Protein AF-A0A8B8F4I5-F1 (afdb_monomer)

Secondary structure (DSSP, 8-state):
--------HHHHHHHHHHHHHHTTTTTS----S---S---S-----------HHHHHHHHHHHHHHTT--GGG--EEEE-S-HHHH-TTT-HHHHHHHH-TTPEEEE-HHHHHHHHHHGGGGSHHHHHHHHHHHHHHHHHHT-HHHHHHHHHHHSSPPPP--SS-HHHHHHHHHHHHHHHHHHHHHHHHHHTSS-HHHHHHHHHHHHHHT-HHHHHHHHHHHHHHHHHHHHHHHHT-SS--HHHHHHHHHHHHHHHHHHHHTHHHHHHHHHHHHHHHHHHTT----PPP--TT--SS-----SSHHHHHIIIIIHHHHHHHHHHHHHHT-HHHHHGGGGGGGSHHHHTTS---HHHHHHHHHHHHHHTHHHHTSTTHHHHHHHHHHHHHHHHHHHHHH-GGG--S-HHHHHHT--TTT-HHHHHHHHHHHHS-----S---S--HHHHHS-TT-TT--HHHHHHHHHHHH-TTS---HHHHHHHHHTS--------

Mean predicted aligned error: 12.66 Å

Radius of gyration: 29.24 Å; Cα contacts (8 Å, |Δi|>4): 471; chains: 1; bounding box: 82×56×79 Å

Nearest PDB structures (foldseek):
  9cpc-assembly1_3T  TM=1.359E-01  e=4.116E+00  Sus scrofa
  4oaa-assembly1_B  TM=1.467E-01  e=8.397E+00  Escherichia coli str. K-12 substr. DH10B
  7ung-assembly1_D7  TM=1.357E-01  e=8.737E+00  Homo sapiens

Organism: NCBI:txid143950

Sequence (496 aa):
EDFVAFIDAFDEAQLIQLRSSNNKLSDDEEVNIDSSFENYESCKNVEEISITGKMLGQIVLNQLRKMGLNLNKCVGIGTDGCSVMTSEICGAVAEIIKSSPNARRCPCYNHSLNISISKSSKVQSIRNLVGIIKEVVRFFSMSAKRTVILKKYVGHQLTGLCETRWVERHDGVTRFLQDMPKIINTLTEITTWKDSQTSGKAKILVTTLCDSEFIIAIFSFAHLLNFIYCLSKIFQKKNLDLNTAANTIKDTLKVLSKCRENVDTEFSNIFKSSEDLANIIDVELRMPRSCKQQKNRSNYFTNNVEDYYRISIFIPLLDNVIDDLKTRFSQNTLELFQLSFFLPSNFLKLPNGQKEETDKIKSVAKDFQKLLNKNELSSRLVGEYYIWKEKWIREFQNDSSVISNHAIEVLQNCDEDVFPLINKILKLLITLPISNSSSERSFSSLRRLKTWLRSTMCETRLTGLALLNIHRDIAIDIEKLIQRFSKSKRKIPFAI

Structure (mmCIF, N/CA/C/O backbone):
data_AF-A0A8B8F4I5-F1
#
_entry.id   AF-A0A8B8F4I5-F1
#
loop_
_atom_site.group_PDB
_atom_site.id
_atom_site.type_symbol
_atom_site.label_atom_id
_atom_site.label_alt_id
_atom_site.label_comp_id
_atom_site.label_asym_id
_atom_site.label_entity_id
_atom_site.label_seq_id
_atom_site.pdbx_PDB_ins_code
_atom_site.Cartn_x
_atom_site.Cartn_y
_atom_site.Cartn_z
_atom_site.occupancy
_atom_site.B_iso_or_equiv
_atom_site.auth_seq_id
_atom_site.auth_comp_id
_atom_site.auth_asym_id
_atom_site.auth_atom_id
_atom_site.pdbx_PDB_model_num
ATOM 1 N N . GLU A 1 1 ? -23.947 -14.459 12.430 1.00 36.56 1 GLU A N 1
ATOM 2 C CA . GLU A 1 1 ? -23.964 -14.924 11.032 1.00 36.56 1 GLU A CA 1
ATOM 3 C C . GLU A 1 1 ? -23.359 -13.833 10.175 1.00 36.56 1 GLU A C 1
ATOM 5 O O . GLU A 1 1 ? -23.792 -12.689 10.283 1.00 36.56 1 GLU A O 1
ATOM 10 N N . ASP A 1 2 ? -22.334 -14.166 9.399 1.00 45.59 2 ASP A N 1
ATOM 11 C CA . ASP A 1 2 ? -21.768 -13.242 8.420 1.00 45.59 2 ASP A CA 1
ATOM 12 C C . ASP A 1 2 ? -22.693 -13.233 7.201 1.00 45.59 2 ASP A C 1
ATOM 14 O O . ASP A 1 2 ? -22.830 -14.234 6.496 1.00 45.59 2 ASP A O 1
ATOM 18 N N . PHE A 1 3 ? -23.381 -12.116 6.982 1.00 54.59 3 PHE A N 1
ATOM 19 C CA . PHE A 1 3 ? -24.318 -11.951 5.877 1.00 54.59 3 PHE A CA 1
ATOM 20 C C . PHE A 1 3 ? -23.686 -11.114 4.762 1.00 54.59 3 PHE A C 1
ATOM 22 O O . PHE A 1 3 ? -23.089 -10.067 5.017 1.00 54.59 3 PHE A O 1
ATOM 29 N N . VAL A 1 4 ? -23.846 -11.559 3.513 1.00 56.25 4 VAL A N 1
ATOM 30 C CA . VAL A 1 4 ? -23.393 -10.837 2.319 1.00 56.25 4 VAL A CA 1
ATOM 31 C C . VAL A 1 4 ? -24.609 -10.476 1.468 1.00 56.25 4 VAL A C 1
ATOM 33 O O . VAL A 1 4 ? -25.296 -11.358 0.957 1.00 56.25 4 VAL A O 1
ATOM 36 N N . ALA A 1 5 ? -24.850 -9.177 1.275 1.00 60.53 5 ALA A N 1
ATOM 37 C CA . ALA A 1 5 ? -25.830 -8.672 0.316 1.00 60.53 5 ALA A CA 1
ATOM 38 C C . ALA A 1 5 ? -25.146 -8.104 -0.927 1.00 60.53 5 ALA A C 1
ATOM 40 O O . ALA A 1 5 ? -24.155 -7.380 -0.836 1.00 60.53 5 ALA A O 1
ATOM 41 N N . PHE A 1 6 ? -25.739 -8.383 -2.085 1.00 65.25 6 PHE A N 1
ATOM 42 C CA . PHE A 1 6 ? -25.475 -7.663 -3.324 1.00 65.25 6 PHE A CA 1
ATOM 43 C C . PHE A 1 6 ? -26.633 -6.701 -3.556 1.00 65.25 6 PHE A C 1
ATOM 45 O O . PHE A 1 6 ? -27.793 -7.110 -3.513 1.00 65.25 6 PHE A O 1
ATOM 52 N N . ILE A 1 7 ? -26.309 -5.430 -3.757 1.00 67.12 7 ILE A N 1
ATOM 53 C CA . ILE A 1 7 ? -27.282 -4.358 -3.942 1.00 67.12 7 ILE A CA 1
ATOM 54 C C . ILE A 1 7 ? -26.982 -3.718 -5.288 1.00 67.12 7 ILE A C 1
ATOM 56 O O . ILE A 1 7 ? -25.836 -3.335 -5.534 1.00 67.12 7 ILE A O 1
ATOM 60 N N . ASP A 1 8 ? -28.007 -3.591 -6.126 1.00 73.56 8 ASP A N 1
ATOM 61 C CA . ASP A 1 8 ? -27.926 -2.736 -7.301 1.00 73.56 8 ASP A CA 1
ATOM 62 C C . ASP A 1 8 ? -27.977 -1.277 -6.833 1.00 73.56 8 ASP A C 1
ATOM 64 O O . ASP A 1 8 ? -28.995 -0.774 -6.349 1.00 73.56 8 ASP A O 1
ATOM 68 N N . ALA A 1 9 ? -26.821 -0.620 -6.891 1.00 73.50 9 ALA A N 1
ATOM 69 C CA . ALA A 1 9 ? -26.679 0.743 -6.409 1.00 73.50 9 ALA A CA 1
ATOM 70 C C . ALA A 1 9 ? -27.391 1.763 -7.310 1.00 73.50 9 ALA A C 1
ATOM 72 O O . ALA A 1 9 ? -27.739 2.835 -6.820 1.00 73.50 9 ALA A O 1
ATOM 73 N N . PHE A 1 10 ? -27.612 1.457 -8.593 1.00 75.12 10 PHE A N 1
ATOM 74 C CA . PHE A 1 10 ? -28.286 2.368 -9.516 1.00 75.12 10 PHE A CA 1
ATOM 75 C C . PHE A 1 10 ? -29.798 2.332 -9.319 1.00 75.12 10 PHE A C 1
ATOM 77 O O . PHE A 1 10 ? -30.408 3.395 -9.219 1.00 75.12 10 PHE A O 1
ATOM 84 N N . ASP A 1 11 ? -30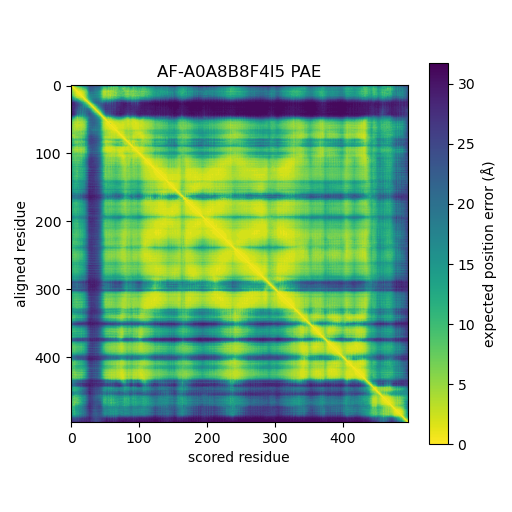.381 1.144 -9.160 1.00 76.75 11 ASP A N 1
ATOM 85 C CA . ASP A 1 11 ? -31.813 0.998 -8.873 1.00 76.75 11 ASP A CA 1
ATOM 86 C C . ASP A 1 11 ? -32.190 1.663 -7.539 1.00 76.75 11 ASP A C 1
ATOM 88 O O . ASP A 1 11 ? -33.156 2.424 -7.449 1.00 76.75 11 ASP A O 1
ATOM 92 N N . GLU A 1 12 ? -31.397 1.445 -6.484 1.00 77.81 12 GLU A N 1
ATOM 93 C CA . GLU A 1 12 ? -31.635 2.111 -5.197 1.00 77.81 12 GLU A CA 1
ATOM 94 C C . GLU A 1 12 ? -31.408 3.628 -5.284 1.00 77.81 12 GLU A C 1
ATOM 96 O O . GLU A 1 12 ? -32.157 4.392 -4.673 1.00 77.81 12 GLU A O 1
ATOM 101 N N . ALA A 1 13 ? -30.427 4.092 -6.067 1.00 78.00 13 ALA A N 1
ATOM 102 C CA . ALA A 1 13 ? -30.231 5.522 -6.300 1.00 78.00 13 ALA A CA 1
ATOM 103 C C . ALA A 1 13 ? -31.432 6.155 -7.021 1.00 78.00 13 ALA A C 1
ATOM 105 O O . ALA A 1 13 ? -31.871 7.233 -6.617 1.00 78.00 13 ALA A O 1
ATOM 106 N N . GLN A 1 14 ? -32.011 5.475 -8.018 1.00 78.25 14 GLN A N 1
ATOM 107 C CA . GLN A 1 14 ? -33.235 5.921 -8.693 1.00 78.25 14 GLN A CA 1
ATOM 108 C C . GLN A 1 14 ? -34.401 6.043 -7.714 1.00 78.25 14 GLN A C 1
ATOM 110 O O . GLN A 1 14 ? -35.079 7.069 -7.685 1.00 78.25 14 GLN A O 1
ATOM 115 N N . LEU A 1 15 ? -34.610 5.034 -6.864 1.00 78.00 15 LEU A N 1
ATOM 116 C CA . LEU A 1 15 ? -35.666 5.059 -5.849 1.00 78.00 15 LEU A CA 1
ATOM 117 C C . LEU A 1 15 ? -35.479 6.203 -4.845 1.00 78.00 15 LEU A C 1
ATOM 119 O O . LEU A 1 15 ? -36.455 6.844 -4.448 1.00 78.00 15 LEU A O 1
ATOM 123 N N . ILE A 1 16 ? -34.240 6.479 -4.430 1.00 77.69 16 ILE A N 1
ATOM 124 C CA . ILE A 1 16 ? -33.927 7.600 -3.535 1.00 77.69 16 ILE A CA 1
ATOM 125 C C . ILE A 1 16 ? -34.196 8.937 -4.235 1.00 77.69 16 ILE A C 1
ATOM 127 O O . ILE A 1 16 ? -34.812 9.819 -3.634 1.00 77.69 16 ILE A O 1
ATOM 131 N N . GLN A 1 17 ? -33.790 9.080 -5.499 1.00 75.50 17 GLN A N 1
ATOM 132 C CA . GLN A 1 17 ? -33.994 10.301 -6.275 1.00 75.50 17 GLN A CA 1
ATOM 133 C C . GLN A 1 17 ? -35.491 10.568 -6.497 1.00 75.50 17 GLN A C 1
ATOM 135 O O . GLN A 1 17 ? -35.955 11.663 -6.188 1.00 75.50 17 GLN A O 1
ATOM 140 N N . LEU A 1 18 ? -36.273 9.549 -6.874 1.00 71.81 18 LEU A N 1
ATOM 141 C CA . LEU A 1 18 ? -37.735 9.625 -7.007 1.00 71.81 18 LEU A CA 1
ATOM 142 C C . LEU A 1 18 ? -38.422 10.039 -5.695 1.00 71.81 18 LEU A C 1
ATOM 144 O O . LEU A 1 18 ? -39.268 10.929 -5.694 1.00 71.81 18 LEU A O 1
ATOM 148 N N . ARG A 1 19 ? -38.016 9.466 -4.554 1.00 70.44 19 ARG A N 1
ATOM 149 C CA . ARG A 1 19 ? -38.542 9.861 -3.232 1.00 70.44 19 ARG A CA 1
ATOM 150 C C . ARG A 1 19 ? -38.182 11.299 -2.864 1.00 70.44 19 ARG A C 1
ATOM 152 O O . ARG A 1 19 ? -39.000 12.003 -2.283 1.00 70.44 19 ARG A O 1
ATOM 159 N N . SER A 1 20 ? -36.973 11.747 -3.199 1.00 65.44 20 SER A N 1
ATOM 160 C CA . SER A 1 20 ? -36.542 13.124 -2.937 1.00 65.44 20 SER A CA 1
ATOM 161 C C . SER A 1 20 ? -37.237 14.157 -3.831 1.00 65.44 20 SER A C 1
ATOM 163 O O . SER A 1 20 ? -37.469 15.279 -3.384 1.00 65.44 20 SER A O 1
ATOM 165 N N . SER A 1 21 ? -37.609 13.770 -5.055 1.00 57.94 21 SER A N 1
ATOM 166 C CA . SER A 1 21 ? -38.414 14.582 -5.971 1.00 57.94 21 SER A CA 1
ATOM 167 C C . SER A 1 21 ? -39.870 14.671 -5.510 1.00 57.94 21 SER A C 1
ATOM 169 O O . SER A 1 21 ? -40.434 15.760 -5.510 1.00 57.94 21 SER A O 1
ATOM 171 N N . ASN A 1 22 ? -40.448 13.568 -5.023 1.00 49.34 22 ASN A N 1
ATOM 172 C CA . ASN A 1 22 ? -41.817 13.552 -4.497 1.00 49.34 22 ASN A CA 1
ATOM 173 C C . ASN A 1 22 ? -41.950 14.319 -3.169 1.00 49.34 22 ASN A C 1
ATOM 175 O O . ASN A 1 22 ? -42.926 15.035 -2.985 1.00 49.34 22 ASN A O 1
ATOM 179 N N . ASN A 1 23 ? -40.941 14.286 -2.289 1.00 46.19 23 ASN A N 1
ATOM 180 C CA . ASN A 1 23 ? -40.929 15.091 -1.055 1.00 46.19 23 ASN A CA 1
ATOM 181 C C . ASN A 1 23 ? -40.780 16.608 -1.291 1.00 46.19 23 ASN A C 1
ATOM 183 O O . ASN A 1 23 ? -40.914 17.381 -0.347 1.00 46.19 23 ASN A O 1
ATOM 187 N N . LYS A 1 24 ? -40.468 17.055 -2.515 1.00 39.00 24 LYS A N 1
ATOM 188 C CA . LYS A 1 24 ? -40.551 18.477 -2.899 1.00 39.00 24 LYS A CA 1
ATOM 189 C C . LYS A 1 24 ? -41.935 18.870 -3.430 1.00 39.00 24 LYS A C 1
ATOM 191 O O . LYS A 1 24 ? -42.168 20.055 -3.632 1.00 39.00 24 LYS A O 1
ATOM 196 N N . LEU A 1 25 ? -42.807 17.894 -3.685 1.00 37.25 25 LEU A N 1
ATOM 197 C CA . LEU A 1 25 ? -44.148 18.077 -4.247 1.00 37.25 25 LEU A CA 1
ATOM 198 C C . LEU A 1 25 ? -45.268 17.829 -3.224 1.00 37.25 25 LEU A C 1
ATOM 200 O O . LEU A 1 25 ? -46.419 18.110 -3.525 1.00 37.25 25 LEU A O 1
ATOM 204 N N . SER A 1 26 ? -44.955 17.348 -2.019 1.00 34.66 26 SER A N 1
ATOM 205 C CA . SER A 1 26 ? -45.939 17.081 -0.968 1.00 34.66 26 SER A CA 1
ATOM 206 C C . SER A 1 26 ? -46.028 18.237 0.036 1.00 34.66 26 SER A C 1
ATOM 208 O O . SER A 1 26 ? -45.535 18.112 1.157 1.00 34.66 26 SER A O 1
ATOM 210 N N . ASP A 1 27 ? -46.640 19.343 -0.383 1.00 32.81 27 ASP A N 1
ATOM 211 C CA . ASP A 1 27 ? -47.406 20.205 0.533 1.00 32.81 27 ASP A CA 1
ATOM 212 C C . ASP A 1 27 ? -48.922 20.066 0.315 1.00 32.81 27 ASP A C 1
ATOM 214 O O . ASP A 1 27 ? -49.674 20.608 1.108 1.00 32.81 27 ASP A O 1
ATOM 218 N N . ASP A 1 28 ? -49.395 19.272 -0.655 1.00 34.31 28 ASP A N 1
ATOM 219 C CA . ASP A 1 28 ? -50.820 18.961 -0.788 1.00 34.31 28 ASP A CA 1
ATOM 220 C C . ASP A 1 28 ? -51.047 17.526 -1.306 1.00 34.31 28 ASP A C 1
ATOM 222 O O . ASP A 1 28 ? -50.408 17.076 -2.255 1.00 34.31 28 ASP A O 1
ATOM 226 N N . GLU A 1 29 ? -52.002 16.855 -0.655 1.00 30.86 29 GLU A N 1
ATOM 227 C CA . GLU A 1 29 ? -52.676 15.586 -0.988 1.00 30.86 29 GLU A CA 1
ATOM 228 C C . GLU A 1 29 ? -52.030 14.247 -0.554 1.00 30.86 29 GLU A C 1
ATOM 230 O O . GLU A 1 29 ? -51.053 13.735 -1.103 1.00 30.86 29 GLU A O 1
ATOM 235 N N . GLU A 1 30 ? -52.685 13.624 0.438 1.00 35.66 30 GLU A N 1
ATOM 236 C CA . GLU A 1 30 ? -52.585 12.203 0.777 1.00 35.66 30 GLU A CA 1
ATOM 237 C C . GLU A 1 30 ? -52.997 11.335 -0.420 1.00 35.66 30 GLU A C 1
ATOM 239 O O . GLU A 1 30 ? -54.136 11.412 -0.880 1.00 35.66 30 GLU A O 1
ATOM 244 N N . VAL A 1 31 ? -52.123 10.428 -0.873 1.00 28.89 31 VAL A N 1
ATOM 245 C CA . VAL A 1 31 ? -52.536 9.341 -1.774 1.00 28.89 31 VAL A CA 1
ATOM 246 C C . VAL A 1 31 ? -51.994 7.993 -1.301 1.00 28.89 31 VAL A C 1
ATOM 248 O O . VAL A 1 31 ? -50.806 7.808 -1.036 1.00 28.89 31 VAL A O 1
ATOM 251 N N . ASN A 1 32 ? -52.941 7.062 -1.197 1.00 25.28 32 ASN A N 1
ATOM 252 C CA . ASN A 1 32 ? -52.840 5.683 -0.740 1.00 25.28 32 ASN A CA 1
ATOM 253 C C . ASN A 1 32 ? -51.764 4.852 -1.459 1.00 25.28 32 ASN A C 1
ATOM 255 O O . ASN A 1 32 ? -51.663 4.836 -2.685 1.00 25.28 32 ASN A O 1
ATOM 259 N N . ILE A 1 33 ? -51.033 4.072 -0.662 1.00 36.25 33 ILE A N 1
ATOM 260 C CA . ILE A 1 33 ? -50.070 3.058 -1.096 1.00 36.25 33 ILE A CA 1
ATOM 261 C C . ILE A 1 33 ? -50.842 1.761 -1.362 1.00 36.25 33 ILE A C 1
ATOM 263 O O . ILE A 1 33 ? -51.000 0.961 -0.450 1.00 36.25 33 ILE A O 1
ATOM 267 N N . ASP A 1 34 ? -51.351 1.569 -2.579 1.00 32.16 34 ASP A N 1
ATOM 268 C CA . ASP A 1 34 ? -51.580 0.235 -3.163 1.00 32.16 34 ASP A CA 1
ATOM 269 C C . ASP A 1 34 ? -52.131 0.360 -4.591 1.00 32.16 34 ASP A C 1
ATOM 271 O O . ASP A 1 34 ? -53.312 0.640 -4.782 1.00 32.16 34 ASP A O 1
ATOM 275 N N . SER A 1 35 ? -51.274 0.180 -5.603 1.00 26.38 35 SER A N 1
ATOM 276 C CA . SER A 1 35 ? -51.578 -0.436 -6.915 1.00 26.38 35 SER A CA 1
ATOM 277 C C . SER A 1 35 ? -50.517 -0.099 -7.976 1.00 26.38 35 SER A C 1
ATOM 279 O O . SER A 1 35 ? -50.082 1.040 -8.104 1.00 26.38 35 SER A O 1
ATOM 281 N N . SER A 1 36 ? -50.145 -1.123 -8.763 1.00 29.53 36 SER A N 1
ATOM 282 C CA . SER A 1 36 ? -49.556 -1.069 -10.123 1.00 29.53 36 SER A CA 1
ATOM 283 C C . SER A 1 36 ? -48.266 -0.243 -10.297 1.00 29.53 36 SER A C 1
ATOM 285 O O . SER A 1 36 ? -48.296 0.971 -10.401 1.00 29.53 36 SER A O 1
ATOM 287 N N . PHE A 1 37 ? -47.056 -0.800 -10.414 1.00 35.78 37 PHE A N 1
ATOM 288 C CA . PHE A 1 37 ? -46.616 -1.841 -11.361 1.00 35.78 37 PHE A CA 1
ATOM 289 C C . PHE A 1 37 ? -47.106 -1.677 -12.811 1.00 35.78 37 PHE A C 1
ATOM 291 O O . PHE A 1 37 ? -47.142 -2.655 -13.534 1.00 35.78 37 PHE A O 1
ATOM 298 N N . GLU A 1 38 ? -47.445 -0.467 -13.258 1.00 30.17 38 GLU A N 1
ATOM 299 C CA . GLU A 1 38 ? -47.698 -0.165 -14.676 1.00 30.17 38 GLU A CA 1
ATOM 300 C C . GLU A 1 38 ? -47.652 1.357 -14.869 1.00 30.17 38 GLU A C 1
ATOM 302 O O . GLU A 1 38 ? -48.645 2.033 -14.656 1.00 30.17 38 GLU A O 1
ATOM 307 N N . ASN A 1 39 ? -46.469 1.910 -15.160 1.00 26.72 39 ASN A N 1
ATOM 308 C CA . ASN A 1 39 ? -46.281 3.204 -15.837 1.00 26.72 39 ASN A CA 1
ATOM 309 C C . ASN A 1 39 ? -44.778 3.439 -16.042 1.00 26.72 39 ASN A C 1
ATOM 311 O O . ASN A 1 39 ? -44.127 4.166 -15.296 1.00 26.72 39 ASN A O 1
ATOM 315 N N . TYR A 1 40 ? -44.208 2.766 -17.045 1.00 36.00 40 TYR A N 1
ATOM 316 C CA . TYR A 1 40 ? -42.804 2.935 -17.447 1.00 36.00 40 TYR A CA 1
ATOM 317 C C . TYR A 1 40 ? -42.626 3.907 -18.630 1.00 36.00 40 TYR A C 1
ATOM 319 O O . TYR A 1 40 ? -41.540 4.004 -19.191 1.00 36.00 40 TYR A O 1
ATOM 327 N N . GLU A 1 41 ? -43.662 4.659 -19.015 1.00 32.94 41 GLU A N 1
ATOM 328 C CA . GLU A 1 41 ? -43.632 5.512 -20.212 1.00 32.94 41 GLU A CA 1
ATOM 329 C C . GLU A 1 41 ? -44.184 6.926 -19.977 1.00 32.94 41 GLU A C 1
ATOM 331 O O . GLU A 1 41 ? -45.020 7.402 -20.731 1.00 32.94 41 GLU A O 1
ATOM 336 N N . SER A 1 42 ? -43.684 7.664 -18.980 1.00 36.91 42 SER A N 1
ATOM 337 C CA . SER A 1 42 ? -43.661 9.138 -19.080 1.00 36.91 42 SER A CA 1
ATOM 338 C C . SER A 1 42 ? -42.749 9.796 -18.040 1.00 36.91 42 SER A C 1
ATOM 340 O O . SER A 1 42 ? -43.219 10.389 -17.078 1.00 36.91 42 SER A O 1
ATOM 342 N N . CYS A 1 43 ? -41.433 9.766 -18.249 1.00 33.97 43 CYS A N 1
ATOM 343 C CA . CYS A 1 43 ? -40.541 10.772 -17.660 1.00 33.97 43 CYS A CA 1
ATOM 344 C C . CYS A 1 43 ? -39.344 11.016 -18.587 1.00 33.97 43 CYS A C 1
ATOM 346 O O . CYS A 1 43 ? -38.247 10.492 -18.406 1.00 33.97 43 CYS A O 1
ATOM 348 N N . LYS A 1 44 ? -39.568 11.841 -19.616 1.00 38.66 44 LYS A N 1
ATOM 349 C CA . LYS A 1 44 ? -38.498 12.503 -20.372 1.00 38.66 44 LYS A CA 1
ATOM 350 C C . LYS A 1 44 ? -37.872 13.577 -19.478 1.00 38.66 44 LYS A C 1
ATOM 352 O O . LYS A 1 44 ? -38.318 14.714 -19.495 1.00 38.66 44 LYS A O 1
ATOM 357 N N . ASN A 1 45 ? -36.919 13.154 -18.653 1.00 39.31 45 ASN A N 1
ATOM 358 C CA . ASN A 1 45 ? -35.775 13.909 -18.126 1.00 39.31 45 ASN A CA 1
ATOM 359 C C . ASN A 1 45 ? -34.980 12.939 -17.243 1.00 39.31 45 ASN A C 1
ATOM 361 O O . ASN A 1 45 ? -35.014 13.011 -16.018 1.00 39.31 45 ASN A O 1
ATOM 365 N N . VAL A 1 46 ? -34.323 11.961 -17.871 1.00 47.62 46 VAL A N 1
ATOM 366 C CA . VAL A 1 46 ? -33.407 11.071 -17.153 1.00 47.62 46 VAL A CA 1
ATOM 367 C C . VAL A 1 46 ? -32.105 11.846 -16.974 1.00 47.62 46 VAL A C 1
ATOM 369 O O . VAL A 1 46 ? -31.243 11.831 -17.850 1.00 47.62 46 VAL A O 1
ATOM 372 N N . GLU A 1 47 ? -31.995 12.599 -15.879 1.00 58.53 47 GLU A N 1
ATOM 373 C CA . GLU A 1 47 ? -30.686 13.053 -15.409 1.00 58.53 47 GLU A CA 1
ATOM 374 C C . GLU A 1 47 ? -29.787 11.821 -15.241 1.00 58.53 47 GLU A C 1
ATOM 376 O O . GLU A 1 47 ? -30.213 10.797 -14.703 1.00 58.53 47 GLU A O 1
ATOM 381 N N . GLU A 1 48 ? -28.551 11.898 -15.730 1.00 59.91 48 GLU A N 1
ATOM 382 C CA . GLU A 1 48 ? -27.581 10.820 -15.562 1.00 59.91 48 GLU A CA 1
ATOM 383 C C . GLU A 1 48 ? -27.368 10.554 -14.061 1.00 59.91 48 GLU A C 1
ATOM 385 O O . GLU A 1 48 ? -26.939 11.431 -13.305 1.00 59.91 48 GLU A O 1
ATOM 390 N N . ILE A 1 49 ? -27.695 9.340 -13.612 1.00 68.12 49 ILE A N 1
ATOM 391 C CA . ILE A 1 49 ? -27.623 8.967 -12.196 1.00 68.12 49 ILE A CA 1
ATOM 392 C C . ILE A 1 49 ? -26.154 8.830 -11.804 1.00 68.12 49 ILE A C 1
ATOM 394 O O . ILE A 1 49 ? -25.492 7.839 -12.116 1.00 68.12 49 ILE A O 1
ATOM 398 N N . SER A 1 50 ? -25.638 9.825 -11.087 1.00 72.12 50 SER A N 1
ATOM 399 C CA . SER A 1 50 ? -24.288 9.763 -10.529 1.00 72.12 50 SER A CA 1
ATOM 400 C C . SER A 1 50 ? -24.296 9.125 -9.135 1.00 72.12 50 SER A C 1
ATOM 402 O O . SER A 1 50 ? -24.968 9.586 -8.206 1.00 72.12 50 SER A O 1
ATOM 404 N N . ILE A 1 51 ? -23.504 8.063 -8.952 1.00 79.75 51 ILE A N 1
ATOM 405 C CA . ILE A 1 51 ? -23.290 7.449 -7.634 1.00 79.75 51 ILE A CA 1
ATOM 406 C C . ILE A 1 51 ? -22.299 8.314 -6.851 1.00 79.75 51 ILE A C 1
ATOM 408 O O . ILE A 1 51 ? -21.086 8.101 -6.857 1.00 79.75 51 ILE A O 1
ATOM 412 N N . THR A 1 52 ? -22.827 9.332 -6.179 1.00 84.81 52 THR A N 1
ATOM 413 C CA . THR A 1 52 ? -22.048 10.162 -5.255 1.00 84.81 52 THR A CA 1
ATOM 414 C C . THR A 1 52 ? -21.828 9.447 -3.922 1.00 84.81 52 THR A C 1
ATOM 416 O O . THR A 1 52 ? -22.578 8.543 -3.549 1.00 84.81 52 THR A O 1
ATOM 419 N N . GLY A 1 53 ? -20.821 9.876 -3.153 1.00 82.81 53 GLY A N 1
ATOM 420 C CA . GLY A 1 53 ? -20.554 9.308 -1.827 1.00 82.81 53 GLY A CA 1
ATOM 421 C C . GLY A 1 53 ? -21.764 9.422 -0.898 1.00 82.81 53 GLY A C 1
ATOM 422 O O . GLY A 1 53 ? -22.138 8.448 -0.253 1.00 82.81 53 GLY A O 1
ATOM 423 N N . LYS A 1 54 ? -22.451 10.570 -0.912 1.00 85.38 54 LYS A N 1
ATOM 424 C CA . LYS A 1 54 ? -23.695 10.777 -0.160 1.00 85.38 54 LYS A CA 1
ATOM 425 C C . LYS A 1 54 ? -24.786 9.774 -0.551 1.00 85.38 54 LYS A C 1
ATOM 427 O O . LYS A 1 54 ? -25.371 9.158 0.336 1.00 85.38 54 LYS A O 1
ATOM 432 N N . MET A 1 55 ? -25.019 9.580 -1.853 1.00 86.00 55 MET A N 1
ATOM 433 C CA . MET A 1 55 ? -25.999 8.607 -2.350 1.00 86.00 55 MET A CA 1
ATOM 434 C C . MET A 1 55 ? -25.658 7.197 -1.860 1.00 86.00 55 MET A C 1
ATOM 436 O O . MET A 1 55 ? -26.495 6.518 -1.272 1.00 86.00 55 MET A O 1
ATOM 440 N N . LEU A 1 56 ? -24.397 6.786 -2.003 1.00 87.12 56 LEU A N 1
ATOM 441 C CA . LEU A 1 56 ? -23.939 5.473 -1.558 1.00 87.12 56 LEU A CA 1
ATOM 442 C C . LEU A 1 56 ? -24.115 5.279 -0.041 1.00 87.12 56 LEU A C 1
ATOM 444 O O . LEU A 1 56 ? -24.579 4.229 0.401 1.00 87.12 56 LEU A O 1
ATOM 448 N N . GLY A 1 57 ? -23.798 6.299 0.762 1.00 87.62 57 GLY A N 1
ATOM 449 C CA . GLY A 1 57 ? -24.024 6.275 2.208 1.00 87.62 57 GLY A CA 1
ATOM 450 C C . GLY A 1 57 ? -25.502 6.096 2.571 1.00 87.62 57 GLY A C 1
ATOM 451 O O . GLY A 1 57 ? -25.827 5.305 3.455 1.00 87.62 57 GLY A O 1
ATOM 452 N N . GLN A 1 58 ? -26.408 6.761 1.851 1.00 88.69 58 GLN A N 1
ATOM 453 C CA . GLN A 1 58 ? -27.856 6.621 2.047 1.00 88.69 58 GLN A CA 1
ATOM 454 C C . GLN A 1 58 ? -28.373 5.234 1.661 1.00 88.69 58 GLN A C 1
ATOM 456 O O . GLN A 1 58 ? -29.184 4.668 2.396 1.00 88.69 58 GLN A O 1
ATOM 461 N N . ILE A 1 59 ? -27.870 4.656 0.567 1.00 88.00 59 ILE A N 1
ATOM 462 C CA . ILE A 1 59 ? -28.189 3.279 0.163 1.00 88.00 59 ILE A CA 1
ATOM 463 C C . ILE A 1 59 ? -27.810 2.307 1.287 1.00 88.00 59 ILE A C 1
ATOM 465 O O . ILE A 1 59 ? -28.641 1.502 1.713 1.00 88.00 59 ILE A O 1
ATOM 469 N N . VAL A 1 60 ? -26.592 2.426 1.830 1.00 88.25 60 VAL A N 1
ATOM 470 C CA . VAL A 1 60 ? -26.132 1.586 2.948 1.00 88.25 60 VAL A CA 1
ATOM 471 C C . VAL A 1 60 ? -27.035 1.759 4.172 1.00 88.25 60 VAL A C 1
ATOM 473 O O . VAL A 1 60 ? -27.489 0.768 4.740 1.00 88.25 60 VAL A O 1
ATOM 476 N N . LEU A 1 61 ? -27.357 2.995 4.562 1.00 89.69 61 LEU A N 1
ATOM 477 C CA . LEU A 1 61 ? -28.233 3.262 5.708 1.00 89.69 61 LEU A CA 1
ATOM 478 C C . LEU A 1 61 ? -29.639 2.677 5.527 1.00 89.69 61 LEU A C 1
ATOM 480 O O . LEU A 1 61 ? -30.180 2.091 6.465 1.00 89.69 61 LEU A O 1
ATOM 484 N N . ASN A 1 62 ? -30.225 2.800 4.335 1.00 88.50 62 ASN A N 1
ATOM 485 C CA . ASN A 1 62 ? -31.535 2.226 4.033 1.00 88.50 62 ASN A CA 1
ATOM 486 C C . ASN A 1 62 ? -31.516 0.702 4.160 1.00 88.50 62 ASN A C 1
ATOM 488 O O . ASN A 1 62 ? -32.447 0.125 4.715 1.00 88.50 62 ASN A O 1
ATOM 492 N N . GLN A 1 63 ? -30.447 0.053 3.705 1.00 86.38 63 GLN A N 1
ATOM 493 C CA . GLN A 1 63 ? -30.298 -1.397 3.801 1.00 86.38 63 GLN A CA 1
ATOM 494 C C . GLN A 1 63 ? -30.105 -1.863 5.246 1.00 86.38 63 GLN A C 1
ATOM 496 O O . GLN A 1 63 ? -30.790 -2.783 5.686 1.00 86.38 63 GLN A O 1
ATOM 501 N N . LEU A 1 64 ? -29.277 -1.167 6.031 1.00 87.69 64 LEU A N 1
ATOM 502 C CA . LEU A 1 64 ? -29.127 -1.448 7.464 1.00 87.69 64 LEU A CA 1
ATOM 503 C C . LEU A 1 64 ? -30.464 -1.315 8.214 1.00 87.69 64 LEU A C 1
ATOM 505 O O . LEU A 1 64 ? -30.777 -2.146 9.067 1.00 87.69 64 LEU A O 1
ATOM 509 N N . ARG A 1 65 ? -31.286 -0.316 7.859 1.00 88.62 65 ARG A N 1
ATOM 510 C CA . ARG A 1 65 ? -32.638 -0.137 8.418 1.00 88.62 65 ARG A CA 1
ATOM 511 C C . ARG A 1 65 ? -33.603 -1.239 7.981 1.00 88.62 65 ARG A C 1
ATOM 513 O O . ARG A 1 65 ? -34.321 -1.755 8.829 1.00 88.62 65 ARG A O 1
ATOM 520 N N . LYS A 1 66 ? -33.595 -1.637 6.700 1.00 86.75 66 LYS A N 1
ATOM 521 C CA . LYS A 1 66 ? -34.394 -2.772 6.186 1.00 86.75 66 LYS A CA 1
ATOM 522 C C . LYS A 1 66 ? -34.072 -4.074 6.933 1.00 86.75 66 LYS A C 1
ATOM 524 O O . LYS A 1 66 ? -34.964 -4.881 7.154 1.00 86.75 66 LYS A O 1
ATOM 529 N N . MET A 1 67 ? -32.821 -4.251 7.359 1.00 84.25 67 MET A N 1
ATOM 530 C CA . MET A 1 67 ? -32.370 -5.402 8.153 1.00 84.25 67 MET A CA 1
ATOM 531 C C . MET A 1 67 ? -32.674 -5.282 9.658 1.00 84.25 67 MET A C 1
ATOM 533 O O . MET A 1 67 ? -32.348 -6.193 10.414 1.00 84.25 67 MET A O 1
ATOM 537 N N . GLY A 1 68 ? -33.258 -4.171 10.124 1.00 87.38 68 GLY A N 1
ATOM 538 C CA . GLY A 1 68 ? -33.548 -3.946 11.545 1.00 87.38 68 GLY A CA 1
ATOM 539 C C . GLY A 1 68 ? -32.303 -3.732 12.417 1.00 87.38 68 GLY A C 1
ATOM 540 O O . GLY A 1 68 ? -32.365 -3.894 13.636 1.00 87.38 68 GLY A O 1
ATOM 541 N N . LEU A 1 69 ? -31.157 -3.381 11.820 1.00 87.12 69 LEU A N 1
ATOM 542 C CA . LEU A 1 69 ? -29.904 -3.202 12.551 1.00 87.12 69 LEU A CA 1
ATOM 543 C C . LEU A 1 69 ? -29.862 -1.845 13.261 1.00 87.12 69 LEU A C 1
ATOM 545 O O . LEU A 1 69 ? -30.129 -0.792 12.680 1.00 87.12 69 LEU A O 1
ATOM 549 N N . ASN A 1 70 ? -29.467 -1.861 14.535 1.00 87.00 70 ASN A N 1
ATOM 550 C CA . ASN A 1 70 ? -29.357 -0.647 15.335 1.00 87.00 70 ASN A CA 1
ATOM 551 C C . ASN A 1 70 ? -28.049 0.104 15.031 1.00 87.00 70 ASN A C 1
ATOM 553 O O . ASN A 1 70 ? -26.970 -0.299 15.470 1.00 87.00 70 ASN A O 1
ATOM 557 N N . LEU A 1 71 ? -28.167 1.240 14.342 1.00 86.88 71 LEU A N 1
ATOM 558 C CA . LEU A 1 71 ? -27.048 2.104 13.947 1.00 86.88 71 LEU A CA 1
ATOM 559 C C . LEU A 1 71 ? -26.249 2.667 15.136 1.00 86.88 71 LEU A C 1
ATOM 561 O O . LEU A 1 71 ? -25.044 2.877 15.020 1.00 86.88 71 LEU A O 1
ATOM 565 N N . ASN A 1 72 ? -26.861 2.811 16.318 1.00 85.25 72 ASN A N 1
ATOM 566 C CA . ASN A 1 72 ? -26.154 3.265 17.524 1.00 85.25 72 ASN A CA 1
ATOM 567 C C . ASN A 1 72 ? -25.137 2.238 18.043 1.00 85.25 72 ASN A C 1
ATOM 569 O O . ASN A 1 72 ? -24.218 2.604 18.777 1.00 85.25 72 ASN A O 1
ATOM 573 N N . LYS A 1 73 ? -25.291 0.961 17.663 1.00 84.56 73 LYS A N 1
ATOM 574 C CA . LYS A 1 73 ? -24.342 -0.117 17.972 1.00 84.56 73 LYS A CA 1
ATOM 575 C C . LYS A 1 73 ? -23.241 -0.258 16.914 1.00 84.56 73 LYS A C 1
ATOM 577 O O . LYS A 1 73 ? -22.395 -1.134 17.047 1.00 84.56 73 LYS A O 1
ATOM 582 N N . CYS A 1 74 ? -23.239 0.567 15.866 1.00 86.94 74 CYS A N 1
ATOM 583 C CA . CYS A 1 74 ? -22.166 0.573 14.879 1.00 86.94 74 CYS A CA 1
ATOM 584 C C . CYS A 1 74 ? -20.903 1.190 15.497 1.00 86.94 74 CYS A C 1
ATOM 586 O O . CYS A 1 74 ? -20.921 2.332 15.953 1.00 86.94 74 CYS A O 1
ATOM 588 N N . VAL A 1 75 ? -19.816 0.417 15.517 1.00 83.75 75 VAL A N 1
ATOM 589 C CA . VAL A 1 75 ? -18.551 0.786 16.181 1.00 83.75 75 VAL A CA 1
ATOM 590 C C . VAL A 1 75 ? -17.442 1.132 15.193 1.00 83.75 75 VAL A C 1
ATOM 592 O O . VAL A 1 75 ? -16.519 1.872 15.529 1.00 83.75 75 VAL A O 1
ATOM 595 N N . GLY A 1 76 ? -17.550 0.677 13.943 1.00 86.19 76 GLY A N 1
ATOM 596 C CA . GLY A 1 76 ? -16.584 1.006 12.909 1.00 86.19 76 GLY A CA 1
ATOM 597 C C . GLY A 1 76 ? -17.098 0.774 11.494 1.00 86.19 76 GLY A C 1
ATOM 598 O O . GLY A 1 76 ? -17.985 -0.046 11.265 1.00 86.19 76 GLY A O 1
ATOM 599 N N . ILE A 1 77 ? -16.533 1.520 10.548 1.00 86.31 77 ILE A N 1
ATOM 600 C CA . ILE A 1 77 ? -16.870 1.479 9.123 1.00 86.31 77 ILE A CA 1
ATOM 601 C C . ILE A 1 77 ? -15.575 1.249 8.346 1.00 86.31 77 ILE A C 1
ATOM 603 O O . ILE A 1 77 ? -14.715 2.131 8.285 1.00 86.31 77 ILE A O 1
ATOM 607 N N . GLY A 1 78 ? -15.440 0.056 7.768 1.00 83.25 78 GLY A N 1
ATOM 608 C CA . GLY A 1 78 ? -14.298 -0.335 6.946 1.00 83.25 78 GLY A CA 1
ATOM 609 C C . GLY A 1 78 ? -14.527 0.004 5.477 1.00 83.25 78 GLY A C 1
ATOM 610 O O . GLY A 1 78 ? -15.483 -0.494 4.888 1.00 83.25 78 GLY A O 1
ATOM 611 N N . THR A 1 79 ? -13.659 0.813 4.862 1.00 77.88 79 THR A N 1
ATOM 612 C CA . THR A 1 79 ? -13.753 1.127 3.421 1.00 77.88 79 THR A CA 1
ATOM 613 C C . THR A 1 79 ? -12.397 1.113 2.731 1.00 77.88 79 THR A C 1
ATOM 615 O O . THR A 1 79 ? -11.343 1.209 3.368 1.00 77.88 79 THR A O 1
ATOM 618 N N . ASP A 1 80 ? -12.414 1.041 1.399 1.00 71.62 80 ASP A N 1
ATOM 619 C CA . ASP A 1 80 ? -11.244 1.423 0.616 1.00 71.62 80 ASP A CA 1
ATOM 620 C C . ASP A 1 80 ? -10.963 2.936 0.744 1.00 71.62 80 ASP A C 1
ATOM 622 O O . ASP A 1 80 ? -11.726 3.696 1.354 1.00 71.62 80 ASP A O 1
ATOM 626 N N . GLY A 1 81 ? -9.814 3.369 0.224 1.00 68.06 81 GLY A N 1
ATOM 627 C CA . GLY A 1 81 ? -9.410 4.773 0.253 1.00 68.06 81 GLY A CA 1
ATOM 628 C C . GLY A 1 81 ? -9.925 5.601 -0.923 1.00 68.06 81 GLY A C 1
ATOM 629 O O . GLY A 1 81 ? -9.373 6.672 -1.169 1.00 68.06 81 GLY A O 1
ATOM 630 N N . CYS A 1 82 ? -10.933 5.129 -1.668 1.00 71.62 82 CYS A N 1
ATOM 631 C CA . CYS A 1 82 ? -11.478 5.869 -2.802 1.00 71.62 82 CYS A CA 1
ATOM 632 C C . CYS A 1 82 ? -12.117 7.184 -2.328 1.00 71.62 82 CYS A C 1
ATOM 634 O O . CYS A 1 82 ? -12.747 7.233 -1.268 1.00 71.62 82 CYS A O 1
ATOM 636 N N . SER A 1 83 ? -11.976 8.266 -3.100 1.00 73.38 83 SER A N 1
ATOM 637 C CA . SER A 1 83 ? -12.476 9.602 -2.731 1.00 73.38 83 SER A CA 1
ATOM 638 C C . SER A 1 83 ? -13.990 9.629 -2.483 1.00 73.38 83 SER A C 1
ATOM 640 O O . SER A 1 83 ? -14.446 10.319 -1.572 1.00 73.38 83 SER A O 1
ATOM 642 N N . VAL A 1 84 ? -14.755 8.821 -3.226 1.00 80.44 84 VAL A N 1
ATOM 643 C CA . VAL A 1 84 ? -16.211 8.644 -3.060 1.00 80.44 84 VAL A CA 1
ATOM 644 C C . VAL A 1 84 ? -16.559 8.086 -1.673 1.00 80.44 84 VAL A C 1
ATOM 646 O O . VAL A 1 84 ? -17.555 8.483 -1.071 1.00 80.44 84 VAL A O 1
ATOM 649 N N . MET A 1 85 ? -15.713 7.215 -1.119 1.00 79.62 85 MET A N 1
ATOM 650 C CA . MET A 1 85 ? -15.901 6.654 0.222 1.00 79.62 85 MET A CA 1
ATOM 651 C C . MET A 1 85 ? -15.396 7.606 1.308 1.00 79.62 85 MET A C 1
ATOM 653 O O . MET A 1 85 ? -16.025 7.764 2.353 1.00 79.62 85 MET A O 1
ATOM 657 N N . THR A 1 86 ? -14.248 8.233 1.052 1.00 73.19 86 THR A N 1
ATOM 658 C CA . THR A 1 86 ? -13.380 8.821 2.078 1.00 73.19 86 THR A CA 1
ATOM 659 C C . THR A 1 86 ? -13.449 10.333 2.234 1.00 73.19 86 THR A C 1
ATOM 661 O O . THR A 1 86 ? -12.865 10.851 3.190 1.00 73.19 86 THR A O 1
ATOM 664 N N . SER A 1 87 ? -14.124 11.040 1.327 1.00 77.69 87 SER A N 1
ATOM 665 C CA . SER A 1 87 ? -14.315 12.489 1.435 1.00 77.69 87 SER A CA 1
ATOM 666 C C . SER A 1 87 ? -14.993 12.857 2.760 1.00 77.69 87 SER A C 1
ATOM 668 O O . SER A 1 87 ? -15.999 12.261 3.140 1.00 77.69 87 SER A O 1
ATOM 670 N N . GLU A 1 88 ? -14.443 13.846 3.464 1.00 74.62 88 GLU A N 1
ATOM 671 C CA . GLU A 1 88 ? -14.970 14.301 4.759 1.00 74.62 88 GLU A CA 1
ATOM 672 C C . GLU A 1 88 ? -16.309 15.032 4.620 1.00 74.62 88 GLU A C 1
ATOM 674 O O . GLU A 1 88 ? -17.134 14.992 5.527 1.00 74.62 88 GLU A O 1
ATOM 679 N N . ILE A 1 89 ? -16.540 15.666 3.467 1.00 72.06 89 ILE A N 1
ATOM 680 C CA . ILE A 1 89 ? -17.712 16.515 3.228 1.00 72.06 89 ILE A CA 1
ATOM 681 C C . ILE A 1 89 ? -18.830 15.717 2.545 1.00 72.06 89 ILE A C 1
ATOM 683 O O . ILE A 1 89 ? -19.983 15.761 2.971 1.00 72.06 89 ILE A O 1
ATOM 687 N N . CYS A 1 90 ? -18.487 14.968 1.492 1.00 77.44 90 CYS A N 1
ATOM 688 C CA . CYS A 1 90 ? -19.460 14.305 0.612 1.00 77.44 90 CYS A CA 1
ATOM 689 C C . CYS A 1 90 ? -19.234 12.791 0.479 1.00 77.44 90 CYS A C 1
ATOM 691 O O . CYS A 1 90 ? -19.798 12.168 -0.422 1.00 77.44 90 CYS A O 1
ATOM 693 N N . GLY A 1 91 ? -18.377 12.199 1.315 1.00 83.50 91 GLY A N 1
ATOM 694 C CA . GLY A 1 91 ? -18.062 10.775 1.250 1.00 83.50 91 GLY A CA 1
ATOM 695 C C . GLY A 1 91 ? -19.140 9.898 1.878 1.00 83.50 91 GLY A C 1
ATOM 696 O O . GLY A 1 91 ? -19.853 10.317 2.792 1.00 83.50 91 GLY A O 1
ATOM 697 N N . ALA A 1 92 ? -19.222 8.647 1.424 1.00 86.06 92 ALA A N 1
ATOM 698 C CA . ALA A 1 92 ? -20.172 7.670 1.959 1.00 86.06 92 ALA A CA 1
ATOM 699 C C . ALA A 1 92 ? -20.001 7.440 3.464 1.00 86.06 92 ALA A C 1
ATOM 701 O O . ALA A 1 92 ? -20.985 7.374 4.198 1.00 86.06 92 ALA A O 1
ATOM 702 N N . VAL A 1 93 ? -18.755 7.385 3.946 1.00 86.81 93 VAL A N 1
ATOM 703 C CA . VAL A 1 93 ? -18.477 7.203 5.376 1.00 86.81 93 VAL A CA 1
ATOM 704 C C . VAL A 1 93 ? -18.963 8.399 6.191 1.00 86.81 93 VAL A C 1
ATOM 706 O O . VAL A 1 93 ? -19.557 8.208 7.249 1.00 86.81 93 VAL A O 1
ATOM 709 N N . ALA A 1 94 ? -18.756 9.622 5.694 1.00 86.62 94 ALA A N 1
ATOM 710 C CA . ALA A 1 94 ? -19.207 10.834 6.372 1.00 86.62 94 ALA A CA 1
ATOM 711 C C . ALA A 1 94 ? -20.737 10.867 6.514 1.00 86.62 94 ALA A C 1
ATOM 713 O O . ALA A 1 94 ? -21.249 11.240 7.566 1.00 86.62 94 ALA A O 1
ATOM 714 N N . GLU A 1 95 ? -21.471 10.417 5.493 1.00 89.38 95 GLU A N 1
ATOM 715 C CA . GLU A 1 95 ? -22.933 10.323 5.552 1.00 89.38 95 GLU A CA 1
ATOM 716 C C . GLU A 1 95 ? -23.408 9.254 6.551 1.00 89.38 95 GLU A C 1
ATOM 718 O O . GLU A 1 95 ? -24.320 9.512 7.337 1.00 89.38 95 GLU A O 1
ATOM 723 N N . ILE A 1 96 ? -22.764 8.081 6.587 1.00 88.88 96 ILE A N 1
ATOM 724 C CA . ILE A 1 96 ? -23.112 7.011 7.538 1.00 88.88 96 ILE A CA 1
ATOM 725 C C . ILE A 1 96 ? -22.843 7.456 8.984 1.00 88.88 96 ILE A C 1
ATOM 727 O O . ILE A 1 96 ? -23.682 7.233 9.856 1.00 88.88 96 ILE A O 1
ATOM 731 N N . ILE A 1 97 ? -21.720 8.138 9.245 1.00 88.81 97 ILE A N 1
ATOM 732 C CA . ILE A 1 97 ? -21.352 8.626 10.587 1.00 88.81 97 ILE A CA 1
ATOM 733 C C . ILE A 1 97 ? -22.410 9.579 11.164 1.00 88.81 97 ILE A C 1
ATOM 735 O O . ILE A 1 97 ? -22.638 9.559 12.372 1.00 88.81 97 ILE A O 1
ATOM 739 N N . LYS A 1 98 ? -23.124 10.352 10.331 1.00 89.25 98 LYS A N 1
ATOM 740 C CA . LYS A 1 98 ? -24.231 11.211 10.803 1.00 89.25 98 LYS A CA 1
ATOM 741 C C . LYS A 1 98 ? -25.337 10.414 11.497 1.00 89.25 98 LYS A C 1
ATOM 743 O O . LYS A 1 98 ? -25.920 10.901 12.458 1.00 89.25 98 LYS A O 1
ATOM 748 N N . SER A 1 99 ? -25.620 9.201 11.017 1.00 87.56 99 SER A N 1
ATOM 749 C CA . SER A 1 99 ? -26.623 8.302 11.611 1.00 87.56 99 SER A CA 1
ATOM 750 C C . SER A 1 99 ? -26.028 7.304 12.615 1.00 87.56 99 SER A C 1
ATOM 752 O O . SER A 1 99 ? -26.772 6.700 13.382 1.00 87.56 99 SER A O 1
ATOM 754 N N . SER A 1 100 ? -24.703 7.143 12.621 1.00 87.06 100 SER A N 1
ATOM 755 C CA . SER A 1 100 ? -23.952 6.217 13.474 1.00 87.06 100 SER A CA 1
ATOM 756 C C . SER A 1 100 ? -22.831 6.966 14.214 1.00 87.06 100 SER A C 1
ATOM 758 O O . SER A 1 100 ? -21.655 6.797 13.887 1.00 87.06 100 SER A O 1
ATOM 760 N N . PRO A 1 101 ? -23.151 7.792 15.229 1.00 82.00 101 PRO A N 1
ATOM 761 C CA . PRO A 1 101 ? -22.187 8.703 15.861 1.00 82.00 101 PRO A CA 1
ATOM 762 C C . PRO A 1 101 ? -21.090 7.996 16.673 1.00 82.00 101 PRO A C 1
ATOM 764 O O . PRO A 1 101 ? -20.102 8.623 17.052 1.00 82.00 101 PRO A O 1
ATOM 767 N N . ASN A 1 102 ? -21.277 6.709 16.972 1.00 80.50 102 ASN A N 1
ATOM 768 C CA . ASN A 1 102 ? -20.310 5.873 17.683 1.00 80.50 102 ASN A CA 1
ATOM 769 C C . ASN A 1 102 ? -19.335 5.159 16.734 1.00 80.50 102 ASN A C 1
ATOM 771 O O . ASN A 1 102 ? -18.358 4.568 17.195 1.00 80.50 102 ASN A O 1
ATOM 775 N N . ALA A 1 103 ? -19.587 5.207 15.423 1.00 84.38 103 ALA A N 1
ATOM 776 C CA . ALA A 1 103 ? -18.798 4.486 14.446 1.00 84.38 103 ALA A CA 1
ATOM 777 C C . ALA A 1 103 ? -17.500 5.229 14.127 1.00 84.38 103 ALA A C 1
ATOM 779 O O . ALA A 1 103 ? -17.499 6.410 13.773 1.00 84.38 103 ALA A O 1
ATOM 780 N N . ARG A 1 104 ? -16.374 4.518 14.204 1.00 81.25 104 ARG A N 1
ATOM 781 C CA . ARG A 1 104 ? -15.077 5.034 13.766 1.00 81.25 104 ARG A CA 1
ATOM 782 C C . ARG A 1 104 ? -14.833 4.705 12.300 1.00 81.25 104 ARG A C 1
ATOM 784 O O . ARG A 1 104 ? -15.129 3.616 11.817 1.00 81.25 104 ARG A O 1
ATOM 791 N N . ARG A 1 105 ? -14.252 5.651 11.572 1.00 81.31 105 ARG A N 1
ATOM 792 C CA . ARG A 1 105 ? -13.787 5.399 10.211 1.00 81.31 105 ARG A CA 1
ATOM 793 C C . ARG A 1 105 ? -12.515 4.556 10.260 1.00 81.31 105 ARG A C 1
ATOM 795 O O . ARG A 1 105 ? -11.533 4.970 10.868 1.00 81.31 105 ARG A O 1
ATOM 802 N N . CYS A 1 106 ? -12.518 3.428 9.563 1.00 80.06 106 CYS A N 1
ATOM 803 C CA . CYS A 1 106 ? -11.379 2.527 9.471 1.00 80.06 106 CYS A CA 1
ATOM 804 C C . CYS A 1 106 ? -10.980 2.370 7.995 1.00 80.06 106 CYS A C 1
ATOM 806 O O . CYS A 1 106 ? -11.532 1.531 7.278 1.00 80.06 106 CYS A O 1
ATOM 808 N N . PRO A 1 107 ? -10.067 3.213 7.482 1.00 78.12 107 PRO A N 1
ATOM 809 C CA . PRO A 1 107 ? -9.610 3.071 6.109 1.00 78.12 107 PRO A CA 1
ATOM 810 C C . PRO A 1 107 ? -8.786 1.789 5.957 1.00 78.12 107 PRO A C 1
ATOM 812 O O . PRO A 1 107 ? -8.080 1.364 6.870 1.00 78.12 107 PRO A O 1
ATOM 815 N N . CYS A 1 108 ? -8.810 1.196 4.768 1.00 79.44 108 CYS A N 1
ATOM 816 C CA . CYS A 1 108 ? -7.922 0.088 4.444 1.00 79.44 108 CYS A CA 1
ATOM 817 C C . CYS A 1 108 ? -6.449 0.533 4.517 1.00 79.44 108 CYS A C 1
ATOM 819 O O . CYS A 1 108 ? -5.965 1.230 3.627 1.00 79.44 108 CYS A O 1
ATOM 821 N N . TYR A 1 109 ? -5.714 0.098 5.547 1.00 80.94 109 TYR A N 1
ATOM 822 C CA . TYR A 1 109 ? -4.317 0.503 5.761 1.00 80.94 109 TYR A CA 1
ATOM 823 C C . TYR A 1 109 ? -3.372 0.090 4.628 1.00 80.94 109 TYR A C 1
ATOM 825 O O . TYR A 1 109 ? -2.479 0.857 4.272 1.00 80.94 109 TYR A O 1
ATOM 833 N N . ASN A 1 110 ? -3.599 -1.064 3.993 1.00 79.81 110 ASN A N 1
ATOM 834 C CA . ASN A 1 110 ? -2.842 -1.463 2.803 1.00 79.81 110 ASN A CA 1
ATOM 835 C C . ASN A 1 110 ? -3.085 -0.500 1.629 1.00 79.81 110 ASN A C 1
ATOM 837 O O . ASN A 1 110 ? -2.165 -0.158 0.889 1.00 79.81 110 ASN A O 1
ATOM 841 N N . HIS A 1 111 ? -4.323 -0.028 1.470 1.00 78.25 111 HIS A N 1
ATOM 842 C CA . HIS A 1 111 ? -4.648 0.968 0.458 1.00 78.25 111 HIS A CA 1
ATOM 843 C C . HIS A 1 111 ? -4.091 2.351 0.827 1.00 78.25 111 HIS A C 1
ATOM 845 O O . HIS A 1 111 ? -3.543 3.024 -0.038 1.00 78.25 111 HIS A O 1
ATOM 851 N N . SER A 1 112 ? -4.143 2.759 2.099 1.00 81.81 112 SER A N 1
ATOM 852 C CA . SER A 1 112 ? -3.487 3.984 2.580 1.00 81.81 112 SER A CA 1
ATOM 853 C C . SER A 1 112 ? -1.990 3.970 2.277 1.00 81.81 112 SER A C 1
ATOM 855 O O . SER A 1 112 ? -1.483 4.930 1.702 1.00 81.81 112 SER A O 1
ATOM 857 N N . LEU A 1 113 ? -1.308 2.855 2.563 1.00 85.12 113 LEU A N 1
ATOM 858 C CA . LEU A 1 113 ? 0.094 2.665 2.199 1.00 85.12 113 LEU A CA 1
ATOM 859 C C . LEU A 1 113 ? 0.299 2.765 0.681 1.00 85.12 113 LEU A C 1
ATOM 861 O O . LEU A 1 113 ? 1.212 3.447 0.226 1.00 85.12 113 LEU A O 1
ATOM 865 N N . ASN A 1 114 ? -0.566 2.124 -0.112 1.00 81.19 114 ASN A N 1
ATOM 866 C CA . ASN A 1 114 ? -0.517 2.202 -1.572 1.00 81.19 114 ASN A CA 1
ATOM 867 C C . ASN A 1 114 ? -0.615 3.658 -2.061 1.00 81.19 114 ASN A C 1
ATOM 869 O O . ASN A 1 114 ? 0.201 4.082 -2.884 1.00 81.19 114 ASN A O 1
ATOM 873 N N . ILE A 1 115 ? -1.549 4.444 -1.519 1.00 81.06 115 ILE A N 1
ATOM 874 C CA . ILE A 1 115 ? -1.678 5.857 -1.876 1.00 81.06 115 ILE A CA 1
ATOM 875 C C . ILE A 1 115 ? -0.402 6.626 -1.508 1.00 81.06 115 ILE A C 1
ATOM 877 O O . ILE A 1 115 ? 0.064 7.412 -2.335 1.00 81.06 115 ILE A O 1
ATOM 881 N N . SER A 1 116 ? 0.203 6.387 -0.342 1.00 87.50 116 SER A N 1
ATOM 882 C CA . SER A 1 116 ? 1.459 7.055 0.029 1.00 87.50 116 SER A CA 1
ATOM 883 C C . SER A 1 116 ? 2.587 6.751 -0.939 1.00 87.50 116 SER A C 1
ATOM 885 O O . SER A 1 116 ? 3.246 7.667 -1.422 1.00 87.50 116 SER A O 1
ATOM 887 N N . ILE A 1 117 ? 2.754 5.491 -1.337 1.00 84.94 117 ILE A N 1
ATOM 888 C CA . ILE A 1 117 ? 3.778 5.144 -2.325 1.00 84.94 117 ILE A CA 1
ATOM 889 C C . ILE A 1 117 ? 3.424 5.736 -3.697 1.00 84.94 117 ILE A C 1
ATOM 891 O O . ILE A 1 117 ? 4.315 6.169 -4.421 1.00 84.94 117 ILE A O 1
ATOM 895 N N . SER A 1 118 ? 2.142 5.851 -4.064 1.00 85.62 118 SER A N 1
ATOM 896 C CA . SER A 1 118 ? 1.731 6.513 -5.315 1.00 85.62 118 SER A CA 1
ATOM 897 C C . SER A 1 118 ? 2.175 7.981 -5.395 1.00 85.62 118 SER A C 1
ATOM 899 O O . SER A 1 118 ? 2.363 8.498 -6.497 1.00 85.62 118 SER A O 1
ATOM 901 N N . LYS A 1 119 ? 2.441 8.641 -4.255 1.00 87.44 119 LYS A N 1
ATOM 902 C CA . LYS A 1 119 ? 3.009 9.999 -4.231 1.00 87.44 119 LYS A CA 1
ATOM 903 C C . LYS A 1 119 ? 4.414 10.077 -4.814 1.00 87.44 119 LYS A C 1
ATOM 905 O O . LYS A 1 119 ? 4.774 11.143 -5.303 1.00 87.44 119 LYS A O 1
ATOM 910 N N . SER A 1 120 ? 5.143 8.962 -4.901 1.00 87.81 120 SER A N 1
ATOM 911 C CA . SER A 1 120 ? 6.381 8.875 -5.689 1.00 87.81 120 SER A CA 1
ATOM 912 C C . SER A 1 120 ? 6.181 9.315 -7.146 1.00 87.81 120 SER A C 1
ATOM 914 O O . SER A 1 120 ? 7.059 9.937 -7.730 1.00 87.81 120 SER A O 1
ATOM 916 N N . SER A 1 121 ? 4.988 9.098 -7.716 1.00 87.38 121 SER A N 1
ATOM 917 C CA . SER A 1 121 ? 4.643 9.521 -9.079 1.00 87.38 121 SER A CA 1
ATOM 918 C C . SER A 1 121 ? 4.452 11.034 -9.227 1.00 87.38 121 SER A C 1
ATOM 920 O O . SER A 1 121 ? 4.216 11.499 -10.341 1.00 87.38 121 SER A O 1
ATOM 922 N N . LYS A 1 122 ? 4.547 11.831 -8.153 1.00 89.00 122 LYS A N 1
ATOM 923 C CA . LYS A 1 122 ? 4.692 13.291 -8.275 1.00 89.00 122 LYS A CA 1
ATOM 924 C C . LYS A 1 122 ? 6.034 13.647 -8.914 1.00 89.00 122 LYS A C 1
ATOM 926 O O . LYS A 1 122 ? 6.078 14.549 -9.748 1.00 89.00 122 LYS A O 1
ATOM 931 N N . VAL A 1 123 ? 7.085 12.886 -8.601 1.00 91.25 123 VAL A N 1
ATOM 932 C CA . VAL A 1 123 ? 8.387 12.989 -9.266 1.00 91.25 123 VAL A CA 1
ATOM 933 C C . VAL A 1 123 ? 8.243 12.458 -10.689 1.00 91.25 123 VAL A C 1
ATOM 935 O O . VAL A 1 123 ? 7.876 11.301 -10.906 1.00 91.25 123 VAL A O 1
ATOM 938 N N . GLN A 1 124 ? 8.489 13.321 -11.675 1.00 90.81 124 GLN A N 1
ATOM 939 C CA . GLN A 1 124 ? 8.264 12.998 -13.084 1.00 90.81 124 GLN A CA 1
ATOM 940 C C . GLN A 1 124 ? 9.091 11.794 -13.542 1.00 90.81 124 GLN A C 1
ATOM 942 O O . GLN A 1 124 ? 8.536 10.908 -14.188 1.00 90.81 124 GLN A O 1
ATOM 947 N N . SER A 1 125 ? 10.360 11.717 -13.144 1.00 91.88 125 SER A N 1
ATOM 948 C CA . SER A 1 125 ? 11.266 10.612 -13.475 1.00 91.88 125 SER A CA 1
ATOM 949 C C . SER A 1 125 ? 10.724 9.264 -12.995 1.00 91.88 125 SER A C 1
ATOM 951 O O . SER A 1 125 ? 10.689 8.298 -13.751 1.00 91.88 125 SER A O 1
ATOM 953 N N . ILE A 1 126 ? 10.181 9.213 -11.773 1.00 92.94 126 ILE A N 1
ATOM 954 C CA . ILE A 1 126 ? 9.584 7.996 -11.202 1.00 92.94 126 ILE A CA 1
ATOM 955 C C . ILE A 1 126 ? 8.258 7.640 -11.885 1.00 92.94 126 ILE A C 1
ATOM 957 O O . ILE A 1 126 ? 7.975 6.470 -12.154 1.00 92.94 126 ILE A O 1
ATOM 961 N N . ARG A 1 127 ? 7.433 8.641 -12.213 1.00 90.75 127 ARG A N 1
ATOM 962 C CA . ARG A 1 127 ? 6.188 8.427 -12.967 1.00 90.75 127 ARG A CA 1
ATOM 963 C C . ARG A 1 127 ? 6.469 7.840 -14.351 1.00 90.75 127 ARG A C 1
ATOM 965 O O . ARG A 1 127 ? 5.815 6.876 -14.752 1.00 90.75 127 ARG A O 1
ATOM 972 N N . ASN A 1 128 ? 7.451 8.402 -15.052 1.00 91.44 128 ASN A N 1
ATOM 973 C CA . ASN A 1 128 ? 7.885 7.938 -16.364 1.00 91.44 128 ASN A CA 1
ATOM 974 C C . ASN A 1 128 ? 8.478 6.528 -16.274 1.00 91.44 128 ASN A C 1
ATOM 976 O O . ASN A 1 128 ? 8.067 5.665 -17.044 1.00 91.44 128 ASN A O 1
ATOM 980 N N . LEU A 1 129 ? 9.347 6.268 -15.291 1.00 92.56 129 LEU A N 1
ATOM 981 C CA . LEU A 1 129 ? 9.908 4.946 -14.990 1.00 92.56 129 LEU A CA 1
ATOM 982 C C . LEU A 1 129 ? 8.821 3.865 -14.917 1.00 92.56 129 LEU A C 1
ATOM 984 O O . LEU A 1 129 ? 8.896 2.860 -15.624 1.00 92.56 129 LEU A O 1
ATOM 988 N N . VAL A 1 130 ? 7.782 4.071 -14.099 1.00 89.69 130 VAL A N 1
ATOM 989 C CA . VAL A 1 130 ? 6.687 3.095 -13.954 1.00 89.69 130 VAL A CA 1
ATOM 990 C C . VAL A 1 130 ? 5.948 2.886 -15.281 1.00 89.69 130 VAL A C 1
ATOM 992 O O . VAL A 1 130 ? 5.593 1.753 -15.613 1.00 89.69 130 VAL A O 1
ATOM 995 N N . GLY A 1 131 ? 5.728 3.956 -16.052 1.00 90.44 131 GLY A N 1
ATOM 996 C CA . GLY A 1 131 ? 5.128 3.880 -17.386 1.00 90.44 131 GLY A CA 1
ATOM 997 C C . GLY A 1 131 ? 5.979 3.079 -18.376 1.00 90.44 131 GLY A C 1
ATOM 998 O O . GLY A 1 131 ? 5.453 2.220 -19.082 1.00 90.44 131 GLY A O 1
ATOM 999 N N . ILE A 1 132 ? 7.293 3.297 -18.376 1.00 93.62 132 ILE A N 1
ATOM 1000 C CA . ILE A 1 132 ? 8.252 2.612 -19.250 1.00 93.62 132 ILE A CA 1
ATOM 1001 C C . ILE A 1 132 ? 8.345 1.126 -18.897 1.00 93.62 132 ILE A C 1
ATOM 1003 O O . ILE A 1 132 ? 8.258 0.294 -19.797 1.00 93.62 132 ILE A O 1
ATOM 1007 N N . ILE A 1 133 ? 8.429 0.758 -17.611 1.00 92.56 133 ILE A N 1
ATOM 1008 C CA . ILE A 1 133 ? 8.428 -0.659 -17.204 1.00 92.56 133 ILE A CA 1
ATOM 1009 C C . ILE A 1 133 ? 7.148 -1.352 -17.693 1.00 92.56 133 ILE A C 1
ATOM 1011 O O . ILE A 1 133 ? 7.214 -2.429 -18.291 1.00 92.56 133 ILE A O 1
ATOM 1015 N N . LYS A 1 134 ? 5.975 -0.728 -17.497 1.00 90.44 134 LYS A N 1
ATOM 1016 C CA . LYS A 1 134 ? 4.701 -1.256 -18.020 1.00 90.44 134 LYS A CA 1
ATOM 1017 C C . LYS A 1 134 ? 4.741 -1.418 -19.540 1.00 90.44 134 LYS A C 1
ATOM 1019 O O . LYS A 1 134 ? 4.250 -2.423 -20.051 1.00 90.44 134 LYS A O 1
ATOM 1024 N N . GLU A 1 135 ? 5.339 -0.467 -20.252 1.00 93.25 135 GLU A N 1
ATOM 1025 C CA . GLU A 1 135 ? 5.453 -0.514 -21.706 1.00 93.25 135 GLU A CA 1
ATOM 1026 C C . GLU A 1 135 ? 6.373 -1.634 -22.195 1.00 93.25 135 GLU A C 1
ATOM 1028 O O . GLU A 1 135 ? 6.022 -2.321 -23.151 1.00 93.25 135 GLU A O 1
ATOM 1033 N N . VAL A 1 136 ? 7.498 -1.878 -21.520 1.00 93.94 136 VAL A N 1
ATOM 1034 C CA . VAL A 1 136 ? 8.397 -3.002 -21.825 1.00 93.94 136 VAL A CA 1
ATOM 1035 C C . VAL A 1 136 ? 7.677 -4.333 -21.605 1.00 93.94 136 VAL A C 1
ATOM 1037 O O . VAL A 1 136 ? 7.675 -5.193 -22.489 1.00 93.94 136 VAL A O 1
ATOM 1040 N N . VAL A 1 137 ? 6.986 -4.497 -20.472 1.00 91.81 137 VAL A N 1
ATOM 1041 C CA . VAL A 1 137 ? 6.195 -5.710 -20.199 1.00 91.81 137 VAL A CA 1
ATOM 1042 C C . VAL A 1 137 ? 5.106 -5.904 -21.258 1.00 91.81 137 VAL A C 1
ATOM 1044 O O . VAL A 1 137 ? 4.928 -7.013 -21.769 1.00 91.81 137 VAL A O 1
ATOM 1047 N N . ARG A 1 138 ? 4.394 -4.830 -21.625 1.00 90.81 138 ARG A N 1
ATOM 1048 C CA . ARG A 1 138 ? 3.364 -4.840 -22.672 1.00 90.81 138 ARG A CA 1
ATOM 1049 C C . ARG A 1 138 ? 3.945 -5.192 -24.039 1.00 90.81 138 ARG A C 1
ATOM 1051 O O . ARG A 1 138 ? 3.352 -5.979 -24.774 1.00 90.81 138 ARG A O 1
ATOM 1058 N N . PHE A 1 139 ? 5.107 -4.641 -24.377 1.00 93.31 139 PHE A N 1
ATOM 1059 C CA . PHE A 1 139 ? 5.789 -4.914 -25.633 1.00 93.31 139 PHE A CA 1
ATOM 1060 C C . PHE A 1 139 ? 6.037 -6.412 -25.796 1.00 93.31 139 PHE A C 1
ATOM 1062 O O . PHE A 1 139 ? 5.669 -6.977 -26.821 1.00 93.31 139 PHE A O 1
ATOM 1069 N N . PHE A 1 140 ? 6.561 -7.093 -24.778 1.00 92.44 140 PHE A N 1
ATOM 1070 C CA . PHE A 1 140 ? 6.776 -8.536 -24.873 1.00 92.44 140 PHE A CA 1
ATOM 1071 C C . PHE A 1 140 ? 5.471 -9.340 -24.845 1.00 92.44 140 PHE A C 1
ATOM 1073 O O . PHE A 1 140 ? 5.300 -10.228 -25.682 1.00 92.44 140 PHE A O 1
ATOM 1080 N N . SER A 1 141 ? 4.526 -9.009 -23.958 1.00 88.19 141 SER A N 1
ATOM 1081 C CA . SER A 1 141 ? 3.291 -9.790 -23.778 1.00 88.19 141 SER A CA 1
ATOM 1082 C C . SER A 1 141 ? 2.332 -9.734 -24.971 1.00 88.19 141 SER A C 1
ATOM 1084 O O . SER A 1 141 ? 1.611 -10.696 -25.220 1.00 88.19 141 SER A O 1
ATOM 1086 N N . MET A 1 142 ? 2.356 -8.656 -25.760 1.00 88.81 142 MET A N 1
ATOM 1087 C CA . MET A 1 142 ? 1.503 -8.500 -26.944 1.00 88.81 142 MET A CA 1
ATOM 1088 C C . MET A 1 142 ? 1.961 -9.318 -28.166 1.00 88.81 142 MET A C 1
ATOM 1090 O O . MET A 1 142 ? 1.354 -9.212 -29.227 1.00 88.81 142 MET A O 1
ATOM 1094 N N . SER A 1 143 ? 3.067 -10.069 -28.112 1.00 90.00 143 SER A N 1
ATOM 1095 C CA . SER A 1 143 ? 3.454 -10.963 -29.217 1.00 90.00 143 SER A CA 1
ATOM 1096 C C . SER A 1 143 ? 4.109 -12.234 -28.710 1.00 90.00 143 SER A C 1
ATOM 1098 O O . SER A 1 143 ? 5.122 -12.187 -28.009 1.00 90.00 143 SER A O 1
ATOM 1100 N N . ALA A 1 144 ? 3.603 -13.372 -29.185 1.00 88.62 144 ALA A N 1
ATOM 1101 C CA . ALA A 1 144 ? 4.217 -14.671 -28.945 1.00 88.62 144 ALA A CA 1
ATOM 1102 C C . ALA A 1 144 ? 5.673 -14.706 -29.439 1.00 88.62 144 ALA A C 1
ATOM 1104 O O . ALA A 1 144 ? 6.554 -15.149 -28.708 1.00 88.62 144 ALA A O 1
ATOM 1105 N N . LYS A 1 145 ? 5.955 -14.143 -30.624 1.00 91.12 145 LYS A N 1
ATOM 1106 C CA . LYS A 1 145 ? 7.310 -14.092 -31.196 1.00 91.12 145 LYS A CA 1
ATOM 1107 C C . LYS A 1 145 ? 8.287 -13.330 -30.291 1.00 91.12 145 LYS A C 1
ATOM 1109 O O . LYS A 1 145 ? 9.386 -13.809 -30.031 1.00 91.12 145 LYS A O 1
ATOM 1114 N N . ARG A 1 146 ? 7.872 -12.168 -29.768 1.00 91.38 146 ARG A N 1
ATOM 1115 C CA . ARG A 1 146 ? 8.682 -11.367 -28.828 1.00 91.38 146 ARG A CA 1
ATOM 1116 C C . ARG A 1 146 ? 8.870 -12.091 -27.494 1.00 91.38 146 ARG A C 1
ATOM 1118 O O . ARG A 1 146 ? 9.969 -12.098 -26.951 1.00 91.38 146 ARG A O 1
ATOM 1125 N N . THR A 1 147 ? 7.821 -12.744 -26.996 1.00 90.50 147 THR A N 1
ATOM 1126 C CA . THR A 1 147 ? 7.873 -13.528 -25.752 1.00 90.50 147 THR A CA 1
ATOM 1127 C C . THR A 1 147 ? 8.843 -14.709 -25.849 1.00 90.50 147 THR A C 1
ATOM 1129 O O . THR A 1 147 ? 9.551 -14.987 -24.886 1.00 90.50 147 THR A O 1
ATOM 1132 N N . VAL A 1 148 ? 8.912 -15.398 -26.993 1.00 91.62 148 VAL A N 1
ATOM 1133 C CA . VAL A 1 148 ? 9.850 -16.519 -27.199 1.00 91.62 148 VAL A CA 1
ATOM 1134 C C . VAL A 1 148 ? 11.302 -16.056 -27.068 1.00 91.62 148 VAL A C 1
ATOM 1136 O O . VAL A 1 148 ? 12.099 -16.710 -26.402 1.00 91.62 148 VAL A O 1
ATOM 1139 N N . ILE A 1 149 ? 11.641 -14.901 -27.636 1.00 91.56 149 ILE A N 1
ATOM 1140 C CA . ILE A 1 149 ? 13.019 -14.389 -27.608 1.00 91.56 149 ILE A CA 1
ATOM 1141 C C . ILE A 1 149 ? 13.359 -13.813 -26.246 1.00 91.56 149 ILE A C 1
ATOM 1143 O O . ILE A 1 149 ? 14.442 -14.066 -25.736 1.00 91.56 149 ILE A O 1
ATOM 1147 N N . LEU A 1 150 ? 12.412 -13.143 -25.592 1.00 92.19 150 LEU A N 1
ATOM 1148 C CA . LEU A 1 150 ? 12.574 -12.784 -24.189 1.00 92.19 150 LEU A CA 1
ATOM 1149 C C . LEU A 1 150 ? 12.912 -14.019 -23.341 1.00 92.19 150 LEU A C 1
ATOM 1151 O O . LEU A 1 150 ? 13.872 -13.991 -22.579 1.00 92.19 150 LEU A O 1
ATOM 1155 N N . LYS A 1 151 ? 12.181 -15.128 -23.511 1.00 91.69 151 LYS A N 1
ATOM 1156 C CA . LYS A 1 151 ? 12.455 -16.377 -22.783 1.00 91.69 151 LYS A CA 1
ATOM 1157 C C . LYS A 1 151 ? 13.814 -16.990 -23.132 1.00 91.69 151 LYS A C 1
ATOM 1159 O O . LYS A 1 151 ? 14.413 -17.599 -22.257 1.00 91.69 151 LYS A O 1
ATOM 1164 N N . LYS A 1 152 ? 14.326 -16.801 -24.352 1.00 92.75 152 LYS A N 1
ATOM 1165 C CA . LYS A 1 152 ? 15.678 -17.238 -24.749 1.00 92.75 152 LYS A CA 1
ATOM 1166 C C . LYS A 1 152 ? 16.774 -16.556 -23.915 1.00 92.75 152 LYS A C 1
ATOM 1168 O O . LYS A 1 152 ? 17.734 -17.220 -23.549 1.00 92.75 152 LYS A O 1
ATOM 1173 N N . TYR A 1 153 ? 16.629 -15.268 -23.595 1.00 91.44 153 TYR A N 1
ATOM 1174 C CA . TYR A 1 153 ? 17.630 -14.508 -22.827 1.00 91.44 153 TYR A CA 1
ATOM 1175 C C . TYR A 1 153 ? 17.361 -14.488 -21.317 1.00 91.44 153 TYR A C 1
ATOM 1177 O O . TYR A 1 153 ? 18.270 -14.678 -20.512 1.00 91.44 153 TYR A O 1
ATOM 1185 N N . VAL A 1 154 ? 16.113 -14.231 -20.925 1.00 89.81 154 VAL A N 1
ATOM 1186 C CA . V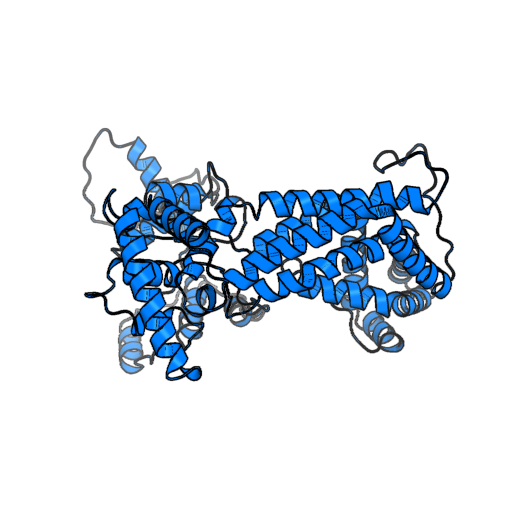AL A 1 154 ? 15.682 -14.021 -19.531 1.00 89.81 154 VAL A CA 1
ATOM 1187 C C . VAL A 1 154 ? 15.233 -15.331 -18.864 1.00 89.81 154 VAL A C 1
ATOM 1189 O O . VAL A 1 154 ? 15.232 -15.447 -17.641 1.00 89.81 154 VAL A O 1
ATOM 1192 N N . GLY A 1 155 ? 14.862 -16.352 -19.642 1.00 87.75 155 GLY A N 1
ATOM 1193 C CA . GLY A 1 155 ? 14.419 -17.662 -19.140 1.00 87.75 155 GLY A CA 1
ATOM 1194 C C . GLY A 1 155 ? 12.962 -17.711 -18.669 1.00 87.75 155 GLY A C 1
ATOM 1195 O O . GLY A 1 155 ? 12.406 -18.788 -18.472 1.00 87.75 155 GLY A O 1
ATOM 1196 N N . HIS A 1 156 ? 12.306 -16.563 -18.514 1.00 87.25 156 HIS A N 1
ATOM 1197 C CA . HIS A 1 156 ? 10.936 -16.474 -18.021 1.00 87.25 156 HIS A CA 1
ATOM 1198 C C . HIS A 1 156 ? 10.208 -15.248 -18.590 1.00 87.25 156 HIS A C 1
ATOM 1200 O O . HIS A 1 156 ? 10.768 -14.466 -19.357 1.00 87.25 156 HIS A O 1
ATOM 1206 N N . GLN A 1 157 ? 8.917 -15.118 -18.281 1.00 85.81 157 GLN A N 1
ATOM 1207 C CA . GLN A 1 157 ? 8.112 -13.972 -18.701 1.00 85.81 157 GLN A CA 1
ATOM 1208 C C . GLN A 1 157 ? 8.216 -12.849 -17.666 1.00 85.81 157 GLN A C 1
ATOM 1210 O O . GLN A 1 157 ? 8.168 -13.118 -16.467 1.00 85.81 157 GLN A O 1
ATOM 1215 N N . LEU A 1 158 ? 8.297 -11.597 -18.128 1.00 84.88 158 LEU A N 1
ATOM 1216 C CA . LEU A 1 158 ? 8.333 -10.444 -17.229 1.00 84.88 158 LEU A CA 1
ATOM 1217 C C . LEU A 1 158 ? 7.042 -10.335 -16.411 1.00 84.88 158 LEU A C 1
ATOM 1219 O O . LEU A 1 158 ? 5.930 -10.463 -16.933 1.00 84.88 158 LEU A O 1
ATOM 1223 N N . THR A 1 159 ? 7.202 -10.039 -15.128 1.00 80.06 159 THR A N 1
ATOM 1224 C CA . THR A 1 159 ? 6.102 -9.743 -14.211 1.00 80.06 159 THR A CA 1
ATOM 1225 C C . THR A 1 159 ? 5.581 -8.326 -14.441 1.00 80.06 159 THR A C 1
ATOM 1227 O O . THR A 1 159 ? 6.344 -7.363 -14.392 1.00 80.06 159 THR A O 1
ATOM 1230 N N . GLY A 1 160 ? 4.275 -8.179 -14.674 1.00 72.50 160 GLY A N 1
ATOM 1231 C CA . GLY A 1 160 ? 3.643 -6.863 -14.765 1.00 72.50 160 GLY A CA 1
ATOM 1232 C C . GLY A 1 160 ? 3.594 -6.147 -13.416 1.00 72.50 160 GLY A C 1
ATOM 1233 O O . GLY A 1 160 ? 3.432 -6.775 -12.372 1.00 72.50 160 GLY A O 1
ATOM 1234 N N . LEU A 1 161 ? 3.690 -4.816 -13.444 1.00 70.62 161 LEU A N 1
ATOM 1235 C CA . LEU A 1 161 ? 3.504 -3.992 -12.253 1.00 70.62 161 LEU A CA 1
ATOM 1236 C C . LEU A 1 161 ? 2.010 -3.894 -11.926 1.00 70.62 161 LEU A C 1
ATOM 1238 O O . LEU A 1 161 ? 1.240 -3.296 -12.681 1.00 70.62 161 LEU A O 1
ATOM 1242 N N . CYS A 1 162 ? 1.602 -4.456 -10.790 1.00 63.16 162 CYS A N 1
ATOM 1243 C CA . CYS A 1 162 ? 0.229 -4.348 -10.311 1.00 63.16 162 CYS A CA 1
ATOM 1244 C C . CYS A 1 162 ? -0.071 -2.916 -9.827 1.00 63.16 162 CYS A C 1
ATOM 1246 O O . CYS A 1 162 ? 0.693 -2.312 -9.062 1.00 63.16 162 CYS A O 1
ATOM 1248 N N . GLU A 1 163 ? -1.192 -2.346 -10.276 1.00 54.06 163 GLU A N 1
ATOM 1249 C CA . GLU A 1 163 ? -1.605 -0.988 -9.892 1.00 54.06 163 GLU A CA 1
ATOM 1250 C C . GLU A 1 163 ? -2.059 -0.922 -8.434 1.00 54.06 163 GLU A C 1
ATOM 1252 O O . GLU A 1 163 ? -1.719 0.017 -7.716 1.00 54.06 163 GLU A O 1
ATOM 1257 N N . THR A 1 164 ? -2.752 -1.962 -7.976 1.00 52.00 164 THR A N 1
ATOM 1258 C CA . THR A 1 164 ? -3.361 -2.015 -6.646 1.00 52.00 164 THR A CA 1
ATOM 1259 C C . THR A 1 164 ? -2.499 -2.723 -5.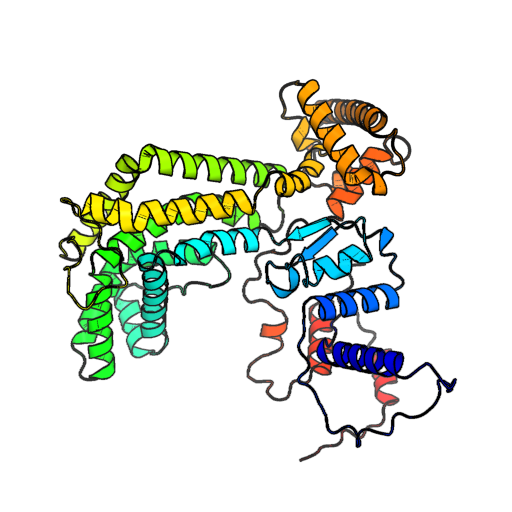597 1.00 52.00 164 THR A C 1
ATOM 1261 O O . THR A 1 164 ? -2.799 -2.603 -4.409 1.00 52.00 164 THR A O 1
ATOM 1264 N N . ARG A 1 165 ? -1.414 -3.419 -5.986 1.00 58.06 165 ARG A N 1
ATOM 1265 C CA . ARG A 1 165 ? -0.559 -4.193 -5.062 1.00 58.06 165 ARG A CA 1
ATOM 1266 C C . ARG A 1 165 ? 0.924 -3.866 -5.195 1.00 58.06 165 ARG A C 1
ATOM 1268 O O . ARG A 1 165 ? 1.567 -4.197 -6.187 1.00 58.06 165 ARG A O 1
ATOM 1275 N N . TRP A 1 166 ? 1.486 -3.274 -4.146 1.00 64.19 166 TRP A N 1
ATOM 1276 C CA . TRP A 1 166 ? 2.877 -2.820 -4.150 1.00 64.19 166 TRP A CA 1
ATOM 1277 C C . TRP A 1 166 ? 3.914 -3.871 -3.780 1.00 64.19 166 TRP A C 1
ATOM 1279 O O . TRP A 1 166 ? 5.034 -3.726 -4.241 1.00 64.19 166 TRP A O 1
ATOM 1289 N N . VAL A 1 167 ? 3.588 -4.943 -3.048 1.00 54.75 167 VAL A N 1
ATOM 1290 C CA . VAL A 1 167 ? 4.543 -6.065 -2.875 1.00 54.75 167 VAL A CA 1
ATOM 1291 C C . VAL A 1 167 ? 4.886 -6.673 -4.235 1.00 54.75 167 VAL A C 1
ATOM 1293 O O . VAL A 1 167 ? 6.053 -6.852 -4.556 1.00 54.75 167 VAL A O 1
ATOM 1296 N N . GLU A 1 168 ? 3.877 -6.871 -5.086 1.00 60.12 168 GLU A N 1
ATOM 1297 C CA . GLU A 1 168 ? 4.079 -7.306 -6.474 1.00 60.12 168 GLU A CA 1
ATOM 1298 C C . GLU A 1 168 ? 4.832 -6.251 -7.301 1.00 60.12 168 GLU A C 1
ATOM 1300 O O . GLU A 1 168 ? 5.573 -6.601 -8.215 1.00 60.12 168 GLU A O 1
ATOM 1305 N N . ARG A 1 169 ? 4.688 -4.958 -6.972 1.00 71.25 169 ARG A N 1
ATOM 1306 C CA . ARG A 1 169 ? 5.456 -3.891 -7.623 1.00 71.25 169 ARG A CA 1
ATOM 1307 C C . ARG A 1 169 ? 6.914 -3.844 -7.163 1.00 71.25 169 ARG A C 1
ATOM 1309 O O . ARG A 1 169 ? 7.771 -3.645 -8.007 1.00 71.25 169 ARG A O 1
ATOM 1316 N N . HIS A 1 170 ? 7.193 -4.060 -5.880 1.00 82.12 170 HIS A N 1
ATOM 1317 C CA . HIS A 1 170 ? 8.543 -4.224 -5.341 1.00 82.12 170 HIS A CA 1
ATOM 1318 C C . HIS A 1 170 ? 9.233 -5.401 -6.027 1.00 82.12 170 HIS A C 1
ATOM 1320 O O . HIS A 1 170 ? 10.248 -5.209 -6.686 1.00 82.12 170 HIS A O 1
ATOM 1326 N N . ASP A 1 171 ? 8.628 -6.590 -5.974 1.00 82.12 171 ASP A N 1
ATOM 1327 C CA . ASP A 1 171 ? 9.202 -7.786 -6.593 1.00 82.12 171 ASP A CA 1
ATOM 1328 C C . ASP A 1 171 ? 9.351 -7.615 -8.113 1.00 82.12 171 ASP A C 1
ATOM 1330 O O . ASP A 1 171 ? 10.318 -8.103 -8.696 1.00 82.12 171 ASP A O 1
ATOM 1334 N N . GLY A 1 172 ? 8.416 -6.900 -8.748 1.00 85.31 172 GLY A N 1
ATOM 1335 C CA . GLY A 1 172 ? 8.463 -6.562 -10.167 1.00 85.31 172 GLY A CA 1
ATOM 1336 C C . GLY A 1 172 ? 9.590 -5.593 -10.529 1.00 85.31 172 GLY A C 1
ATOM 1337 O O . GLY A 1 172 ? 10.288 -5.843 -11.504 1.00 85.31 172 GLY A O 1
ATOM 1338 N N . VAL A 1 173 ? 9.803 -4.523 -9.756 1.00 89.88 173 VAL A N 1
ATOM 1339 C CA . VAL A 1 173 ? 10.905 -3.564 -9.963 1.00 89.88 173 VAL A CA 1
ATOM 1340 C C . VAL A 1 173 ? 12.251 -4.239 -9.711 1.00 89.88 173 VAL A C 1
ATOM 1342 O O . VAL A 1 173 ? 13.148 -4.113 -10.538 1.00 89.88 173 VAL A O 1
ATOM 1345 N N . THR A 1 174 ? 12.377 -5.012 -8.631 1.00 88.62 174 THR A N 1
ATOM 1346 C CA . THR A 1 174 ? 13.615 -5.727 -8.294 1.00 88.62 174 THR A CA 1
ATOM 1347 C C . THR A 1 174 ? 13.965 -6.778 -9.348 1.00 88.62 174 THR A C 1
ATOM 1349 O O . THR A 1 174 ? 15.106 -6.816 -9.803 1.00 88.62 174 THR A O 1
ATOM 1352 N N . ARG A 1 175 ? 12.996 -7.586 -9.813 1.00 90.06 175 ARG A N 1
ATOM 1353 C CA . ARG A 1 175 ? 13.224 -8.513 -10.939 1.00 90.06 175 ARG A CA 1
ATOM 1354 C C . ARG A 1 175 ? 13.570 -7.779 -12.225 1.00 90.06 175 ARG A C 1
ATOM 1356 O O . ARG A 1 175 ? 14.493 -8.182 -12.919 1.00 90.06 175 ARG A O 1
ATOM 1363 N N . PHE A 1 176 ? 12.852 -6.700 -12.537 1.00 93.06 176 PHE A N 1
ATOM 1364 C CA . PHE A 1 176 ? 13.120 -5.920 -13.741 1.00 93.06 176 PHE A CA 1
ATOM 1365 C C . PHE A 1 176 ? 14.552 -5.383 -13.745 1.00 93.06 176 PHE A C 1
ATOM 1367 O O . PHE A 1 176 ? 15.221 -5.496 -14.763 1.00 93.06 176 PHE A O 1
ATOM 1374 N N . LEU A 1 177 ? 15.028 -4.860 -12.610 1.00 92.31 177 LEU A N 1
ATOM 1375 C CA . LEU A 1 177 ? 16.402 -4.387 -12.437 1.00 92.31 177 LEU A CA 1
ATOM 1376 C C . LEU A 1 177 ? 17.424 -5.520 -12.648 1.00 92.31 177 LEU A C 1
ATOM 1378 O O . LEU A 1 177 ? 18.399 -5.335 -13.369 1.00 92.31 177 LEU A O 1
ATOM 1382 N N . GLN A 1 178 ? 17.177 -6.706 -12.081 1.00 91.38 178 GLN A N 1
ATOM 1383 C CA . GLN A 1 178 ? 18.043 -7.885 -12.247 1.00 91.38 178 GLN A CA 1
ATOM 1384 C C . GLN A 1 178 ? 18.117 -8.368 -13.702 1.00 91.38 178 GLN A C 1
ATOM 1386 O O . GLN A 1 178 ? 19.188 -8.722 -14.194 1.00 91.38 178 GLN A O 1
ATOM 1391 N N . ASP A 1 179 ? 16.983 -8.379 -14.400 1.00 93.44 179 ASP A N 1
ATOM 1392 C CA . ASP A 1 179 ? 16.900 -8.830 -15.789 1.00 93.44 179 ASP A CA 1
ATOM 1393 C C . ASP A 1 179 ? 17.231 -7.723 -16.799 1.00 93.44 179 ASP A C 1
ATOM 1395 O O . ASP A 1 179 ? 17.334 -8.003 -17.995 1.00 93.44 179 ASP A O 1
ATOM 1399 N N . MET A 1 180 ? 17.428 -6.480 -16.351 1.00 93.69 180 MET A N 1
ATOM 1400 C CA . MET A 1 180 ? 17.578 -5.301 -17.207 1.00 93.69 180 MET A CA 1
ATOM 1401 C C . MET A 1 180 ? 18.653 -5.462 -18.294 1.00 93.69 180 MET A C 1
ATOM 1403 O O . MET A 1 180 ? 18.323 -5.218 -19.459 1.00 93.69 180 MET A O 1
ATOM 1407 N N . PRO A 1 181 ? 19.874 -5.971 -18.012 1.00 94.94 181 PRO A N 1
ATOM 1408 C CA . PRO A 1 181 ? 20.873 -6.198 -19.061 1.00 94.94 181 PRO A CA 1
ATOM 1409 C C . PRO A 1 181 ? 20.404 -7.205 -20.124 1.00 94.94 181 PRO A C 1
ATOM 1411 O O . PRO A 1 181 ? 20.578 -7.004 -21.326 1.00 94.94 181 PRO A O 1
ATOM 1414 N N . LYS A 1 182 ? 19.731 -8.283 -19.701 1.00 95.00 182 LYS A N 1
ATOM 1415 C CA . LYS A 1 182 ? 19.191 -9.310 -20.608 1.00 95.00 182 LYS A CA 1
ATOM 1416 C C . LYS A 1 182 ? 18.023 -8.772 -21.432 1.00 95.00 182 LYS A C 1
ATOM 1418 O O . LYS A 1 182 ? 17.900 -9.105 -22.611 1.00 95.00 182 LYS A O 1
ATOM 1423 N N . ILE A 1 183 ? 17.179 -7.930 -20.835 1.00 95.19 183 ILE A N 1
ATOM 1424 C CA . ILE A 1 183 ? 16.081 -7.239 -21.520 1.00 95.19 183 ILE A CA 1
ATOM 1425 C C . ILE A 1 183 ? 16.642 -6.317 -22.606 1.00 95.19 183 ILE A C 1
ATOM 1427 O O . ILE A 1 183 ? 16.151 -6.356 -23.734 1.00 95.19 183 ILE A O 1
ATOM 1431 N N . ILE A 1 184 ? 17.688 -5.543 -22.301 1.00 94.69 184 ILE A N 1
ATOM 1432 C CA . ILE A 1 184 ? 18.359 -4.670 -23.272 1.00 94.69 184 ILE A CA 1
ATOM 1433 C C . ILE A 1 184 ? 18.920 -5.502 -24.428 1.00 94.69 184 ILE A C 1
ATOM 1435 O O . ILE A 1 184 ? 18.585 -5.224 -25.575 1.00 94.69 184 ILE A O 1
ATOM 1439 N N . ASN A 1 185 ? 19.650 -6.587 -24.152 1.00 93.88 185 ASN A N 1
ATOM 1440 C CA . ASN A 1 185 ? 20.173 -7.483 -25.194 1.00 93.88 185 ASN A CA 1
ATOM 1441 C C . ASN A 1 185 ? 19.064 -8.068 -26.084 1.00 93.88 185 ASN A C 1
ATOM 1443 O O . ASN A 1 185 ? 19.189 -8.100 -27.309 1.00 93.88 185 ASN A O 1
ATOM 1447 N N . THR A 1 186 ? 17.947 -8.471 -25.475 1.00 94.31 186 THR A N 1
ATOM 1448 C CA . THR A 1 186 ? 16.763 -8.975 -26.186 1.00 94.31 186 THR A CA 1
ATOM 1449 C C . THR A 1 186 ? 16.184 -7.909 -27.119 1.00 94.31 186 THR A C 1
ATOM 1451 O O . THR A 1 186 ? 15.883 -8.186 -28.279 1.00 94.31 186 THR A O 1
ATOM 1454 N N . LEU A 1 187 ? 16.007 -6.680 -26.626 1.00 94.94 187 LEU A N 1
ATOM 1455 C CA . LEU A 1 187 ? 15.474 -5.578 -27.425 1.00 94.94 187 LEU A CA 1
ATOM 1456 C C . LEU A 1 187 ? 16.441 -5.182 -28.544 1.00 94.94 187 LEU A C 1
ATOM 1458 O O . LEU A 1 187 ? 15.983 -4.929 -29.656 1.00 94.94 187 LEU A O 1
ATOM 1462 N N . THR A 1 188 ? 17.750 -5.199 -28.284 1.00 93.81 188 THR A N 1
ATOM 1463 C CA . THR A 1 188 ? 18.797 -4.967 -29.285 1.00 93.81 188 THR A CA 1
ATOM 1464 C C . THR A 1 188 ? 18.725 -6.000 -30.410 1.00 93.81 188 THR A C 1
ATOM 1466 O O . THR A 1 188 ? 18.730 -5.600 -31.572 1.00 93.81 188 THR A O 1
ATOM 1469 N N . GLU A 1 189 ? 18.528 -7.295 -30.116 1.00 93.94 189 GLU A N 1
ATOM 1470 C CA . GLU A 1 189 ? 18.273 -8.314 -31.156 1.00 93.94 189 GLU A CA 1
ATOM 1471 C C . GLU A 1 189 ? 17.035 -7.938 -31.994 1.00 93.94 189 GLU A C 1
ATOM 1473 O O . GLU A 1 189 ? 17.082 -7.941 -33.225 1.00 93.94 189 GLU A O 1
ATOM 1478 N N . ILE A 1 190 ? 15.942 -7.523 -31.345 1.00 93.81 190 ILE A N 1
ATOM 1479 C CA . ILE A 1 190 ? 14.689 -7.142 -32.018 1.00 93.81 190 ILE A CA 1
ATOM 1480 C C . ILE A 1 190 ? 14.848 -5.886 -32.894 1.00 93.81 190 ILE A C 1
ATOM 1482 O O . ILE A 1 190 ? 14.138 -5.750 -33.892 1.00 93.81 190 ILE A O 1
ATOM 1486 N N . THR A 1 191 ? 15.795 -4.986 -32.601 1.00 93.06 191 THR A N 1
ATOM 1487 C CA . THR A 1 191 ? 16.051 -3.815 -33.465 1.00 93.06 191 THR A CA 1
ATOM 1488 C C . THR A 1 191 ? 16.520 -4.189 -34.872 1.00 93.06 191 THR A C 1
ATOM 1490 O O . THR A 1 191 ? 16.326 -3.412 -35.801 1.00 93.06 191 THR A O 1
ATOM 1493 N N . THR A 1 192 ? 17.072 -5.390 -35.060 1.00 93.44 192 THR A N 1
ATOM 1494 C CA . THR A 1 192 ? 17.541 -5.879 -36.369 1.00 93.44 192 THR A CA 1
ATOM 1495 C C . THR A 1 192 ? 16.416 -6.436 -37.249 1.00 93.44 192 THR A C 1
ATOM 1497 O O . THR A 1 192 ? 16.641 -6.869 -38.380 1.00 93.44 192 THR A O 1
ATOM 1500 N N . TRP A 1 193 ? 15.182 -6.463 -36.742 1.00 92.38 193 TRP A N 1
ATOM 1501 C CA . TRP A 1 193 ? 14.059 -7.068 -37.444 1.00 92.38 193 TRP A CA 1
ATOM 1502 C C . TRP A 1 193 ? 13.561 -6.234 -38.618 1.00 92.38 193 TRP A C 1
ATOM 1504 O O . TRP A 1 193 ? 13.512 -5.008 -38.567 1.00 92.38 193 TRP A O 1
ATOM 1514 N N . LYS A 1 194 ? 13.079 -6.939 -39.651 1.00 90.06 194 LYS A N 1
ATOM 1515 C CA . LYS A 1 194 ? 12.500 -6.333 -40.860 1.00 90.06 194 LYS A CA 1
ATOM 1516 C C . LYS A 1 194 ? 11.238 -5.508 -40.589 1.00 90.06 194 LYS A C 1
ATOM 1518 O O . LYS A 1 194 ? 10.957 -4.577 -41.333 1.00 90.06 194 LYS A O 1
ATOM 1523 N N . ASP A 1 195 ? 10.463 -5.860 -39.560 1.00 91.75 195 ASP A N 1
ATOM 1524 C CA . ASP A 1 195 ? 9.249 -5.119 -39.211 1.00 91.75 195 ASP A CA 1
ATOM 1525 C C . ASP A 1 195 ? 9.600 -3.766 -38.582 1.00 91.75 195 ASP A C 1
ATOM 1527 O O . ASP A 1 195 ? 9.988 -3.703 -37.415 1.00 91.75 195 ASP A O 1
ATOM 1531 N N . SER A 1 196 ? 9.433 -2.698 -39.364 1.00 88.19 196 SER A N 1
ATOM 1532 C CA . SER A 1 196 ? 9.809 -1.327 -39.004 1.00 88.19 196 SER A CA 1
ATOM 1533 C C . SER A 1 196 ? 9.127 -0.825 -37.726 1.00 88.19 196 SER A C 1
ATOM 1535 O O . SER A 1 196 ? 9.756 -0.128 -36.929 1.00 88.19 196 SER A O 1
ATOM 1537 N N . GLN A 1 197 ? 7.866 -1.203 -37.480 1.00 90.12 197 GLN A N 1
ATOM 1538 C CA . GLN A 1 197 ? 7.157 -0.760 -36.276 1.00 90.12 197 GLN A CA 1
ATOM 1539 C C . GLN A 1 197 ? 7.723 -1.417 -35.015 1.00 90.12 197 GLN A C 1
ATOM 1541 O O . GLN A 1 197 ? 7.984 -0.739 -34.017 1.00 90.12 197 GLN A O 1
ATOM 1546 N N . THR A 1 198 ? 7.938 -2.736 -35.047 1.00 91.75 198 THR A N 1
ATOM 1547 C CA . THR A 1 198 ? 8.502 -3.462 -33.903 1.00 91.75 198 THR A CA 1
ATOM 1548 C C . THR A 1 198 ? 9.961 -3.091 -33.664 1.00 91.75 198 THR A C 1
ATOM 1550 O O . THR A 1 198 ? 10.330 -2.860 -32.511 1.00 91.75 198 THR A O 1
ATOM 1553 N N . SER A 1 199 ? 10.780 -2.998 -34.715 1.00 92.31 199 SER A N 1
ATOM 1554 C CA . SER A 1 199 ? 12.200 -2.650 -34.590 1.00 92.31 199 SER A CA 1
ATOM 1555 C C . SER A 1 199 ? 12.397 -1.204 -34.133 1.00 92.31 199 SER A C 1
ATOM 1557 O O . SER A 1 199 ? 13.171 -0.960 -33.205 1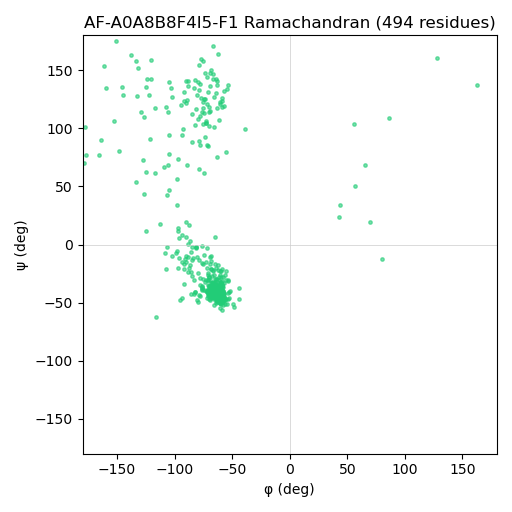.00 92.31 199 SER A O 1
ATOM 1559 N N . GLY A 1 200 ? 11.627 -0.258 -34.683 1.00 93.81 200 GLY A N 1
ATOM 1560 C CA . GLY A 1 200 ? 11.630 1.140 -34.251 1.00 93.81 200 GLY A CA 1
ATOM 1561 C C . GLY A 1 200 ? 11.223 1.292 -32.785 1.00 93.81 200 GLY A C 1
ATOM 1562 O O . GLY A 1 200 ? 11.905 1.965 -32.011 1.00 93.81 200 GLY A O 1
ATOM 1563 N N . LYS A 1 201 ? 10.163 0.595 -32.356 1.00 94.50 201 LYS A N 1
ATOM 1564 C CA . LYS A 1 201 ? 9.726 0.613 -30.953 1.00 94.50 201 LYS A CA 1
ATOM 1565 C C . LYS A 1 201 ? 10.741 -0.036 -30.010 1.00 94.50 201 LYS A C 1
ATOM 1567 O O . LYS A 1 201 ? 10.978 0.497 -28.930 1.00 94.50 201 LYS A O 1
ATOM 1572 N N . ALA A 1 202 ? 11.369 -1.140 -30.414 1.00 94.56 202 ALA A N 1
ATOM 1573 C CA . ALA A 1 202 ? 12.448 -1.755 -29.644 1.00 94.56 202 ALA A CA 1
ATOM 1574 C C . ALA A 1 202 ? 13.633 -0.794 -29.477 1.00 94.56 202 ALA A C 1
ATOM 1576 O O . ALA A 1 202 ? 14.147 -0.663 -28.370 1.00 94.56 202 ALA A O 1
ATOM 1577 N N . LYS A 1 203 ? 14.007 -0.054 -30.531 1.00 95.25 203 LYS A N 1
ATOM 1578 C CA . LYS A 1 203 ? 15.086 0.939 -30.465 1.00 95.25 203 LYS A CA 1
ATOM 1579 C C . LYS A 1 203 ? 14.778 2.054 -29.465 1.00 95.25 203 LYS A C 1
ATOM 1581 O O . LYS A 1 203 ? 15.642 2.379 -28.658 1.00 95.25 203 LYS A O 1
ATOM 1586 N N . ILE A 1 204 ? 13.550 2.581 -29.471 1.00 95.81 204 ILE A N 1
ATOM 1587 C CA . ILE A 1 204 ? 13.099 3.590 -28.496 1.00 95.81 204 ILE A CA 1
ATOM 1588 C C . ILE A 1 204 ? 13.213 3.050 -27.067 1.00 95.81 204 ILE A C 1
ATOM 1590 O O . ILE A 1 204 ? 13.737 3.738 -26.192 1.00 95.81 204 ILE A O 1
ATOM 1594 N N . LEU A 1 205 ? 12.756 1.816 -26.827 1.00 96.06 205 LEU A N 1
ATOM 1595 C CA . LEU A 1 205 ? 12.831 1.202 -25.501 1.00 96.06 205 LEU A CA 1
ATOM 1596 C C . LEU A 1 205 ? 14.283 1.013 -25.046 1.00 96.06 205 LEU A C 1
ATOM 1598 O O . LEU A 1 205 ? 14.586 1.367 -23.915 1.00 96.06 205 LEU A O 1
ATOM 1602 N N . VAL A 1 206 ? 15.187 0.545 -25.915 1.00 96.00 206 VAL A N 1
ATOM 1603 C CA . VAL A 1 206 ? 16.626 0.428 -25.596 1.00 96.00 206 VAL A CA 1
ATOM 1604 C C . VAL A 1 206 ? 17.206 1.780 -25.202 1.00 96.00 206 VAL A C 1
ATOM 1606 O O . VAL A 1 206 ? 17.779 1.903 -24.127 1.00 96.00 206 VAL A O 1
ATOM 1609 N N . THR A 1 207 ? 17.008 2.813 -26.026 1.00 93.69 207 THR A N 1
ATOM 1610 C CA . THR A 1 207 ? 17.525 4.158 -25.735 1.00 93.69 207 THR A CA 1
ATOM 1611 C C . THR A 1 207 ? 16.985 4.702 -24.414 1.00 93.69 207 THR A C 1
ATOM 1613 O O . THR A 1 207 ? 17.715 5.359 -23.687 1.00 93.69 207 THR A O 1
ATOM 1616 N N . THR A 1 208 ? 15.732 4.391 -24.084 1.00 94.56 208 THR A N 1
ATOM 1617 C CA . THR A 1 208 ? 15.112 4.827 -22.828 1.00 94.56 208 THR A CA 1
ATOM 1618 C C . THR A 1 208 ? 15.657 4.067 -21.614 1.00 94.56 208 THR A C 1
ATOM 1620 O O . THR A 1 208 ? 15.867 4.668 -20.568 1.00 94.56 208 THR A O 1
ATOM 1623 N N . LEU A 1 209 ? 15.893 2.755 -21.730 1.00 94.69 209 LEU A N 1
ATOM 1624 C CA . LEU A 1 209 ? 16.452 1.940 -20.642 1.00 94.69 209 LEU A CA 1
ATOM 1625 C C . LEU A 1 209 ? 17.924 2.268 -20.361 1.00 94.69 209 LEU A C 1
ATOM 1627 O O . LEU A 1 209 ? 18.373 2.110 -19.231 1.00 94.69 209 LEU A O 1
ATOM 1631 N N . CYS A 1 210 ? 18.653 2.736 -21.372 1.00 94.12 210 CYS A N 1
ATOM 1632 C CA . CYS A 1 210 ? 20.034 3.203 -21.261 1.00 94.12 210 CYS A CA 1
ATOM 1633 C C . CYS A 1 210 ? 20.147 4.684 -20.855 1.00 94.12 210 CYS A C 1
ATOM 1635 O O . CYS A 1 210 ? 21.250 5.220 -20.828 1.00 94.12 210 CYS A O 1
ATOM 1637 N N . ASP A 1 211 ? 19.041 5.377 -20.579 1.00 93.88 211 ASP A N 1
ATOM 1638 C CA . ASP A 1 211 ? 19.087 6.779 -20.170 1.00 93.88 211 ASP A CA 1
ATOM 1639 C C . ASP A 1 211 ? 19.495 6.918 -18.693 1.00 93.88 211 ASP A C 1
ATOM 1641 O O . ASP A 1 211 ? 19.019 6.178 -17.826 1.00 93.88 211 ASP A O 1
ATOM 1645 N N . SER A 1 212 ? 20.363 7.888 -18.387 1.00 93.31 212 SER A N 1
ATOM 1646 C CA . SER A 1 212 ? 20.880 8.094 -17.028 1.00 93.31 212 SER A CA 1
ATOM 1647 C C . SER A 1 212 ? 19.769 8.418 -16.024 1.00 93.31 212 SER A C 1
ATOM 1649 O O . SER A 1 212 ? 19.812 7.933 -14.892 1.00 93.31 212 SER A O 1
ATOM 1651 N N . GLU A 1 213 ? 18.745 9.176 -16.438 1.00 93.25 213 GLU A N 1
ATOM 1652 C CA . GLU A 1 213 ? 17.593 9.489 -15.591 1.00 93.25 213 GLU A CA 1
ATOM 1653 C C . GLU A 1 213 ? 16.820 8.211 -15.251 1.00 93.25 213 GLU A C 1
ATOM 1655 O O . GLU A 1 213 ? 16.435 8.019 -14.098 1.00 93.25 213 GLU A O 1
ATOM 1660 N N . PHE A 1 214 ? 16.632 7.309 -16.223 1.00 95.06 214 PHE A N 1
ATOM 1661 C CA . PHE A 1 214 ? 15.937 6.038 -16.013 1.00 95.06 214 PHE A CA 1
ATOM 1662 C C . PHE A 1 214 ? 16.688 5.120 -15.041 1.00 95.06 214 PHE A C 1
ATOM 1664 O O . PHE A 1 214 ? 16.074 4.591 -14.111 1.00 95.06 214 PHE A O 1
ATOM 1671 N N . ILE A 1 215 ? 18.000 4.945 -15.238 1.00 95.62 215 ILE A N 1
ATOM 1672 C CA . ILE A 1 215 ? 18.842 4.075 -14.402 1.00 95.62 215 ILE A CA 1
ATOM 1673 C C . ILE A 1 215 ? 18.825 4.570 -12.950 1.00 95.62 215 ILE A C 1
ATOM 1675 O O . ILE A 1 215 ? 18.521 3.816 -12.025 1.00 95.62 215 ILE A O 1
ATOM 1679 N N . ILE A 1 216 ? 19.057 5.863 -12.731 1.00 95.81 216 ILE A N 1
ATOM 1680 C CA . ILE A 1 216 ? 19.105 6.410 -11.372 1.00 95.81 216 ILE A CA 1
ATOM 1681 C C . ILE A 1 216 ? 17.709 6.428 -10.736 1.00 95.81 216 ILE A C 1
ATOM 1683 O O . ILE A 1 216 ? 17.563 6.143 -9.542 1.00 95.81 216 ILE A O 1
ATOM 1687 N N . ALA A 1 217 ? 16.659 6.690 -11.523 1.00 95.38 217 ALA A N 1
ATOM 1688 C CA . ALA A 1 217 ? 15.277 6.600 -11.065 1.00 95.38 217 ALA A CA 1
ATOM 1689 C C . ALA A 1 217 ? 14.919 5.188 -10.585 1.00 95.38 217 ALA A C 1
ATOM 1691 O O . ALA A 1 217 ? 14.294 5.062 -9.530 1.00 95.38 217 ALA A O 1
ATOM 1692 N N . ILE A 1 218 ? 15.297 4.129 -11.318 1.00 95.12 218 ILE A N 1
ATOM 1693 C CA . ILE A 1 218 ? 14.949 2.756 -10.929 1.00 95.12 218 ILE A CA 1
ATOM 1694 C C . ILE A 1 218 ? 15.674 2.319 -9.656 1.00 95.12 218 ILE A C 1
ATOM 1696 O O . ILE A 1 218 ? 15.030 1.736 -8.783 1.00 95.12 218 ILE A O 1
ATOM 1700 N N . PHE A 1 219 ? 16.953 2.669 -9.488 1.00 95.88 219 PHE A N 1
ATOM 1701 C CA . PHE A 1 219 ? 17.693 2.382 -8.256 1.00 95.88 219 PHE A CA 1
ATOM 1702 C C . PHE A 1 219 ? 17.157 3.175 -7.060 1.00 95.88 219 PHE A C 1
ATOM 1704 O O . PHE A 1 219 ? 16.912 2.596 -6.002 1.00 95.88 219 PHE A O 1
ATOM 1711 N N . SER A 1 220 ? 16.880 4.470 -7.242 1.00 95.44 220 SER A N 1
ATOM 1712 C CA . SER A 1 220 ? 16.269 5.320 -6.208 1.00 95.44 220 SER A CA 1
ATOM 1713 C C . SER A 1 220 ? 14.909 4.773 -5.763 1.00 95.44 220 SER A C 1
ATOM 1715 O O . SER A 1 220 ? 14.593 4.716 -4.573 1.00 95.44 220 SER A O 1
ATOM 1717 N N . PHE A 1 221 ? 14.098 4.328 -6.725 1.00 93.75 221 PHE A N 1
ATOM 1718 C CA . PHE A 1 221 ? 12.787 3.757 -6.454 1.00 93.75 221 PHE A CA 1
ATOM 1719 C C . PHE A 1 221 ? 12.867 2.389 -5.779 1.00 93.75 221 PHE A C 1
ATOM 1721 O O . PHE A 1 221 ? 12.140 2.147 -4.819 1.00 93.75 221 PHE A O 1
ATOM 1728 N N . ALA A 1 222 ? 13.759 1.509 -6.239 1.00 93.25 222 ALA A N 1
ATOM 1729 C CA . ALA A 1 222 ? 13.993 0.210 -5.618 1.00 93.25 222 ALA A CA 1
ATOM 1730 C C . ALA A 1 222 ? 14.449 0.367 -4.159 1.00 93.25 222 ALA A C 1
ATOM 1732 O O . ALA A 1 222 ? 13.922 -0.306 -3.275 1.00 93.25 222 ALA A O 1
ATOM 1733 N N . HIS A 1 223 ? 15.354 1.314 -3.893 1.00 93.56 223 HIS A N 1
ATOM 1734 C CA . HIS A 1 223 ? 15.830 1.614 -2.546 1.00 93.56 223 HIS A CA 1
ATOM 1735 C C . HIS A 1 223 ? 14.691 2.059 -1.613 1.00 93.56 223 HIS A C 1
ATOM 1737 O O . HIS A 1 223 ? 14.526 1.494 -0.532 1.00 93.56 223 HIS A O 1
ATOM 1743 N N . LEU A 1 224 ? 13.827 2.983 -2.057 1.00 92.88 224 LEU A N 1
ATOM 1744 C CA . LEU A 1 224 ? 12.622 3.363 -1.308 1.00 92.88 224 LEU A CA 1
ATOM 1745 C C . LEU A 1 224 ? 11.713 2.151 -1.030 1.00 92.88 224 LEU A C 1
ATOM 1747 O O . LEU A 1 224 ? 11.211 1.980 0.084 1.00 92.88 224 LEU A O 1
ATOM 1751 N N . LEU A 1 225 ? 11.469 1.317 -2.046 1.00 90.81 225 LEU A N 1
ATOM 1752 C CA . LEU A 1 225 ? 10.571 0.169 -1.922 1.00 90.81 225 LEU A CA 1
ATOM 1753 C C . LEU A 1 225 ? 11.102 -0.881 -0.939 1.00 90.81 225 LEU A C 1
ATOM 1755 O O . LEU A 1 225 ? 10.287 -1.497 -0.250 1.00 90.81 225 LEU A O 1
ATOM 1759 N N . ASN A 1 226 ? 12.422 -1.044 -0.815 1.00 90.88 226 ASN A N 1
ATOM 1760 C CA . ASN A 1 226 ? 13.034 -1.955 0.158 1.00 90.88 226 ASN A CA 1
ATOM 1761 C C . ASN A 1 226 ? 12.655 -1.590 1.602 1.00 90.88 226 ASN A C 1
ATOM 1763 O O . ASN A 1 226 ? 12.301 -2.475 2.382 1.00 90.88 226 ASN A O 1
ATOM 1767 N N . PHE A 1 227 ? 12.641 -0.299 1.955 1.00 90.31 227 PHE A N 1
ATOM 1768 C CA . PHE A 1 227 ? 12.222 0.139 3.294 1.00 90.31 227 PHE A CA 1
ATOM 1769 C C . PHE A 1 227 ? 10.735 -0.115 3.564 1.00 90.31 227 PHE A C 1
ATOM 1771 O O . PHE A 1 227 ? 10.338 -0.415 4.687 1.00 90.31 227 PHE A O 1
ATOM 1778 N N . ILE A 1 228 ? 9.901 -0.027 2.528 1.00 88.75 228 ILE A N 1
ATOM 1779 C CA . ILE A 1 228 ? 8.443 -0.157 2.648 1.00 88.75 228 ILE A CA 1
ATOM 1780 C C . ILE A 1 228 ? 7.984 -1.624 2.570 1.00 88.75 228 ILE A C 1
ATOM 1782 O O . ILE A 1 228 ? 6.876 -1.966 2.997 1.00 88.75 228 ILE A O 1
ATOM 1786 N N . TYR A 1 229 ? 8.829 -2.518 2.058 1.00 87.44 229 TYR A N 1
ATOM 1787 C CA . TYR A 1 229 ? 8.497 -3.918 1.807 1.00 87.44 229 TYR A CA 1
ATOM 1788 C C . TYR A 1 229 ? 7.974 -4.654 3.048 1.00 87.44 229 TYR A C 1
ATOM 1790 O O . TYR A 1 229 ? 6.928 -5.310 2.989 1.00 87.44 229 TYR A O 1
ATOM 1798 N N . CYS A 1 230 ? 8.659 -4.507 4.187 1.00 87.06 230 CYS A N 1
ATOM 1799 C CA . CYS A 1 230 ? 8.264 -5.131 5.451 1.00 87.06 230 CYS A CA 1
ATOM 1800 C C . CYS A 1 230 ? 6.870 -4.673 5.896 1.00 87.06 230 CYS A C 1
ATOM 1802 O O . CYS A 1 230 ? 6.018 -5.502 6.229 1.00 87.06 230 CYS A O 1
ATOM 1804 N N . LEU A 1 231 ? 6.611 -3.367 5.821 1.00 87.50 231 LEU A N 1
ATOM 1805 C CA . LEU A 1 231 ? 5.319 -2.788 6.167 1.00 87.50 231 LEU A CA 1
ATOM 1806 C C . LEU A 1 231 ? 4.205 -3.294 5.236 1.00 87.50 231 LEU A C 1
ATOM 1808 O O . LEU A 1 231 ? 3.125 -3.673 5.690 1.00 87.50 231 LEU A O 1
ATOM 1812 N N . SER A 1 232 ? 4.485 -3.380 3.934 1.00 85.50 232 SER A N 1
ATOM 1813 C CA . SER A 1 232 ? 3.520 -3.877 2.952 1.00 85.50 232 SER A CA 1
ATOM 1814 C C . SER A 1 232 ? 3.179 -5.357 3.158 1.00 85.50 232 SER A C 1
ATOM 1816 O O . SER A 1 232 ? 2.016 -5.742 3.033 1.00 85.50 232 SER A O 1
ATOM 1818 N N . LYS A 1 233 ? 4.157 -6.186 3.550 1.00 83.94 233 LYS A N 1
ATOM 1819 C CA . LYS A 1 233 ? 3.916 -7.586 3.929 1.00 83.94 233 LYS A CA 1
ATOM 1820 C C . LYS A 1 233 ? 2.989 -7.708 5.130 1.00 83.94 233 LYS A C 1
ATOM 1822 O O . LYS A 1 233 ? 2.108 -8.562 5.109 1.00 83.94 233 LYS A O 1
ATOM 1827 N N . ILE A 1 234 ? 3.180 -6.883 6.160 1.00 84.31 234 ILE A N 1
ATOM 1828 C CA . ILE A 1 234 ? 2.356 -6.920 7.373 1.00 84.31 234 ILE A CA 1
ATOM 1829 C C . ILE A 1 234 ? 0.893 -6.635 7.037 1.00 84.31 234 ILE A C 1
ATOM 1831 O O . ILE A 1 234 ? 0.038 -7.453 7.367 1.00 84.31 234 ILE A O 1
ATOM 1835 N N . PHE A 1 235 ? 0.604 -5.559 6.301 1.00 80.31 235 PHE A N 1
ATOM 1836 C CA . PHE A 1 235 ? -0.775 -5.191 5.952 1.00 80.31 235 PHE A CA 1
ATOM 1837 C C . PHE A 1 235 ? -1.480 -6.144 4.975 1.00 80.31 235 PHE A C 1
ATOM 1839 O O . PHE A 1 235 ? -2.685 -6.017 4.762 1.00 80.31 235 PHE A O 1
ATOM 1846 N N . GLN A 1 236 ? -0.757 -7.087 4.370 1.00 77.06 236 GLN A N 1
ATOM 1847 C CA . GLN A 1 236 ? -1.328 -8.103 3.480 1.00 77.06 236 GLN A CA 1
ATOM 1848 C C . GLN A 1 236 ? -1.559 -9.452 4.170 1.00 77.06 236 GLN A C 1
ATOM 1850 O O . GLN A 1 236 ? -2.144 -10.355 3.560 1.00 77.06 236 GLN A O 1
ATOM 1855 N N . LYS A 1 237 ? -1.105 -9.621 5.421 1.00 78.06 237 LYS A N 1
ATOM 1856 C CA . LYS A 1 237 ? -1.350 -10.847 6.190 1.00 78.06 237 LYS A CA 1
ATOM 1857 C C . LYS A 1 237 ? -2.842 -10.989 6.495 1.00 78.06 237 LYS A C 1
ATOM 1859 O O . LYS A 1 237 ? -3.512 -10.019 6.822 1.00 78.06 237 LYS A O 1
ATOM 1864 N N . LYS A 1 238 ? -3.343 -12.230 6.444 1.00 73.75 238 LYS A N 1
ATOM 1865 C CA . LYS A 1 238 ? -4.721 -12.563 6.849 1.00 73.75 238 LYS A CA 1
ATOM 1866 C C . LYS A 1 238 ? -4.958 -12.261 8.334 1.00 73.75 238 LYS A C 1
ATOM 1868 O O . LYS A 1 238 ? -6.003 -11.734 8.688 1.00 73.75 238 LYS A O 1
ATOM 1873 N N . ASN A 1 239 ? -3.966 -12.573 9.167 1.00 76.31 239 ASN A N 1
ATOM 1874 C CA . ASN A 1 239 ? -3.969 -12.272 10.593 1.00 76.31 239 ASN A CA 1
ATOM 1875 C C . ASN A 1 239 ? -3.003 -11.108 10.829 1.00 76.31 239 ASN A C 1
ATOM 1877 O O . ASN A 1 239 ? -1.796 -11.254 10.609 1.00 76.31 239 ASN A O 1
ATOM 1881 N N . LEU A 1 240 ? -3.539 -9.960 11.236 1.00 76.81 240 LEU A N 1
ATOM 1882 C CA . LEU A 1 240 ? -2.776 -8.744 11.488 1.00 76.81 240 LEU A CA 1
ATOM 1883 C C . LEU A 1 240 ? -2.688 -8.495 12.994 1.00 76.81 240 LEU A C 1
ATOM 1885 O O . LEU A 1 240 ? -3.705 -8.273 13.644 1.00 76.81 240 LEU A O 1
ATOM 1889 N N . ASP A 1 241 ? -1.471 -8.491 13.532 1.00 80.00 241 ASP A N 1
ATOM 1890 C CA . ASP A 1 241 ? -1.217 -7.969 14.873 1.00 80.00 241 ASP A CA 1
ATOM 1891 C C . ASP A 1 241 ? -1.094 -6.443 14.801 1.00 80.00 241 ASP A C 1
ATOM 1893 O O . ASP A 1 241 ? -0.188 -5.901 14.158 1.00 80.00 241 ASP A O 1
ATOM 1897 N N . LEU A 1 242 ? -2.027 -5.765 15.466 1.00 79.94 242 LEU A N 1
ATOM 1898 C CA . LEU A 1 242 ? -2.103 -4.314 15.526 1.00 79.94 242 LEU A CA 1
ATOM 1899 C C . LEU A 1 242 ? -0.859 -3.676 16.147 1.00 79.94 242 LEU A C 1
ATOM 1901 O O . LEU A 1 242 ? -0.353 -2.685 15.624 1.00 79.94 242 LEU A O 1
ATOM 1905 N N . ASN A 1 243 ? -0.348 -4.224 17.246 1.00 79.25 243 ASN A N 1
ATOM 1906 C CA . ASN A 1 243 ? 0.785 -3.624 17.939 1.00 79.25 243 ASN A CA 1
ATOM 1907 C C . ASN A 1 243 ? 2.045 -3.736 17.071 1.00 79.25 243 ASN A C 1
ATOM 1909 O O . ASN A 1 243 ? 2.740 -2.748 16.827 1.00 79.25 243 ASN A O 1
ATOM 1913 N N . THR A 1 244 ? 2.274 -4.921 16.498 1.00 82.75 244 THR A N 1
ATOM 1914 C CA . THR A 1 244 ? 3.362 -5.140 15.537 1.00 82.75 244 THR A CA 1
ATOM 1915 C C . THR A 1 244 ? 3.237 -4.214 14.321 1.00 82.75 244 THR A C 1
ATOM 1917 O O . THR A 1 244 ? 4.234 -3.634 13.885 1.00 82.75 244 THR A O 1
ATOM 1920 N N . ALA A 1 245 ? 2.027 -4.017 13.787 1.00 85.12 245 ALA A N 1
ATOM 1921 C CA . ALA A 1 245 ? 1.794 -3.095 12.678 1.00 85.12 245 ALA A CA 1
ATOM 1922 C C . ALA A 1 245 ? 2.108 -1.640 13.059 1.00 85.12 245 ALA A C 1
ATOM 1924 O O . ALA A 1 245 ? 2.861 -0.980 12.346 1.00 85.12 245 ALA A O 1
ATOM 1925 N N . ALA A 1 246 ? 1.600 -1.158 14.196 1.00 84.50 246 ALA A N 1
ATOM 1926 C CA . ALA A 1 246 ? 1.835 0.200 14.683 1.00 84.50 246 ALA A CA 1
ATOM 1927 C C . ALA A 1 246 ? 3.326 0.489 14.911 1.00 84.50 246 ALA A C 1
ATOM 1929 O O . ALA A 1 246 ? 3.822 1.537 14.492 1.00 84.50 246 ALA A O 1
ATOM 1930 N N . ASN A 1 247 ? 4.053 -0.449 15.522 1.00 85.19 247 ASN A N 1
ATOM 1931 C CA . ASN A 1 247 ? 5.495 -0.315 15.730 1.00 85.19 247 ASN A CA 1
ATOM 1932 C C . ASN A 1 247 ? 6.247 -0.331 14.397 1.00 85.19 247 ASN A C 1
ATOM 1934 O O . ASN A 1 247 ? 7.035 0.573 14.143 1.00 85.19 247 ASN A O 1
ATOM 1938 N N . THR A 1 248 ? 5.906 -1.243 13.481 1.00 89.19 248 THR A N 1
ATOM 1939 C CA . THR A 1 248 ? 6.562 -1.298 12.163 1.00 89.19 248 THR A CA 1
ATOM 1940 C C . THR A 1 248 ? 6.337 -0.022 11.348 1.00 89.19 248 THR A C 1
ATOM 1942 O O . THR A 1 248 ? 7.241 0.412 10.639 1.00 89.19 248 THR A O 1
ATOM 1945 N N . ILE A 1 249 ? 5.166 0.618 11.447 1.00 89.69 249 ILE A N 1
ATOM 1946 C CA . ILE A 1 249 ? 4.916 1.927 10.817 1.00 89.69 249 ILE A CA 1
ATOM 1947 C C . ILE A 1 249 ? 5.880 2.979 11.378 1.00 89.69 249 ILE A C 1
ATOM 1949 O O . ILE A 1 249 ? 6.531 3.686 10.606 1.00 89.69 249 ILE A O 1
ATOM 1953 N N . LYS A 1 250 ? 5.986 3.074 12.711 1.00 89.75 250 LYS A N 1
ATOM 1954 C CA . LYS A 1 250 ? 6.885 4.023 13.389 1.00 89.75 250 LYS A CA 1
ATOM 1955 C C . LYS A 1 250 ? 8.345 3.767 13.024 1.00 89.75 250 LYS A C 1
ATOM 1957 O O . LYS A 1 250 ? 9.060 4.711 12.698 1.00 89.75 250 LYS A O 1
ATOM 1962 N N . ASP A 1 251 ? 8.759 2.505 13.011 1.00 92.00 251 ASP A N 1
ATOM 1963 C CA . ASP A 1 251 ? 10.112 2.096 12.645 1.00 92.00 251 ASP A CA 1
ATOM 1964 C C . ASP A 1 251 ? 10.410 2.425 11.179 1.00 92.00 251 ASP A C 1
ATOM 1966 O O . ASP A 1 251 ? 11.452 3.003 10.880 1.00 92.00 251 ASP A O 1
ATOM 1970 N N . THR A 1 252 ? 9.467 2.163 10.267 1.00 93.19 252 THR A N 1
ATOM 1971 C CA . THR A 1 252 ? 9.597 2.513 8.840 1.00 93.19 252 THR A CA 1
ATOM 1972 C C . THR A 1 252 ? 9.753 4.024 8.658 1.00 93.19 252 THR A C 1
ATOM 1974 O O . THR A 1 252 ? 10.646 4.471 7.942 1.00 93.19 252 THR A O 1
ATOM 1977 N N . LEU A 1 253 ? 8.931 4.830 9.341 1.00 93.12 253 LEU A N 1
ATOM 1978 C CA . LEU A 1 253 ? 9.038 6.293 9.316 1.00 93.12 253 LEU A CA 1
ATOM 1979 C C . LEU A 1 253 ? 10.372 6.787 9.882 1.00 93.12 253 LEU A C 1
ATOM 1981 O O . LEU A 1 253 ? 10.956 7.726 9.336 1.00 93.12 253 LEU A O 1
ATOM 1985 N N . LYS A 1 254 ? 10.870 6.159 10.950 1.00 94.19 254 LYS A N 1
ATOM 1986 C CA . LYS A 1 254 ? 12.162 6.489 11.556 1.00 94.19 254 LYS A CA 1
ATOM 1987 C C . LYS A 1 254 ? 13.320 6.161 10.615 1.00 94.19 254 LYS A C 1
ATOM 1989 O O . LYS A 1 254 ? 14.206 6.992 10.444 1.00 94.19 254 LYS A O 1
ATOM 1994 N N . VAL A 1 255 ? 13.291 4.995 9.966 1.00 95.12 255 VAL A N 1
ATOM 1995 C CA . VAL A 1 255 ? 14.299 4.587 8.975 1.00 95.12 255 VAL A CA 1
ATOM 1996 C C . VAL A 1 255 ? 14.287 5.522 7.765 1.00 95.12 255 VAL A C 1
ATOM 1998 O O . VAL A 1 255 ? 15.343 6.011 7.377 1.00 95.12 255 VAL A O 1
ATOM 2001 N N . LEU A 1 256 ? 13.112 5.847 7.217 1.00 94.50 256 LEU A N 1
ATOM 2002 C CA . LEU A 1 256 ? 12.997 6.789 6.098 1.00 94.50 256 LEU A CA 1
ATOM 2003 C C . LEU A 1 256 ? 13.465 8.202 6.474 1.00 94.50 256 LEU A C 1
ATOM 2005 O O . LEU A 1 256 ? 14.153 8.846 5.688 1.00 94.50 256 LEU A O 1
ATOM 2009 N N . SER A 1 257 ? 13.140 8.674 7.682 1.00 94.69 257 SER A N 1
ATOM 2010 C CA . SER A 1 257 ? 13.605 9.984 8.161 1.00 94.69 257 SER A CA 1
ATOM 2011 C C . SER A 1 257 ? 15.126 10.001 8.333 1.00 94.69 257 SER A C 1
ATOM 2013 O O . SER A 1 257 ? 15.777 10.933 7.878 1.00 94.69 257 SER A O 1
ATOM 2015 N N . LYS A 1 258 ? 15.715 8.927 8.876 1.00 95.88 258 LYS A N 1
ATOM 2016 C CA . LYS A 1 258 ? 17.172 8.782 8.984 1.00 95.88 258 LYS A CA 1
ATOM 2017 C C . LYS A 1 258 ? 17.858 8.702 7.614 1.00 95.88 258 LYS A C 1
ATOM 2019 O O . LYS A 1 258 ? 18.932 9.270 7.444 1.00 95.88 258 LYS A O 1
ATOM 2024 N N . CYS A 1 259 ? 17.246 8.027 6.639 1.00 94.94 259 CYS A N 1
ATOM 2025 C CA . CYS A 1 259 ? 17.713 8.015 5.250 1.00 94.94 259 CYS A CA 1
ATOM 2026 C C . CYS A 1 259 ? 17.704 9.434 4.662 1.00 94.94 259 CYS A C 1
ATOM 2028 O O . CYS A 1 259 ? 18.661 9.851 4.018 1.00 94.94 259 CYS A O 1
ATOM 2030 N N . ARG A 1 260 ? 16.660 10.219 4.958 1.00 95.38 260 ARG A N 1
ATOM 2031 C CA . ARG A 1 260 ? 16.554 11.614 4.522 1.00 95.38 260 ARG A CA 1
ATOM 2032 C C . ARG A 1 260 ? 17.560 12.555 5.198 1.00 95.38 260 ARG A C 1
ATOM 2034 O O . ARG A 1 260 ? 17.991 13.515 4.559 1.00 95.38 260 ARG A O 1
ATOM 2041 N N . GLU A 1 261 ? 17.921 12.297 6.454 1.00 95.44 261 GLU A N 1
ATOM 2042 C CA . GLU A 1 261 ? 18.978 13.014 7.188 1.00 95.44 261 GLU A CA 1
ATOM 2043 C C . GLU A 1 261 ? 20.375 12.688 6.639 1.00 95.44 261 GLU A C 1
ATOM 2045 O O . GLU A 1 261 ? 21.186 13.588 6.459 1.00 95.44 261 GLU A O 1
ATOM 2050 N N . ASN A 1 262 ? 20.637 11.418 6.312 1.00 95.25 262 ASN A N 1
ATOM 2051 C CA . ASN A 1 262 ? 21.916 10.939 5.768 1.00 95.25 262 ASN A CA 1
ATOM 2052 C C . ASN A 1 262 ? 21.878 10.812 4.235 1.00 95.25 262 ASN A C 1
ATOM 2054 O O . ASN A 1 262 ? 22.475 9.903 3.652 1.00 95.25 262 ASN A O 1
ATOM 2058 N N . VAL A 1 263 ? 21.138 11.710 3.577 1.00 95.06 263 VAL A N 1
ATOM 2059 C CA . VAL A 1 263 ? 20.790 11.578 2.156 1.00 95.06 263 VAL A CA 1
ATOM 2060 C C . VAL A 1 263 ? 22.010 11.545 1.246 1.00 95.06 263 VAL A C 1
ATOM 2062 O O . VAL A 1 263 ? 21.979 10.855 0.234 1.00 95.06 263 VAL A O 1
ATOM 2065 N N . ASP A 1 264 ? 23.083 12.246 1.609 1.00 93.44 264 ASP A N 1
ATOM 2066 C CA . ASP A 1 264 ? 24.303 12.297 0.806 1.00 93.44 264 ASP A CA 1
ATOM 2067 C C . ASP A 1 264 ? 24.966 10.917 0.756 1.00 93.44 264 ASP A C 1
ATOM 2069 O O . ASP A 1 264 ? 25.150 10.364 -0.322 1.00 93.44 264 ASP A O 1
ATOM 2073 N N . THR A 1 265 ? 25.201 10.292 1.914 1.00 94.50 265 THR A N 1
ATOM 2074 C CA . THR A 1 265 ? 25.811 8.955 1.985 1.00 94.50 265 THR A CA 1
ATOM 2075 C C . THR A 1 265 ? 24.927 7.863 1.388 1.00 94.50 265 THR A C 1
ATOM 2077 O O . THR A 1 265 ? 25.423 6.964 0.711 1.00 94.50 265 THR A O 1
ATOM 2080 N N . GLU A 1 266 ? 23.613 7.927 1.628 1.00 94.75 266 GLU A N 1
ATOM 2081 C CA . GLU A 1 266 ? 22.676 6.944 1.077 1.00 94.75 266 GLU A CA 1
ATOM 2082 C C . GLU A 1 266 ? 22.599 7.067 -0.447 1.00 94.75 266 GLU A C 1
ATOM 2084 O O . GLU A 1 266 ? 22.642 6.061 -1.157 1.00 94.75 266 GLU A O 1
ATOM 2089 N N . PHE A 1 267 ? 22.557 8.297 -0.969 1.00 96.50 267 PHE A N 1
ATOM 2090 C CA . PHE A 1 267 ? 22.524 8.517 -2.407 1.00 96.50 267 PHE A CA 1
ATOM 2091 C C . PHE A 1 267 ? 23.838 8.134 -3.088 1.00 96.50 267 PHE A C 1
ATOM 2093 O O . PHE A 1 267 ? 23.776 7.537 -4.158 1.00 96.50 267 PHE A O 1
ATOM 2100 N N . SER A 1 268 ? 25.003 8.355 -2.473 1.00 95.69 268 SER A N 1
ATOM 2101 C CA . SER A 1 268 ? 26.279 7.892 -3.039 1.00 95.69 268 SER A CA 1
ATOM 2102 C C . SER A 1 268 ? 26.317 6.374 -3.240 1.00 95.69 268 SER A C 1
ATOM 2104 O O . SER A 1 268 ? 26.803 5.891 -4.262 1.00 95.69 268 SER A O 1
ATOM 2106 N N . ASN A 1 269 ? 25.730 5.594 -2.324 1.00 95.50 269 ASN A N 1
ATOM 2107 C CA . ASN A 1 269 ? 25.613 4.139 -2.487 1.00 95.50 269 ASN A CA 1
ATOM 2108 C C . ASN A 1 269 ? 24.673 3.754 -3.646 1.00 95.50 269 ASN A C 1
ATOM 2110 O O . ASN A 1 269 ? 24.952 2.818 -4.404 1.00 95.50 269 ASN A O 1
ATOM 2114 N N . ILE A 1 270 ? 23.560 4.479 -3.795 1.00 95.81 270 ILE A N 1
ATOM 2115 C CA . ILE A 1 270 ? 22.602 4.306 -4.899 1.00 95.81 270 ILE A CA 1
ATOM 2116 C C . ILE A 1 270 ? 23.259 4.667 -6.236 1.00 95.81 270 ILE A C 1
ATOM 2118 O O . ILE A 1 270 ? 23.095 3.941 -7.219 1.00 95.81 270 ILE A O 1
ATOM 2122 N N . PHE A 1 271 ? 24.012 5.765 -6.272 1.00 96.19 271 PHE A N 1
ATOM 2123 C CA . PHE A 1 271 ? 24.708 6.246 -7.458 1.00 96.19 271 PHE A CA 1
ATOM 2124 C C . PHE A 1 271 ? 25.780 5.252 -7.899 1.00 96.19 271 PHE A C 1
ATOM 2126 O O . PHE A 1 271 ? 25.761 4.827 -9.048 1.00 96.19 271 PHE A O 1
ATOM 2133 N N . LYS A 1 272 ? 26.600 4.751 -6.969 1.00 95.69 272 LYS A N 1
ATOM 2134 C CA . LYS A 1 272 ? 27.589 3.705 -7.255 1.00 95.69 272 LYS A CA 1
ATOM 2135 C C . LYS A 1 272 ? 26.956 2.429 -7.819 1.00 95.69 272 LYS A C 1
ATOM 2137 O O . LYS A 1 272 ? 27.412 1.898 -8.822 1.00 95.69 272 LYS A O 1
ATOM 2142 N N . SER A 1 273 ? 25.848 1.973 -7.231 1.00 94.88 273 SER A N 1
ATOM 2143 C CA . SER A 1 273 ? 25.106 0.813 -7.759 1.00 94.88 273 SER A CA 1
ATOM 2144 C C . SER A 1 273 ? 24.550 1.076 -9.168 1.00 94.88 273 SER A C 1
ATOM 2146 O O . SER A 1 273 ? 24.464 0.167 -9.995 1.00 94.88 273 SER A O 1
ATOM 2148 N N . SER A 1 274 ? 24.176 2.329 -9.445 1.00 95.19 274 SER A N 1
ATOM 2149 C CA . SER A 1 274 ? 23.732 2.775 -10.767 1.00 95.19 274 SER A CA 1
ATOM 2150 C C . SER A 1 274 ? 24.882 2.779 -11.775 1.00 95.19 274 SER A C 1
ATOM 2152 O O . SER A 1 274 ? 24.678 2.340 -12.904 1.00 95.19 274 SER A O 1
ATOM 2154 N N . GLU A 1 275 ? 26.078 3.219 -11.374 1.00 95.12 275 GLU A N 1
ATOM 2155 C CA . GLU A 1 275 ? 27.303 3.162 -12.183 1.00 95.12 275 GLU A CA 1
ATOM 2156 C C . GLU A 1 275 ? 27.705 1.722 -12.498 1.00 95.12 275 GLU A C 1
ATOM 2158 O O . GLU A 1 275 ? 28.009 1.414 -13.646 1.00 95.12 275 GLU A O 1
ATOM 2163 N N . ASP A 1 276 ? 27.639 0.817 -11.520 1.00 94.69 276 ASP A N 1
ATOM 2164 C CA . ASP A 1 276 ? 27.948 -0.601 -11.724 1.00 94.69 276 ASP A CA 1
ATOM 2165 C C . ASP A 1 276 ? 27.048 -1.218 -12.807 1.00 94.69 276 ASP A C 1
ATOM 2167 O O . ASP A 1 276 ? 27.531 -1.907 -13.710 1.00 94.69 276 ASP A O 1
ATOM 2171 N N . LEU A 1 277 ? 25.739 -0.933 -12.772 1.00 93.00 277 LEU A N 1
ATOM 2172 C CA . LEU A 1 277 ? 24.826 -1.377 -13.826 1.00 93.00 277 LEU A CA 1
ATOM 2173 C C . LEU A 1 277 ? 25.119 -0.683 -15.157 1.00 93.00 277 LEU A C 1
ATOM 2175 O O . LEU A 1 277 ? 25.101 -1.352 -16.188 1.00 93.00 277 LEU A O 1
ATOM 2179 N N . ALA A 1 278 ? 25.383 0.626 -15.138 1.00 93.06 278 ALA A N 1
ATOM 2180 C CA . ALA A 1 278 ? 25.694 1.414 -16.327 1.00 93.06 278 ALA A CA 1
ATOM 2181 C C . ALA A 1 278 ? 26.940 0.868 -17.048 1.00 93.06 278 ALA A C 1
ATOM 2183 O O . ALA A 1 278 ? 26.913 0.693 -18.263 1.00 93.06 278 ALA A O 1
ATOM 2184 N N . ASN A 1 279 ? 27.964 0.457 -16.298 1.00 93.69 279 ASN A N 1
ATOM 2185 C CA . ASN A 1 279 ? 29.161 -0.200 -16.821 1.00 93.69 279 ASN A CA 1
ATOM 2186 C C . ASN A 1 279 ? 28.849 -1.561 -17.468 1.00 93.69 279 ASN A C 1
ATOM 2188 O O . ASN A 1 279 ? 29.388 -1.878 -18.524 1.00 93.69 279 ASN A O 1
ATOM 2192 N N . ILE A 1 280 ? 27.948 -2.362 -16.882 1.00 92.31 280 ILE A N 1
ATOM 2193 C CA . ILE A 1 280 ? 27.525 -3.655 -17.461 1.00 92.31 280 ILE A CA 1
ATOM 2194 C C . ILE A 1 280 ? 26.821 -3.467 -18.813 1.00 92.31 280 ILE A C 1
ATOM 2196 O O . ILE A 1 280 ? 26.940 -4.320 -19.693 1.00 92.31 280 ILE A O 1
ATOM 2200 N N . ILE A 1 281 ? 26.068 -2.377 -18.975 1.00 91.50 281 ILE A N 1
ATOM 2201 C CA . ILE A 1 281 ? 25.326 -2.064 -20.207 1.00 91.50 281 ILE A CA 1
ATOM 2202 C C . ILE A 1 281 ? 26.084 -1.112 -21.147 1.00 91.50 281 ILE A C 1
ATOM 2204 O O . ILE A 1 281 ? 25.509 -0.708 -22.157 1.00 91.50 281 ILE A O 1
ATOM 2208 N N . ASP A 1 282 ? 27.338 -0.776 -20.826 1.00 90.25 282 ASP A N 1
ATOM 2209 C CA . ASP A 1 282 ? 28.219 0.132 -21.577 1.00 90.25 282 ASP A CA 1
ATOM 2210 C C . ASP A 1 282 ? 27.625 1.545 -21.783 1.00 90.25 282 ASP A C 1
ATOM 2212 O O . ASP A 1 282 ? 27.527 2.073 -22.893 1.00 90.25 282 ASP A O 1
ATOM 2216 N N . VAL A 1 283 ? 27.159 2.154 -20.688 1.00 90.38 283 VAL A N 1
ATOM 2217 C CA . VAL A 1 283 ? 26.550 3.491 -20.644 1.00 90.38 283 VAL A CA 1
ATOM 2218 C C . VAL A 1 283 ? 27.283 4.373 -19.637 1.00 90.38 283 VAL A C 1
ATOM 2220 O O . VAL A 1 283 ? 27.510 3.980 -18.499 1.00 90.38 283 VAL A O 1
ATOM 2223 N N . GLU A 1 284 ? 27.572 5.615 -20.022 1.00 89.56 284 GLU A N 1
ATOM 2224 C CA . GLU A 1 284 ? 28.084 6.637 -19.105 1.00 89.56 284 GLU A CA 1
ATOM 2225 C C . GLU A 1 284 ? 26.931 7.457 -18.506 1.00 89.56 284 GLU A C 1
ATOM 2227 O O . GLU A 1 284 ? 26.063 7.955 -19.234 1.00 89.56 284 GLU A O 1
ATOM 2232 N N . LEU A 1 285 ? 26.925 7.636 -17.182 1.00 90.62 285 LEU A N 1
ATOM 2233 C CA . LEU A 1 285 ? 25.926 8.459 -16.502 1.00 90.62 285 LEU A CA 1
ATOM 2234 C C . LEU A 1 285 ? 26.215 9.948 -16.713 1.00 90.62 285 LEU A C 1
ATOM 2236 O O . LEU A 1 285 ? 27.282 10.448 -16.366 1.00 90.62 285 LEU A O 1
ATOM 2240 N N . ARG A 1 286 ? 25.247 10.681 -17.271 1.00 89.56 286 ARG A N 1
ATOM 2241 C CA . ARG A 1 286 ? 25.405 12.099 -17.621 1.00 89.56 286 ARG A CA 1
ATOM 2242 C C . ARG A 1 286 ? 24.219 12.934 -17.151 1.00 89.56 286 ARG A C 1
ATOM 2244 O O . ARG A 1 286 ? 23.109 12.436 -16.946 1.00 89.56 286 ARG A O 1
ATOM 2251 N N . MET A 1 287 ? 24.451 14.239 -17.006 1.00 84.94 287 MET A N 1
ATOM 2252 C CA . MET A 1 287 ? 23.374 15.200 -16.766 1.00 84.94 287 MET A CA 1
ATOM 2253 C C . MET A 1 287 ? 22.527 15.404 -18.033 1.00 84.94 287 MET A C 1
ATOM 2255 O O . MET A 1 287 ? 23.077 15.453 -19.141 1.00 84.94 287 MET A O 1
ATOM 2259 N N . PRO A 1 288 ? 21.204 15.600 -17.903 1.00 80.44 288 PRO A N 1
ATOM 2260 C CA . PRO A 1 288 ? 20.341 15.855 -19.046 1.00 80.44 288 PRO A CA 1
ATOM 2261 C C . PRO A 1 288 ? 20.700 17.176 -19.735 1.00 80.44 288 PRO A C 1
ATOM 2263 O O . PRO A 1 288 ? 20.738 18.238 -19.111 1.00 80.44 288 PRO A O 1
ATOM 2266 N N . ARG A 1 289 ? 20.865 17.161 -21.061 1.00 74.12 289 ARG A N 1
ATOM 2267 C CA . ARG A 1 289 ? 21.193 18.372 -21.834 1.00 74.12 289 ARG A CA 1
ATOM 2268 C C . ARG A 1 289 ? 20.132 19.463 -21.656 1.00 74.12 289 ARG A C 1
ATOM 2270 O O . ARG A 1 289 ? 18.959 19.216 -21.925 1.00 74.12 289 ARG A O 1
ATOM 2277 N N . SER A 1 290 ? 20.537 20.669 -21.261 1.00 67.12 290 SER A N 1
ATOM 2278 C CA . SER A 1 290 ? 19.649 21.837 -21.162 1.00 67.12 290 SER A CA 1
ATOM 2279 C C . SER A 1 290 ? 19.315 22.392 -22.549 1.00 67.12 290 SER A C 1
ATOM 2281 O O . SER A 1 290 ? 20.181 22.917 -23.248 1.00 67.12 290 SER A O 1
ATOM 2283 N N . CYS A 1 291 ? 18.047 22.282 -22.956 1.00 65.50 291 CYS A N 1
ATOM 2284 C CA . CYS A 1 291 ? 17.544 22.744 -24.254 1.00 65.50 291 CYS A CA 1
ATOM 2285 C C . CYS A 1 291 ? 16.372 23.723 -24.073 1.00 65.50 291 CYS A C 1
ATOM 2287 O O . CYS A 1 291 ? 15.503 23.498 -23.234 1.00 65.50 291 CYS A O 1
ATOM 2289 N N . LYS A 1 292 ? 16.280 24.765 -24.920 1.00 66.94 292 LYS A N 1
ATOM 2290 C CA . LYS A 1 292 ? 15.256 25.836 -24.822 1.00 66.94 292 LYS A CA 1
ATOM 2291 C C . LYS A 1 292 ? 13.799 25.341 -24.825 1.00 66.94 292 LYS A C 1
ATOM 2293 O O . LYS A 1 292 ? 12.929 26.036 -24.305 1.00 66.94 292 LYS A O 1
ATOM 2298 N N . GLN A 1 293 ? 13.528 24.178 -25.420 1.00 65.88 293 GLN A N 1
ATOM 2299 C CA . GLN A 1 293 ? 12.184 23.592 -25.508 1.00 65.88 293 GLN A CA 1
ATOM 2300 C C . GLN A 1 293 ? 11.820 22.695 -24.310 1.00 65.88 293 GLN A C 1
ATOM 2302 O O . GLN A 1 293 ? 10.642 22.546 -23.998 1.00 65.88 293 GLN A O 1
ATOM 2307 N N . GLN A 1 294 ? 12.798 22.134 -23.592 1.00 62.12 294 GLN A N 1
ATOM 2308 C CA . GLN A 1 294 ? 12.556 21.232 -22.459 1.00 62.12 294 GLN A CA 1
ATOM 2309 C C . GLN A 1 294 ? 12.429 22.022 -21.147 1.00 62.12 294 GLN A C 1
ATOM 2311 O O . GLN A 1 294 ? 13.293 21.967 -20.274 1.00 62.12 294 GLN A O 1
ATOM 2316 N N . LYS A 1 295 ? 11.341 22.796 -21.030 1.00 66.25 295 LYS A N 1
ATOM 2317 C CA . LYS A 1 295 ? 11.081 23.681 -19.877 1.00 66.25 295 LYS A CA 1
ATOM 2318 C C . LYS A 1 295 ? 10.351 23.006 -18.710 1.00 66.25 295 LYS A C 1
ATOM 2320 O O . LYS A 1 295 ? 10.438 23.490 -17.592 1.00 66.25 295 LYS A O 1
ATOM 2325 N N . ASN A 1 296 ? 9.667 21.888 -18.956 1.00 67.06 296 ASN A N 1
ATOM 2326 C CA . ASN A 1 296 ? 8.795 21.223 -17.974 1.00 67.06 296 ASN A CA 1
ATOM 2327 C C . ASN A 1 296 ? 9.516 20.173 -17.108 1.00 67.06 296 ASN A C 1
ATOM 2329 O O . ASN A 1 296 ? 8.860 19.298 -16.554 1.00 67.06 296 ASN A O 1
ATOM 2333 N N . ARG A 1 297 ? 10.849 20.231 -17.025 1.00 69.12 297 ARG A N 1
ATOM 2334 C CA . ARG A 1 297 ? 11.688 19.337 -16.213 1.00 69.12 297 ARG A CA 1
ATOM 2335 C C . ARG A 1 297 ? 12.489 20.156 -15.203 1.00 69.12 297 ARG A C 1
ATOM 2337 O O . ARG A 1 297 ? 12.734 21.343 -15.429 1.00 69.12 297 ARG A O 1
ATOM 2344 N N . SER A 1 298 ? 12.950 19.522 -14.133 1.00 66.69 298 SER A N 1
ATOM 2345 C CA . SER A 1 298 ? 13.790 20.188 -13.141 1.00 66.69 298 SER A CA 1
ATOM 2346 C C . SER A 1 298 ? 15.178 20.505 -13.714 1.00 66.69 298 SER A C 1
ATOM 2348 O O . SER A 1 298 ? 15.947 19.606 -14.040 1.00 66.69 298 SER A O 1
ATOM 2350 N N . ASN A 1 299 ? 15.513 21.789 -13.850 1.00 69.94 299 ASN A N 1
ATOM 2351 C CA . ASN A 1 299 ? 16.807 22.257 -14.363 1.00 69.94 299 ASN A CA 1
ATOM 2352 C C . ASN A 1 299 ? 17.623 22.886 -13.224 1.00 69.94 299 ASN A C 1
ATOM 2354 O O . ASN A 1 299 ? 17.822 24.099 -13.195 1.00 69.94 299 ASN A O 1
ATOM 2358 N N . TYR A 1 300 ? 18.042 22.071 -12.255 1.00 76.19 300 TYR A N 1
ATOM 2359 C CA . TYR A 1 300 ? 18.942 22.533 -11.199 1.00 76.19 300 TYR A CA 1
ATOM 2360 C C . TYR A 1 300 ? 20.332 22.808 -11.781 1.00 76.19 300 TYR A C 1
ATOM 2362 O O . TYR A 1 300 ? 20.838 22.020 -12.579 1.00 76.19 300 TYR A O 1
ATOM 2370 N N . PHE A 1 301 ? 20.942 23.924 -11.385 1.00 70.12 301 PHE A N 1
ATOM 2371 C CA . PHE A 1 301 ? 22.330 24.225 -11.720 1.00 70.12 301 PHE A CA 1
ATOM 2372 C C . PHE A 1 301 ? 23.239 23.504 -10.723 1.00 70.12 301 PHE A C 1
ATOM 2374 O O . PHE A 1 301 ? 23.358 23.926 -9.575 1.00 70.12 301 PHE A O 1
ATOM 2381 N N . THR A 1 302 ? 23.846 22.402 -11.154 1.00 77.38 302 THR A N 1
ATOM 2382 C CA . THR A 1 302 ? 24.788 21.606 -10.358 1.00 77.38 302 THR A CA 1
ATOM 2383 C C . THR A 1 302 ? 26.040 21.305 -11.174 1.00 77.38 302 THR A C 1
ATOM 2385 O O . THR A 1 302 ? 25.986 21.213 -12.400 1.00 77.38 302 THR A O 1
ATOM 2388 N N . ASN A 1 303 ? 27.170 21.136 -10.487 1.00 76.06 303 ASN A N 1
ATOM 2389 C CA . ASN A 1 303 ? 28.457 20.840 -11.127 1.00 76.06 303 ASN A CA 1
ATOM 2390 C C . ASN A 1 303 ? 28.726 19.330 -11.246 1.00 76.06 303 ASN A C 1
ATOM 2392 O O . ASN A 1 303 ? 29.591 18.927 -12.016 1.00 76.06 303 ASN A O 1
ATOM 2396 N N . ASN A 1 304 ? 27.986 18.507 -10.495 1.00 87.50 304 ASN A N 1
ATOM 2397 C CA . ASN A 1 304 ? 28.138 17.057 -10.436 1.00 87.50 304 ASN A CA 1
ATOM 2398 C C . ASN A 1 304 ? 26.837 16.351 -10.873 1.00 87.50 304 ASN A C 1
ATOM 2400 O O . ASN A 1 304 ? 25.734 16.813 -10.563 1.00 87.50 304 ASN A O 1
ATOM 2404 N N . VAL A 1 305 ? 26.984 15.228 -11.584 1.00 89.25 305 VAL A N 1
ATOM 2405 C CA . VAL A 1 305 ? 25.890 14.342 -12.011 1.00 89.25 305 VAL A CA 1
ATOM 2406 C C . VAL A 1 305 ? 25.172 13.764 -10.791 1.00 89.25 305 VAL A C 1
ATOM 2408 O O . VAL A 1 305 ? 23.944 13.743 -10.751 1.00 89.25 305 VAL A O 1
ATOM 2411 N N . GLU A 1 306 ? 25.930 13.352 -9.775 1.00 92.56 306 GLU A N 1
ATOM 2412 C CA . GLU A 1 306 ? 25.385 12.790 -8.538 1.00 92.56 306 GLU A CA 1
ATOM 2413 C C . GLU A 1 306 ? 24.482 13.804 -7.817 1.00 92.56 306 GLU A C 1
ATOM 2415 O O . GLU A 1 306 ? 23.311 13.528 -7.550 1.00 92.56 306 GLU A O 1
ATOM 2420 N N . ASP A 1 307 ? 24.968 15.030 -7.605 1.00 90.94 307 ASP A N 1
ATOM 2421 C CA . ASP A 1 307 ? 24.185 16.093 -6.966 1.00 90.94 307 ASP A CA 1
ATOM 2422 C C . ASP A 1 307 ? 22.913 16.441 -7.738 1.00 90.94 307 ASP A C 1
ATOM 2424 O O . ASP A 1 307 ? 21.857 16.656 -7.133 1.00 90.94 307 ASP A O 1
ATOM 2428 N N . TYR A 1 308 ? 22.992 16.464 -9.073 1.00 91.88 308 TYR A N 1
ATOM 2429 C CA . TYR A 1 308 ? 21.833 16.730 -9.918 1.00 91.88 308 TYR A CA 1
ATOM 2430 C C . TYR A 1 308 ? 20.696 15.747 -9.622 1.00 91.88 308 TYR A C 1
ATOM 2432 O O . TYR A 1 308 ? 19.557 16.158 -9.379 1.00 91.88 308 TYR A O 1
ATOM 2440 N N . TYR A 1 309 ? 20.987 14.444 -9.630 1.00 93.81 309 TYR A N 1
ATOM 2441 C CA . TYR A 1 309 ? 19.970 13.409 -9.449 1.00 93.81 309 TYR A CA 1
ATOM 2442 C C . TYR A 1 309 ? 19.549 13.222 -7.988 1.00 93.81 309 TYR A C 1
ATOM 2444 O O . TYR A 1 309 ? 18.380 12.922 -7.725 1.00 93.81 309 TYR A O 1
ATOM 2452 N N . ARG A 1 310 ? 20.439 13.504 -7.030 1.00 94.50 310 ARG A N 1
ATOM 2453 C CA . ARG A 1 310 ? 20.099 13.563 -5.602 1.00 94.50 310 ARG A CA 1
ATOM 2454 C C . ARG A 1 310 ? 18.999 14.592 -5.338 1.00 94.50 310 ARG A C 1
ATOM 2456 O O . ARG A 1 310 ? 17.991 14.273 -4.706 1.00 94.50 310 ARG A O 1
ATOM 2463 N N . ILE A 1 311 ? 19.164 15.806 -5.873 1.00 91.69 311 ILE A N 1
ATOM 2464 C CA . ILE A 1 311 ? 18.230 16.928 -5.686 1.00 91.69 311 ILE A CA 1
ATOM 2465 C C . ILE A 1 311 ? 16.973 16.769 -6.548 1.00 91.69 311 ILE A C 1
ATOM 2467 O O . ILE A 1 311 ? 15.876 17.092 -6.097 1.00 91.69 311 ILE A O 1
ATOM 2471 N N . SER A 1 312 ? 17.103 16.280 -7.784 1.00 91.12 312 SER A N 1
ATOM 2472 C CA . SER A 1 312 ? 15.969 16.204 -8.716 1.00 91.12 312 SER A CA 1
ATOM 2473 C C . SER A 1 312 ? 15.078 14.978 -8.545 1.00 91.12 312 SER A C 1
ATOM 2475 O O . SER A 1 312 ? 13.877 15.077 -8.806 1.00 91.12 312 SER A O 1
ATOM 2477 N N . ILE A 1 313 ? 15.632 13.848 -8.097 1.00 93.56 313 ILE A N 1
ATOM 2478 C CA . ILE A 1 313 ? 14.908 12.577 -7.992 1.00 93.56 313 ILE A CA 1
ATOM 2479 C C . ILE A 1 313 ? 14.797 12.132 -6.538 1.00 93.56 313 ILE A C 1
ATOM 2481 O O . ILE A 1 313 ? 13.681 11.999 -6.034 1.00 93.56 313 ILE A O 1
ATOM 2485 N N . PHE A 1 314 ? 15.923 11.880 -5.867 1.00 95.62 314 PHE A N 1
ATOM 2486 C CA . PHE A 1 314 ? 15.918 11.111 -4.618 1.00 95.62 314 PHE A CA 1
ATOM 2487 C C . PHE A 1 314 ? 15.327 11.878 -3.430 1.00 95.62 314 PHE A C 1
ATOM 2489 O O . PHE A 1 314 ? 14.460 11.349 -2.733 1.00 95.62 314 PHE A O 1
ATOM 2496 N N . ILE A 1 315 ? 15.713 13.144 -3.241 1.00 94.88 315 ILE A N 1
ATOM 2497 C CA . ILE A 1 315 ? 15.152 14.001 -2.187 1.00 94.88 315 ILE A CA 1
ATOM 2498 C C . ILE A 1 315 ? 13.630 14.177 -2.364 1.00 94.88 315 ILE A C 1
ATOM 2500 O O . ILE A 1 315 ? 12.887 13.814 -1.447 1.00 94.88 315 ILE A O 1
ATOM 2504 N N . PRO A 1 316 ? 13.118 14.629 -3.532 1.00 95.00 316 PRO A N 1
ATOM 2505 C CA . PRO A 1 316 ? 11.679 14.745 -3.751 1.00 95.00 316 PRO A CA 1
ATOM 2506 C C . PRO A 1 316 ? 10.937 13.413 -3.617 1.00 95.00 316 PRO A C 1
ATOM 2508 O O . PRO A 1 316 ? 9.776 13.399 -3.207 1.00 95.00 316 PRO A O 1
ATOM 2511 N N . LEU A 1 317 ? 11.567 12.292 -3.981 1.00 95.06 317 LEU A N 1
ATOM 2512 C CA . LEU A 1 317 ? 10.984 10.961 -3.829 1.00 95.06 317 LEU A CA 1
ATOM 2513 C C . LEU A 1 317 ? 10.745 10.624 -2.352 1.00 95.06 317 LEU A C 1
ATOM 2515 O O . LEU A 1 317 ? 9.637 10.210 -2.006 1.00 95.06 317 LEU A O 1
ATOM 2519 N N . LEU A 1 318 ? 11.756 10.817 -1.500 1.00 95.25 318 LEU A N 1
ATOM 2520 C CA . LEU A 1 318 ? 11.655 10.567 -0.062 1.00 95.25 318 LEU A CA 1
ATOM 2521 C C . LEU A 1 318 ? 10.645 11.512 0.594 1.00 95.25 318 LEU A C 1
ATOM 2523 O O . LEU A 1 318 ? 9.729 11.033 1.259 1.00 95.25 318 LEU A O 1
ATOM 2527 N N . ASP A 1 319 ? 10.753 12.820 0.350 1.00 95.38 319 ASP A N 1
ATOM 2528 C CA . ASP A 1 319 ? 9.909 13.835 0.998 1.00 95.38 319 ASP A CA 1
ATOM 2529 C C . ASP A 1 319 ? 8.420 13.601 0.694 1.00 95.38 319 ASP A C 1
ATOM 2531 O O . ASP A 1 319 ? 7.595 13.504 1.604 1.00 95.38 319 ASP A O 1
ATOM 2535 N N . ASN A 1 320 ? 8.073 13.363 -0.579 1.00 93.38 320 ASN A N 1
ATOM 2536 C CA . ASN A 1 320 ? 6.687 13.099 -0.980 1.00 93.38 320 ASN A CA 1
ATOM 2537 C C . ASN A 1 320 ? 6.071 11.873 -0.287 1.00 93.38 320 ASN A C 1
ATOM 2539 O O . ASN A 1 320 ? 4.859 11.849 -0.056 1.00 93.38 320 ASN A O 1
ATOM 2543 N N . VAL A 1 321 ? 6.872 10.838 -0.021 1.00 92.62 321 VAL A N 1
ATOM 2544 C CA . VAL A 1 321 ? 6.399 9.592 0.594 1.00 92.62 321 VAL A CA 1
ATOM 2545 C C . VAL A 1 321 ? 6.383 9.709 2.113 1.00 92.62 321 VAL A C 1
ATOM 2547 O O . VAL A 1 321 ? 5.404 9.296 2.728 1.00 92.62 321 VAL A O 1
ATOM 2550 N N . ILE A 1 322 ? 7.411 10.305 2.721 1.00 94.06 322 ILE A N 1
ATOM 2551 C CA . ILE A 1 322 ? 7.488 10.536 4.169 1.00 94.06 322 ILE A CA 1
ATOM 2552 C C . ILE A 1 322 ? 6.328 11.421 4.631 1.00 94.06 322 ILE A C 1
ATOM 2554 O O . ILE A 1 322 ? 5.651 11.070 5.599 1.00 94.06 322 ILE A O 1
ATOM 2558 N N . ASP A 1 323 ? 6.055 12.524 3.933 1.00 93.50 323 ASP A N 1
ATOM 2559 C CA . ASP A 1 323 ? 4.984 13.451 4.306 1.00 93.50 323 ASP A CA 1
ATOM 2560 C C . ASP A 1 323 ? 3.601 12.799 4.195 1.00 93.50 323 ASP A C 1
ATOM 2562 O O . ASP A 1 323 ? 2.759 12.921 5.091 1.00 93.50 323 ASP A O 1
ATOM 2566 N N . ASP A 1 324 ? 3.354 12.038 3.126 1.00 90.88 324 ASP A N 1
ATOM 2567 C CA . ASP A 1 324 ? 2.072 11.349 2.965 1.00 90.88 324 ASP A CA 1
ATOM 2568 C C . ASP A 1 324 ? 1.924 10.176 3.956 1.00 90.88 324 ASP A C 1
ATOM 2570 O O . ASP A 1 324 ? 0.843 9.972 4.505 1.00 90.88 324 ASP A O 1
ATOM 2574 N N . LEU A 1 325 ? 3.008 9.463 4.292 1.00 90.62 325 LEU A N 1
ATOM 2575 C CA . LEU A 1 325 ? 2.988 8.453 5.357 1.00 90.62 325 LEU A CA 1
ATOM 2576 C C . LEU A 1 325 ? 2.690 9.078 6.728 1.00 90.62 325 LEU A C 1
ATOM 2578 O O . LEU A 1 325 ? 1.847 8.552 7.453 1.00 90.62 325 LEU A O 1
ATOM 2582 N N . LYS A 1 326 ? 3.326 10.204 7.080 1.00 91.19 326 LYS A N 1
ATOM 2583 C CA . LYS A 1 326 ? 3.082 10.915 8.350 1.00 91.19 326 LYS A CA 1
ATOM 2584 C C . LYS A 1 326 ? 1.641 11.412 8.463 1.00 91.19 326 LYS A C 1
ATOM 2586 O O . LYS A 1 326 ? 1.041 11.317 9.531 1.00 91.19 326 LYS A O 1
ATOM 2591 N N . THR A 1 327 ? 1.077 11.923 7.370 1.00 87.94 327 THR A N 1
ATOM 2592 C CA . THR A 1 327 ? -0.311 12.412 7.355 1.00 87.94 327 THR A CA 1
ATOM 2593 C C . THR A 1 327 ? -1.328 11.273 7.438 1.00 87.94 327 THR A C 1
ATOM 2595 O O . THR A 1 327 ? -2.291 11.377 8.197 1.00 87.94 327 THR A O 1
ATOM 2598 N N . ARG A 1 328 ? -1.123 10.163 6.712 1.00 83.88 328 ARG A N 1
ATOM 2599 C CA . ARG A 1 328 ? -2.054 9.017 6.717 1.00 83.88 328 ARG A CA 1
ATOM 2600 C C . ARG A 1 328 ? -1.958 8.140 7.953 1.00 83.88 328 ARG A C 1
ATOM 2602 O O . ARG A 1 328 ? -2.977 7.618 8.390 1.00 83.88 328 ARG A O 1
ATOM 2609 N N . PHE A 1 329 ? -0.759 7.955 8.491 1.00 83.94 329 PHE A N 1
ATOM 2610 C CA . PHE A 1 329 ? -0.512 7.177 9.703 1.00 83.94 329 PHE A CA 1
ATOM 2611 C C . PHE A 1 329 ? -0.239 8.102 10.890 1.00 83.94 329 PHE A C 1
ATOM 2613 O O . PHE A 1 329 ? 0.709 7.916 11.653 1.00 83.94 329 PHE A O 1
ATOM 2620 N N . SER A 1 330 ? -1.088 9.120 11.023 1.00 79.06 330 SER A N 1
ATOM 2621 C CA . SER A 1 330 ? -1.081 10.046 12.148 1.00 79.06 330 SER A CA 1
ATOM 2622 C C . SER A 1 330 ? -1.365 9.329 13.470 1.00 79.06 330 SER A C 1
ATOM 2624 O O . SER A 1 330 ? -1.904 8.218 13.496 1.00 79.06 330 SER A O 1
ATOM 2626 N N . GLN A 1 331 ? -1.056 9.994 14.585 1.00 72.12 331 GLN A N 1
ATOM 2627 C CA . GLN A 1 331 ? -1.310 9.457 15.922 1.00 72.12 331 GLN A CA 1
ATOM 2628 C C . GLN A 1 331 ? -2.778 9.034 16.103 1.00 72.12 331 GLN A C 1
ATOM 2630 O O . GLN A 1 331 ? -3.025 7.925 16.565 1.00 72.12 331 GLN A O 1
ATOM 2635 N N . ASN A 1 332 ? -3.726 9.830 15.602 1.00 69.50 332 ASN A N 1
ATOM 2636 C CA . ASN A 1 332 ? -5.162 9.529 15.638 1.00 69.50 332 ASN A CA 1
ATOM 2637 C C . ASN A 1 332 ? -5.525 8.218 14.920 1.00 69.50 332 ASN A C 1
ATOM 2639 O O . ASN A 1 332 ? -6.466 7.522 15.286 1.00 69.50 332 ASN A O 1
ATOM 2643 N N . THR A 1 333 ? -4.784 7.867 13.869 1.00 71.56 333 THR A N 1
ATOM 2644 C CA . THR A 1 333 ? -4.986 6.605 13.144 1.00 71.56 333 THR A CA 1
ATOM 2645 C C . THR A 1 333 ? -4.403 5.434 13.933 1.00 71.56 333 THR A C 1
ATOM 2647 O O . THR A 1 333 ? -4.996 4.357 13.993 1.00 71.56 333 THR A O 1
ATOM 2650 N N . LEU A 1 334 ? -3.255 5.656 14.580 1.00 72.56 334 LEU A N 1
ATOM 2651 C CA . LEU A 1 334 ? -2.597 4.678 15.445 1.00 72.56 334 LEU A CA 1
ATOM 2652 C C . LEU A 1 334 ? -3.342 4.458 16.775 1.00 72.56 334 LEU A C 1
ATOM 2654 O O . LEU A 1 334 ? -3.173 3.410 17.392 1.00 72.56 334 LEU A O 1
ATOM 2658 N N . GLU A 1 335 ? -4.202 5.384 17.200 1.00 70.19 335 GLU A N 1
ATOM 2659 C CA . GLU A 1 335 ? -5.063 5.233 18.382 1.00 70.19 335 GLU A CA 1
ATOM 2660 C C . GLU A 1 335 ? -5.999 4.022 18.277 1.00 70.19 335 GLU A C 1
ATOM 2662 O O . GLU A 1 335 ? -6.166 3.295 19.252 1.00 70.19 335 GLU A O 1
ATOM 2667 N N . LEU A 1 336 ? -6.510 3.695 17.083 1.00 69.88 336 LEU A N 1
ATOM 2668 C CA . LEU A 1 336 ? -7.319 2.482 16.878 1.00 69.88 336 LEU A CA 1
ATOM 2669 C C . LEU A 1 336 ? -6.544 1.190 17.186 1.00 69.88 336 LEU A C 1
ATOM 2671 O O . LEU A 1 336 ? -7.131 0.191 17.600 1.00 69.88 336 LEU A O 1
ATOM 2675 N N . PHE A 1 337 ? -5.218 1.210 17.028 1.00 74.62 337 PHE A N 1
ATOM 2676 C CA . PHE A 1 337 ? -4.351 0.078 17.348 1.00 74.62 337 PHE A CA 1
ATOM 2677 C C . PHE A 1 337 ? -4.144 -0.075 18.865 1.00 74.62 337 PHE A C 1
ATOM 2679 O O . PHE A 1 337 ? -3.755 -1.154 19.315 1.00 74.62 337 PHE A O 1
ATOM 2686 N N . GLN A 1 338 ? -4.450 0.950 19.673 1.00 75.69 338 GLN A N 1
ATOM 2687 C CA . GLN A 1 338 ? -4.293 0.914 21.132 1.00 75.69 338 GLN A CA 1
ATOM 2688 C C . GLN A 1 338 ? -5.266 -0.049 21.816 1.00 75.69 338 GLN A C 1
ATOM 2690 O O . GLN A 1 338 ? -4.961 -0.524 22.903 1.00 75.69 338 GLN A O 1
ATOM 2695 N N . LEU A 1 339 ? -6.385 -0.421 21.180 1.00 80.38 339 LEU A N 1
ATOM 2696 C CA . LEU A 1 339 ? -7.283 -1.459 21.708 1.00 80.38 339 LEU A CA 1
ATOM 2697 C C . LEU A 1 339 ? -6.563 -2.801 21.916 1.00 80.38 339 LEU A C 1
ATOM 2699 O O . LEU A 1 339 ? -6.910 -3.557 22.821 1.00 80.38 339 LEU A O 1
ATOM 2703 N N . SER A 1 340 ? -5.515 -3.078 21.131 1.00 81.81 340 SER A N 1
ATOM 2704 C CA . SER A 1 340 ? -4.689 -4.276 21.314 1.00 81.81 340 SER A CA 1
ATOM 2705 C C . SER A 1 340 ? -3.930 -4.295 22.643 1.00 81.81 340 SER A C 1
ATOM 2707 O O . SER A 1 340 ? -3.510 -5.362 23.079 1.00 81.81 340 SER A O 1
ATOM 2709 N N . PHE A 1 341 ? -3.797 -3.156 23.331 1.00 81.62 341 PHE A N 1
ATOM 2710 C CA . PHE A 1 341 ? -3.139 -3.063 24.634 1.00 81.62 341 PHE A CA 1
ATOM 2711 C C . PHE A 1 341 ? -3.815 -3.920 25.711 1.00 81.62 341 PHE A C 1
ATOM 2713 O O . PHE A 1 341 ? -3.160 -4.308 26.663 1.00 81.62 341 PHE A O 1
ATOM 2720 N N . PHE A 1 342 ? -5.094 -4.267 25.551 1.00 84.81 342 PHE A N 1
ATOM 2721 C CA . PHE A 1 342 ? -5.827 -5.127 26.487 1.00 84.81 342 PHE A CA 1
ATOM 2722 C C . PHE A 1 342 ? -5.570 -6.629 26.276 1.00 84.81 342 PHE A C 1
ATOM 2724 O O . PHE A 1 342 ? -6.079 -7.455 27.036 1.00 84.81 342 PHE A O 1
ATOM 2731 N N . LEU A 1 343 ? -4.776 -6.991 25.260 1.00 86.44 343 LEU A N 1
ATOM 2732 C CA . LEU A 1 343 ? -4.360 -8.368 25.016 1.00 86.44 343 LEU A CA 1
ATOM 2733 C C . LEU A 1 343 ? -3.148 -8.738 25.889 1.00 86.44 343 LEU A C 1
ATOM 2735 O O . LEU A 1 343 ? -2.168 -7.985 25.904 1.00 86.44 343 LEU A O 1
ATOM 2739 N N . PRO A 1 344 ? -3.153 -9.920 26.535 1.00 83.25 344 PRO A N 1
ATOM 2740 C CA . PRO A 1 344 ? -2.077 -10.358 27.429 1.00 83.25 344 PRO A CA 1
ATOM 2741 C C . PRO A 1 344 ? -0.688 -10.304 26.804 1.00 83.25 344 PRO A C 1
ATOM 2743 O O . PRO A 1 344 ? 0.266 -9.822 27.413 1.00 83.25 344 PRO A O 1
ATOM 2746 N N . SER A 1 345 ? -0.574 -10.710 25.542 1.00 79.12 345 SER A N 1
ATOM 2747 C CA . SER A 1 345 ? 0.692 -10.731 24.811 1.00 79.12 345 SER A CA 1
ATOM 2748 C C . SER A 1 345 ? 1.385 -9.371 24.685 1.00 79.12 345 SER A C 1
ATOM 2750 O O . SER A 1 345 ? 2.601 -9.334 24.473 1.00 79.12 345 SER A O 1
ATOM 2752 N N . ASN A 1 346 ? 0.641 -8.270 24.829 1.00 78.56 346 ASN A N 1
ATOM 2753 C CA . ASN A 1 346 ? 1.158 -6.914 24.697 1.00 78.56 346 ASN A CA 1
ATOM 2754 C C . ASN A 1 346 ? 1.632 -6.315 26.022 1.00 78.56 346 ASN A C 1
ATOM 2756 O O . ASN A 1 346 ? 2.619 -5.585 26.007 1.00 78.56 346 ASN A O 1
ATOM 2760 N N . PHE A 1 347 ? 0.995 -6.631 27.153 1.00 79.19 347 PHE A N 1
ATOM 2761 C CA . PHE A 1 347 ? 1.409 -6.099 28.459 1.00 79.19 347 PHE A CA 1
ATOM 2762 C C . PHE A 1 347 ? 2.311 -7.034 29.263 1.00 79.19 347 PHE A C 1
ATOM 2764 O O . PHE A 1 347 ? 3.059 -6.559 30.112 1.00 79.19 347 PHE A O 1
ATOM 2771 N N . LEU A 1 348 ? 2.323 -8.336 28.966 1.00 76.31 348 LEU A N 1
ATOM 2772 C CA . LEU A 1 348 ? 3.251 -9.281 29.600 1.00 76.31 348 LEU A CA 1
ATOM 2773 C C . LEU A 1 348 ? 4.711 -9.070 29.163 1.00 76.31 348 LEU A C 1
ATOM 2775 O O . LEU A 1 348 ? 5.628 -9.547 29.822 1.00 76.31 348 LEU A O 1
ATOM 2779 N N . LYS A 1 349 ? 4.935 -8.344 28.059 1.00 66.50 349 LYS A N 1
ATOM 2780 C CA . LYS A 1 349 ? 6.268 -8.036 27.511 1.00 66.50 349 LYS A CA 1
ATOM 2781 C C . LYS A 1 349 ? 6.798 -6.653 27.905 1.00 66.50 349 LYS A C 1
ATOM 2783 O O . LYS A 1 349 ? 7.921 -6.318 27.532 1.00 66.50 349 LYS A O 1
ATOM 2788 N N . LEU A 1 350 ? 6.003 -5.822 28.582 1.00 64.44 350 LEU A N 1
ATOM 2789 C CA . LEU A 1 350 ? 6.384 -4.441 28.883 1.00 64.44 350 LEU A CA 1
ATOM 2790 C C . LEU A 1 350 ? 7.156 -4.351 30.208 1.00 64.44 350 LEU A C 1
ATOM 2792 O O . LEU A 1 350 ? 6.734 -4.954 31.194 1.00 64.44 350 LEU A O 1
ATOM 2796 N N . PRO A 1 351 ? 8.251 -3.568 30.273 1.00 57.28 351 PRO A N 1
ATOM 2797 C CA . PRO A 1 351 ? 8.853 -3.207 31.550 1.00 57.28 351 PRO A CA 1
ATOM 2798 C C . PRO A 1 351 ? 7.852 -2.382 32.377 1.00 57.28 351 PRO A C 1
ATOM 2800 O O . PRO A 1 351 ? 7.116 -1.562 31.830 1.00 57.28 351 PRO A O 1
ATOM 2803 N N . ASN A 1 352 ? 7.811 -2.622 33.691 1.00 55.25 352 ASN A N 1
ATOM 2804 C CA . ASN A 1 352 ? 6.803 -2.119 34.636 1.00 55.25 352 ASN A CA 1
ATOM 2805 C C . ASN A 1 352 ? 6.772 -0.579 34.778 1.00 55.25 352 ASN A C 1
ATOM 2807 O O . ASN A 1 352 ? 7.209 -0.024 35.784 1.00 55.25 352 ASN A O 1
ATOM 2811 N N . GLY A 1 353 ? 6.216 0.125 33.790 1.00 61.97 353 GLY A N 1
ATOM 2812 C CA . GLY A 1 353 ? 5.958 1.566 33.820 1.00 61.97 353 GLY A CA 1
ATOM 2813 C C . GLY A 1 353 ? 4.475 1.888 34.018 1.00 61.97 353 GLY A C 1
ATOM 2814 O O . GLY A 1 353 ? 3.805 2.269 33.063 1.00 61.97 353 GLY A O 1
ATOM 2815 N N . GLN A 1 354 ? 3.958 1.793 35.250 1.00 67.69 354 GLN A N 1
ATOM 2816 C CA . GLN A 1 354 ? 2.520 1.971 35.555 1.00 67.69 354 GLN A CA 1
ATOM 2817 C C . GLN A 1 354 ? 1.917 3.296 35.038 1.00 67.69 354 GLN A C 1
ATOM 2819 O O . GLN A 1 354 ? 0.733 3.363 34.697 1.00 67.69 354 GLN A O 1
ATOM 2824 N N . LYS A 1 355 ? 2.715 4.369 34.957 1.00 72.31 355 LYS A N 1
ATOM 2825 C CA . LYS A 1 355 ? 2.234 5.694 34.536 1.00 72.31 355 LYS A CA 1
ATOM 2826 C C . LYS A 1 355 ? 1.851 5.733 33.050 1.00 72.31 355 LYS A C 1
ATOM 2828 O O . LYS A 1 355 ? 0.741 6.147 32.730 1.00 72.31 355 LYS A O 1
ATOM 2833 N N . GLU A 1 356 ? 2.707 5.222 32.162 1.00 75.56 356 GLU A N 1
ATOM 2834 C CA . GLU A 1 356 ? 2.412 5.162 30.721 1.00 75.56 356 GLU A CA 1
ATOM 2835 C C . GLU A 1 356 ? 1.247 4.217 30.396 1.00 75.56 356 GLU A C 1
ATOM 2837 O O . GLU A 1 356 ? 0.462 4.490 29.487 1.00 75.56 356 GLU A O 1
ATOM 2842 N N . GLU A 1 357 ? 1.119 3.105 31.130 1.00 78.00 357 GLU A N 1
ATOM 2843 C CA . GLU A 1 357 ? -0.006 2.173 30.978 1.00 78.00 357 GLU A CA 1
ATOM 2844 C C . GLU A 1 357 ? -1.329 2.862 31.330 1.00 78.00 357 GLU A C 1
ATOM 2846 O O . GLU A 1 357 ? -2.295 2.810 30.568 1.00 78.00 357 GLU A O 1
ATOM 2851 N N . THR A 1 358 ? -1.345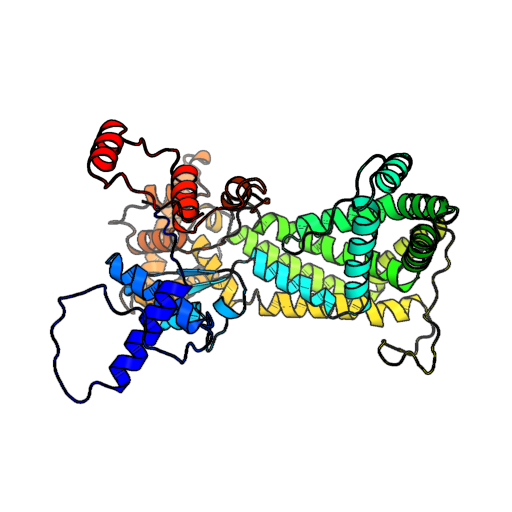 3.582 32.453 1.00 80.19 358 THR A N 1
ATOM 2852 C CA . THR A 1 358 ? -2.526 4.309 32.927 1.00 80.19 358 THR A CA 1
ATOM 2853 C C . THR A 1 358 ? -2.972 5.378 31.929 1.00 80.19 358 THR A C 1
ATOM 2855 O O . THR A 1 358 ? -4.171 5.521 31.679 1.00 80.19 358 THR A O 1
ATOM 2858 N N . ASP A 1 359 ? -2.032 6.114 31.336 1.00 81.38 359 ASP A N 1
ATOM 2859 C CA . ASP A 1 359 ? -2.349 7.169 30.370 1.00 81.38 359 ASP A CA 1
ATOM 2860 C C . ASP A 1 359 ? -2.947 6.597 29.074 1.00 81.38 359 ASP A C 1
ATOM 2862 O O . ASP A 1 359 ? -3.941 7.127 28.568 1.00 81.38 359 ASP A O 1
ATOM 2866 N N . LYS A 1 360 ? -2.434 5.456 28.589 1.00 80.62 360 LYS A N 1
ATOM 2867 C CA . LYS A 1 360 ? -3.010 4.735 27.437 1.00 80.62 360 LYS A CA 1
ATOM 2868 C C . LYS A 1 360 ? -4.437 4.261 27.718 1.00 80.62 360 LYS A C 1
ATOM 2870 O O . LYS A 1 360 ? -5.328 4.477 26.899 1.00 80.62 360 LYS A O 1
ATOM 2875 N N . ILE A 1 361 ? -4.682 3.671 28.889 1.00 83.25 361 ILE A N 1
ATOM 2876 C CA . ILE A 1 361 ? -6.017 3.178 29.273 1.00 83.25 361 ILE A CA 1
ATOM 2877 C C . ILE A 1 361 ? -7.017 4.333 29.372 1.00 83.25 361 ILE A C 1
ATOM 2879 O O . ILE A 1 361 ? -8.143 4.228 28.882 1.00 83.25 361 ILE A O 1
ATOM 2883 N N . LYS A 1 362 ? -6.607 5.460 29.965 1.00 82.69 362 LYS A N 1
ATOM 2884 C CA . LYS A 1 362 ? -7.440 6.667 30.047 1.00 82.69 362 LYS A CA 1
ATOM 2885 C C . LYS A 1 362 ? -7.756 7.245 28.668 1.00 82.69 362 LYS A C 1
ATOM 2887 O O . LYS A 1 362 ? -8.880 7.704 28.469 1.00 82.69 362 LYS A O 1
ATOM 2892 N N . SER A 1 363 ? -6.809 7.200 27.727 1.00 81.62 363 SER A N 1
ATOM 2893 C CA . SER A 1 363 ? -7.050 7.596 26.333 1.00 81.62 363 SER A CA 1
ATOM 2894 C C . SER A 1 363 ? -8.148 6.739 25.700 1.00 81.62 363 SER A C 1
ATOM 2896 O O . SER A 1 363 ? -9.154 7.274 25.242 1.00 81.62 363 SER A O 1
ATOM 2898 N N . VAL A 1 364 ? -8.029 5.409 25.795 1.00 80.75 364 VAL A N 1
ATOM 2899 C CA . VAL A 1 364 ? -9.034 4.475 25.259 1.00 80.75 364 VAL A CA 1
ATOM 2900 C C . VAL A 1 364 ? -10.407 4.690 25.908 1.00 80.75 364 VAL A C 1
ATOM 2902 O O . VAL A 1 364 ? -11.425 4.713 25.214 1.00 80.75 364 VAL A O 1
ATOM 2905 N N . ALA A 1 365 ? -10.458 4.906 27.226 1.00 80.38 365 ALA A N 1
ATOM 2906 C CA . ALA A 1 365 ? -11.709 5.193 27.930 1.00 80.38 365 ALA A CA 1
ATOM 2907 C C . ALA A 1 365 ? -12.399 6.460 27.401 1.00 80.38 365 ALA A C 1
ATOM 2909 O O . ALA A 1 365 ? -13.620 6.478 27.240 1.00 80.38 365 ALA A O 1
ATOM 2910 N N . LYS A 1 366 ? -11.620 7.507 27.100 1.00 79.88 366 LYS A N 1
ATOM 2911 C CA . LYS A 1 366 ? -12.121 8.759 26.521 1.00 79.88 366 LYS A CA 1
ATOM 2912 C C . LYS A 1 366 ? -12.651 8.545 25.102 1.00 79.88 366 LYS A C 1
ATOM 2914 O O . LYS A 1 366 ? -13.728 9.035 24.769 1.00 79.88 366 LYS A O 1
ATOM 2919 N N . ASP A 1 367 ? -11.942 7.770 24.287 1.00 75.50 367 ASP A N 1
ATOM 2920 C CA . ASP A 1 367 ? -12.296 7.554 22.882 1.00 75.50 367 ASP A CA 1
ATOM 2921 C C . ASP A 1 367 ? -13.576 6.738 22.681 1.00 75.50 367 ASP A C 1
ATOM 2923 O O . ASP A 1 367 ? -14.298 6.960 21.701 1.00 75.50 367 ASP A O 1
ATOM 2927 N N . PHE A 1 368 ? -13.877 5.826 23.609 1.00 75.50 368 PHE A N 1
ATOM 2928 C CA . PHE A 1 368 ? -15.053 4.949 23.566 1.00 75.50 368 PHE A CA 1
ATOM 2929 C C . PHE A 1 368 ? -16.080 5.253 24.668 1.00 75.50 368 PHE A C 1
ATOM 2931 O O . PHE A 1 368 ? -16.984 4.456 24.918 1.00 75.50 368 PHE A O 1
ATOM 2938 N N . GLN A 1 369 ? -16.007 6.432 25.290 1.00 77.12 369 GLN A N 1
ATOM 2939 C CA . GLN A 1 369 ? -16.853 6.844 26.419 1.00 77.12 369 GLN A CA 1
ATOM 2940 C C . GLN A 1 369 ? -18.361 6.671 26.162 1.00 77.12 369 GLN A C 1
ATOM 2942 O O . GLN A 1 369 ? -19.101 6.224 27.042 1.00 77.12 369 GLN A O 1
ATOM 2947 N N . LYS A 1 370 ? -18.823 6.978 24.940 1.00 75.69 370 LYS A N 1
ATOM 2948 C CA . LYS A 1 370 ? -20.234 6.828 24.536 1.00 75.69 370 LYS A CA 1
ATOM 2949 C C . LYS A 1 370 ? -20.695 5.368 24.484 1.00 75.69 370 LYS A C 1
ATOM 2951 O O . LYS A 1 370 ? -21.852 5.096 24.772 1.00 75.69 370 LYS A O 1
ATOM 2956 N N . LEU A 1 371 ? -19.798 4.444 24.135 1.00 74.69 371 LEU A N 1
ATOM 2957 C CA . LEU A 1 371 ? -20.065 3.002 24.053 1.00 74.69 371 LEU A CA 1
ATOM 2958 C C . LEU A 1 371 ? -19.908 2.306 25.413 1.00 74.69 371 LEU A C 1
ATOM 2960 O O . LEU A 1 371 ? -20.552 1.291 25.672 1.00 74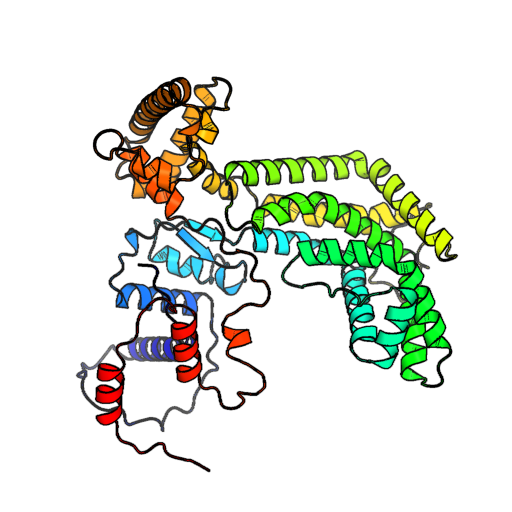.69 371 LEU A O 1
ATOM 2964 N N . LEU A 1 372 ? -19.067 2.855 26.293 1.00 73.69 372 LEU A N 1
ATOM 2965 C CA . LEU A 1 372 ? -18.806 2.300 27.621 1.00 73.69 372 LEU A CA 1
ATOM 2966 C C . LEU A 1 372 ? -19.890 2.655 28.659 1.00 73.69 372 LEU A C 1
ATOM 2968 O O . LEU A 1 372 ? -19.955 1.988 29.687 1.00 73.69 372 LEU A O 1
ATOM 2972 N N . ASN A 1 373 ? -20.809 3.582 28.349 1.00 66.69 373 ASN A N 1
ATOM 2973 C CA . ASN A 1 373 ? -21.941 4.021 29.184 1.00 66.69 373 ASN A CA 1
ATOM 2974 C C . ASN A 1 373 ? -21.547 4.740 30.501 1.00 66.69 373 ASN A C 1
ATOM 2976 O O . ASN A 1 373 ? -21.845 4.206 31.568 1.00 66.69 373 ASN A O 1
ATOM 2980 N N . LYS A 1 374 ? -20.976 5.966 30.417 1.00 60.66 374 LYS A N 1
ATOM 2981 C CA . LYS A 1 374 ? -20.898 7.071 31.436 1.00 60.66 374 LYS A CA 1
ATOM 2982 C C . LYS A 1 374 ? -19.481 7.626 31.704 1.00 60.66 374 LYS A C 1
ATOM 2984 O O . LYS A 1 374 ? -18.472 6.989 31.431 1.00 60.66 374 LYS A O 1
ATOM 2989 N N . ASN A 1 375 ? -19.440 8.840 32.272 1.00 56.25 375 ASN A N 1
ATOM 2990 C CA . ASN A 1 375 ? -18.254 9.686 32.494 1.00 56.25 375 ASN A CA 1
ATOM 2991 C C . ASN A 1 375 ? -17.292 9.217 33.612 1.00 56.25 375 ASN A C 1
ATOM 2993 O O . ASN A 1 375 ? -16.158 9.679 33.648 1.00 56.25 375 ASN A O 1
ATOM 2997 N N . GLU A 1 376 ? -17.699 8.301 34.498 1.00 56.16 376 GLU A N 1
ATOM 2998 C CA . GLU A 1 376 ? -16.896 7.848 35.659 1.00 56.16 376 GLU A CA 1
ATOM 2999 C C . GLU A 1 376 ? -16.113 6.542 35.420 1.00 56.16 376 GLU A C 1
ATOM 3001 O O . GLU A 1 376 ? -15.614 5.912 36.350 1.00 56.16 376 GLU A O 1
ATOM 3006 N N . LEU A 1 377 ? -15.988 6.099 34.169 1.00 67.62 377 LEU A N 1
ATOM 3007 C CA . LEU A 1 377 ? -15.469 4.764 33.859 1.00 67.62 377 LEU A CA 1
ATOM 3008 C C . LEU A 1 377 ? -13.958 4.694 33.646 1.00 67.62 377 LEU A C 1
ATOM 3010 O O . LEU A 1 377 ? -13.410 3.597 33.657 1.00 67.62 377 LEU A O 1
ATOM 3014 N N . SER A 1 378 ? -13.264 5.822 33.495 1.00 72.19 378 SER A N 1
ATOM 3015 C CA . SER A 1 378 ? -11.817 5.814 33.249 1.00 72.19 378 SER A CA 1
ATOM 3016 C C . SER A 1 378 ? -11.038 5.245 34.438 1.00 72.19 378 SER A C 1
ATOM 3018 O O . SER A 1 378 ? -10.127 4.449 34.247 1.00 72.19 378 SER A O 1
ATOM 3020 N N . SER A 1 379 ? -11.407 5.608 35.671 1.00 77.56 379 SER A N 1
ATOM 3021 C CA . SER A 1 379 ? -10.781 5.076 36.892 1.00 77.56 379 SER A CA 1
ATOM 3022 C C . SER A 1 379 ? -11.149 3.611 37.128 1.00 77.56 379 SER A C 1
ATOM 3024 O O . SER A 1 379 ? -10.278 2.805 37.454 1.00 77.56 379 SER A O 1
ATOM 3026 N N . ARG A 1 380 ? -12.417 3.244 36.901 1.00 84.62 380 ARG A N 1
ATOM 3027 C CA . ARG A 1 380 ? -12.889 1.858 37.023 1.00 84.62 380 ARG A CA 1
ATOM 3028 C C . ARG A 1 380 ? -12.212 0.935 36.013 1.00 84.62 380 ARG A C 1
ATOM 3030 O O . ARG A 1 380 ? -11.767 -0.137 36.399 1.00 84.62 380 ARG A O 1
ATOM 3037 N N . LEU A 1 381 ? -12.076 1.370 34.759 1.00 86.88 381 LEU A N 1
ATOM 3038 C CA . LEU A 1 381 ? -11.375 0.616 33.723 1.00 86.88 381 LEU A CA 1
ATOM 3039 C C . LEU A 1 381 ? -9.904 0.401 34.083 1.00 86.88 381 LEU A C 1
ATOM 3041 O O . LEU A 1 381 ? -9.385 -0.688 33.874 1.00 86.88 381 LEU A O 1
ATOM 3045 N N . VAL A 1 382 ? -9.239 1.421 34.634 1.00 87.56 382 VAL A N 1
ATOM 3046 C CA . VAL A 1 382 ? -7.852 1.295 35.104 1.00 87.56 382 VAL A CA 1
ATOM 3047 C C . VAL A 1 382 ? -7.749 0.241 36.212 1.00 87.56 382 VAL A C 1
ATOM 3049 O O . VAL A 1 382 ? -6.879 -0.621 36.142 1.00 87.56 382 VAL A O 1
ATOM 3052 N N . GLY A 1 383 ? -8.651 0.262 37.199 1.00 87.50 383 GLY A N 1
ATOM 3053 C CA . GLY A 1 383 ? -8.680 -0.753 38.258 1.00 87.50 383 GLY A CA 1
ATOM 3054 C C . GLY A 1 383 ? -8.934 -2.164 37.719 1.00 87.50 383 GLY A C 1
ATOM 3055 O O . GLY A 1 383 ? -8.197 -3.095 38.036 1.00 87.50 383 GLY A O 1
ATOM 3056 N N . GLU A 1 384 ? -9.932 -2.305 36.848 1.00 90.75 384 GLU A N 1
ATOM 3057 C CA . GLU A 1 384 ? -10.285 -3.571 36.204 1.00 90.75 384 GLU A CA 1
ATOM 3058 C C . GLU A 1 384 ? -9.134 -4.117 35.343 1.00 90.75 384 GLU A C 1
ATOM 3060 O O . GLU A 1 384 ? -8.831 -5.307 35.401 1.00 90.75 384 GLU A O 1
ATOM 3065 N N . TYR A 1 385 ? -8.426 -3.241 34.620 1.00 90.06 385 TYR A N 1
ATOM 3066 C CA . TYR A 1 385 ? -7.241 -3.590 33.837 1.00 90.06 385 TYR A CA 1
ATOM 3067 C C . TYR A 1 385 ? -6.104 -4.136 34.704 1.00 90.06 385 TYR A C 1
ATOM 3069 O O . TYR A 1 385 ? -5.475 -5.118 34.320 1.00 90.06 385 TYR A O 1
ATOM 3077 N N . TYR A 1 386 ? -5.818 -3.538 35.863 1.00 89.12 386 TYR A N 1
ATOM 3078 C CA . TYR A 1 386 ? -4.736 -4.037 36.716 1.00 89.12 386 TYR A CA 1
ATOM 3079 C C . TYR A 1 386 ? -5.053 -5.420 37.290 1.00 89.12 386 TYR A C 1
ATOM 3081 O O . TYR A 1 386 ? -4.190 -6.293 37.274 1.00 89.12 386 TYR A O 1
ATOM 3089 N N . ILE A 1 387 ? -6.299 -5.665 37.703 1.00 90.50 387 ILE A N 1
ATOM 3090 C CA . ILE A 1 387 ? -6.729 -7.003 38.143 1.00 90.50 387 ILE A CA 1
ATOM 3091 C C . ILE A 1 387 ? -6.656 -7.998 36.975 1.00 90.50 387 ILE A C 1
ATOM 3093 O O . ILE A 1 387 ? -6.189 -9.125 37.142 1.00 90.50 387 ILE A O 1
ATOM 3097 N N . TRP A 1 388 ? -7.074 -7.576 35.779 1.00 91.12 388 TRP A N 1
ATOM 3098 C CA . TRP A 1 388 ? -6.964 -8.370 34.556 1.00 91.12 388 TRP A CA 1
ATOM 3099 C C . TRP A 1 388 ? -5.508 -8.730 34.233 1.00 91.12 388 TRP A C 1
ATOM 3101 O O . TRP A 1 388 ? -5.205 -9.884 33.938 1.00 91.12 388 TRP A O 1
ATOM 3111 N N . LYS A 1 389 ? -4.587 -7.771 34.350 1.00 88.50 389 LYS A N 1
ATOM 3112 C CA . LYS A 1 389 ? -3.150 -7.979 34.152 1.00 88.50 389 LYS A CA 1
ATOM 3113 C C . LYS A 1 389 ? -2.595 -9.003 35.143 1.00 88.50 389 LYS A C 1
ATOM 3115 O O . LYS A 1 389 ? -1.946 -9.952 34.711 1.00 88.50 389 LYS A O 1
ATOM 3120 N N . GLU A 1 390 ? -2.907 -8.873 36.431 1.00 88.12 390 GLU A N 1
ATOM 3121 C CA . GLU A 1 390 ? -2.474 -9.831 37.461 1.00 88.12 390 GLU A CA 1
ATOM 3122 C C . GLU A 1 390 ? -3.043 -11.240 37.235 1.00 88.12 390 GLU A C 1
ATOM 3124 O O . GLU A 1 390 ? -2.323 -12.228 37.396 1.00 88.12 390 GLU A O 1
ATOM 3129 N N . LYS A 1 391 ? -4.303 -11.357 36.784 1.00 89.56 391 LYS A N 1
ATOM 3130 C CA . LYS A 1 391 ? -4.888 -12.648 36.377 1.00 8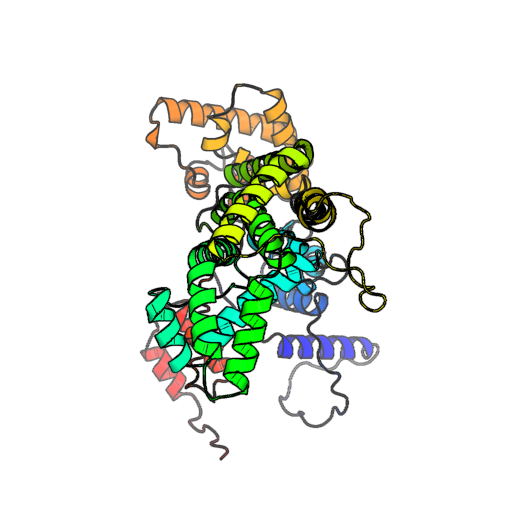9.56 391 LYS A CA 1
ATOM 3131 C C . LYS A 1 391 ? -4.010 -13.336 35.326 1.00 89.56 391 LYS A C 1
ATOM 3133 O O . LYS A 1 391 ? -3.654 -14.498 35.510 1.00 89.56 391 LYS A O 1
ATOM 3138 N N . TRP A 1 392 ? -3.644 -12.624 34.261 1.00 87.81 392 TRP A N 1
ATOM 3139 C CA . TRP A 1 392 ? -2.843 -13.185 33.171 1.00 87.81 392 TRP A CA 1
ATOM 3140 C C . TRP A 1 392 ? -1.379 -13.412 33.537 1.00 87.81 392 TRP A C 1
ATOM 3142 O O . TRP A 1 392 ? -0.779 -14.349 33.021 1.00 87.81 392 TRP A O 1
ATOM 3152 N N . ILE A 1 393 ? -0.799 -12.612 34.437 1.00 86.00 393 ILE A N 1
ATOM 3153 C CA . ILE A 1 393 ? 0.539 -12.883 34.985 1.00 86.00 393 ILE A CA 1
ATOM 3154 C C . ILE A 1 393 ? 0.529 -14.219 35.735 1.00 86.00 393 ILE A C 1
ATOM 3156 O O . ILE A 1 393 ? 1.400 -15.056 35.503 1.00 86.00 393 ILE A O 1
ATOM 3160 N N . ARG A 1 394 ? -0.483 -14.450 36.580 1.00 86.62 394 ARG A N 1
ATOM 3161 C CA . ARG A 1 394 ? -0.655 -15.718 37.302 1.00 86.62 394 ARG A CA 1
ATOM 3162 C C . ARG A 1 394 ? -0.870 -16.898 36.350 1.00 86.62 394 ARG A C 1
ATOM 3164 O O . ARG A 1 394 ? -0.269 -17.949 36.541 1.00 86.62 394 ARG A O 1
ATOM 3171 N N . GLU A 1 395 ? -1.705 -16.740 35.326 1.00 84.25 395 GLU A N 1
ATOM 3172 C CA . GLU A 1 395 ? -1.943 -17.794 34.327 1.00 84.25 395 GLU A CA 1
ATOM 3173 C C . GLU A 1 395 ? -0.690 -18.089 33.490 1.00 84.25 395 GLU A C 1
ATOM 3175 O O . GLU A 1 395 ? -0.372 -19.255 33.270 1.00 84.25 395 GLU A O 1
ATOM 3180 N N . PHE A 1 396 ? 0.081 -17.063 33.118 1.00 82.50 396 PHE A N 1
ATOM 3181 C CA . PHE A 1 396 ? 1.343 -17.226 32.395 1.00 82.50 396 PHE A CA 1
ATOM 3182 C C . PHE A 1 396 ? 2.417 -17.952 33.209 1.00 82.50 396 PHE A C 1
ATOM 3184 O O . PHE A 1 396 ? 3.171 -18.749 32.654 1.00 82.50 396 PHE A O 1
ATOM 3191 N N . GLN A 1 397 ? 2.493 -17.680 34.515 1.00 81.69 397 GLN A N 1
ATOM 3192 C CA . GLN A 1 397 ? 3.406 -18.381 35.422 1.00 81.69 397 GLN A CA 1
ATOM 3193 C C . GLN A 1 397 ? 3.058 -19.867 35.556 1.00 81.69 397 GLN A C 1
ATOM 3195 O O . GLN A 1 397 ? 3.962 -20.688 35.694 1.00 81.69 397 GLN A O 1
ATOM 3200 N N . ASN A 1 398 ? 1.768 -20.209 35.504 1.00 80.38 398 ASN A N 1
ATOM 3201 C CA . ASN A 1 398 ? 1.304 -21.588 35.616 1.00 80.38 398 ASN A CA 1
ATOM 3202 C C . ASN A 1 398 ? 1.498 -22.375 34.314 1.00 80.38 398 ASN A C 1
ATOM 3204 O O . ASN A 1 398 ? 1.958 -23.513 34.357 1.00 80.38 398 ASN A O 1
ATOM 3208 N N . ASP A 1 399 ? 1.157 -21.782 33.167 1.00 77.00 399 ASP A N 1
ATOM 3209 C CA . ASP A 1 399 ? 1.343 -22.408 31.861 1.00 77.00 399 ASP A CA 1
ATOM 3210 C C . ASP A 1 399 ? 1.532 -21.356 30.757 1.00 77.00 399 ASP A C 1
ATOM 3212 O O . ASP A 1 399 ? 0.601 -20.699 30.287 1.00 77.00 399 ASP A O 1
ATOM 3216 N N . SER A 1 400 ? 2.776 -21.233 30.295 1.00 69.56 400 SER A N 1
ATOM 3217 C CA . SER A 1 400 ? 3.149 -20.301 29.228 1.00 69.56 400 SER A CA 1
ATOM 3218 C C . SER A 1 400 ? 2.466 -20.569 27.877 1.00 69.56 400 SER A C 1
ATOM 3220 O O . SER A 1 400 ? 2.428 -19.668 27.035 1.00 69.56 400 SER A O 1
ATOM 3222 N N . SER A 1 401 ? 1.905 -21.766 27.662 1.00 67.69 401 SER A N 1
ATOM 3223 C CA . SER A 1 401 ? 1.212 -22.136 26.421 1.00 67.69 401 SER A CA 1
ATOM 3224 C C . SER A 1 401 ? -0.220 -21.590 26.320 1.00 67.69 401 SER A C 1
ATOM 3226 O O . SER A 1 401 ? -0.780 -21.550 25.225 1.00 67.69 401 SER A O 1
ATOM 3228 N N . VAL A 1 402 ? -0.789 -21.095 27.429 1.00 63.78 402 VAL A N 1
ATOM 3229 C CA . VAL A 1 402 ? -2.177 -20.598 27.516 1.00 63.78 402 VAL A CA 1
ATOM 3230 C C . VAL A 1 402 ? -2.352 -19.209 26.882 1.00 63.78 402 VAL A C 1
ATOM 3232 O O . VAL A 1 402 ? -3.473 -18.791 26.582 1.00 63.78 402 VAL A O 1
ATOM 3235 N N . ILE A 1 403 ? -1.266 -18.471 26.622 1.00 68.25 403 ILE A N 1
ATOM 3236 C CA . ILE A 1 403 ? -1.376 -17.131 26.033 1.00 68.25 403 ILE A CA 1
ATOM 3237 C C . ILE A 1 403 ? -1.708 -17.222 24.551 1.00 68.25 403 ILE A C 1
ATOM 3239 O O . ILE A 1 403 ? -0.840 -17.400 23.692 1.00 68.25 403 ILE A O 1
ATOM 3243 N N . SER A 1 404 ? -2.970 -16.950 24.247 1.00 67.12 404 SER A N 1
ATOM 3244 C CA . SER A 1 404 ? -3.383 -16.667 22.887 1.00 67.12 404 SER A CA 1
ATOM 3245 C C . SER A 1 404 ? -3.076 -15.230 22.475 1.00 67.12 404 SER A C 1
ATOM 3247 O O . SER A 1 404 ? -3.309 -14.272 23.213 1.00 67.12 404 SER A O 1
ATOM 3249 N N . ASN A 1 405 ? -2.621 -15.069 21.232 1.00 68.94 405 ASN A N 1
ATOM 3250 C CA . ASN A 1 405 ? -2.553 -13.767 20.565 1.00 68.94 405 ASN A CA 1
ATOM 3251 C C . ASN A 1 405 ? -3.887 -13.383 19.896 1.00 68.94 405 ASN A C 1
ATOM 3253 O O . ASN A 1 405 ? -3.991 -12.311 19.297 1.00 68.94 405 ASN A O 1
ATOM 3257 N N . HIS A 1 406 ? -4.900 -14.251 19.955 1.00 80.44 406 HIS A N 1
ATOM 3258 C CA . HIS A 1 406 ? -6.186 -14.043 19.309 1.00 80.44 406 HIS A CA 1
ATOM 3259 C C . HIS A 1 406 ? -7.186 -13.422 20.281 1.00 80.44 406 HIS A C 1
ATOM 3261 O O . HIS A 1 406 ? -7.552 -14.014 21.293 1.00 80.44 406 HIS A O 1
ATOM 3267 N N . ALA A 1 407 ? -7.690 -12.235 19.936 1.00 84.25 407 ALA A N 1
ATOM 3268 C CA . ALA A 1 407 ? -8.655 -11.509 20.761 1.00 84.25 407 ALA A CA 1
ATOM 3269 C C . ALA A 1 407 ? -9.913 -12.334 21.102 1.00 84.25 407 ALA A C 1
ATOM 3271 O O . ALA A 1 407 ? -10.474 -12.164 22.179 1.00 84.25 407 ALA A O 1
ATOM 3272 N N . ILE A 1 408 ? -10.327 -13.249 20.216 1.00 86.06 408 ILE A N 1
ATOM 3273 C CA . ILE A 1 408 ? -11.487 -14.130 20.421 1.00 86.06 408 ILE A CA 1
ATOM 3274 C C . ILE A 1 408 ? -11.247 -15.115 21.573 1.00 86.06 408 ILE A C 1
ATOM 3276 O O . ILE A 1 408 ? -12.106 -15.259 22.436 1.00 86.06 408 ILE A O 1
ATOM 3280 N N . GLU A 1 409 ? -10.077 -15.751 21.627 1.00 86.31 409 GLU A N 1
ATOM 3281 C CA . GLU A 1 409 ? -9.722 -16.697 22.697 1.00 86.31 409 GLU A CA 1
ATOM 3282 C C . GLU A 1 409 ? -9.530 -15.968 24.036 1.00 86.31 409 GLU A C 1
ATOM 3284 O O . GLU A 1 409 ? -9.938 -16.449 25.092 1.00 86.31 409 GLU A O 1
ATOM 3289 N N . VAL A 1 410 ? -8.983 -14.749 23.997 1.00 88.12 410 VAL A N 1
ATOM 3290 C CA . VAL A 1 410 ? -8.878 -13.886 25.183 1.00 88.12 410 VAL A CA 1
ATOM 3291 C C . VAL A 1 410 ? -10.267 -13.485 25.701 1.00 88.12 410 VAL A C 1
ATOM 3293 O O . VAL A 1 410 ? -10.486 -13.479 26.911 1.00 88.12 410 VAL A O 1
ATOM 3296 N N . LEU A 1 411 ? -11.223 -13.195 24.808 1.00 89.56 411 LEU A N 1
ATOM 3297 C CA . LEU A 1 411 ? -12.607 -12.885 25.183 1.00 89.56 411 LEU A CA 1
ATOM 3298 C C . LEU A 1 411 ? -13.316 -14.086 25.826 1.00 89.56 411 LEU A C 1
ATOM 3300 O O . LEU A 1 411 ? -14.060 -13.890 26.780 1.00 89.56 411 LEU A O 1
ATOM 3304 N N . GLN A 1 412 ? -13.074 -15.312 25.353 1.00 87.81 412 GLN A N 1
ATOM 3305 C CA . GLN A 1 412 ? -13.648 -16.528 25.953 1.00 87.81 412 GLN A CA 1
ATOM 3306 C C . GLN A 1 412 ? -13.208 -16.732 27.411 1.00 87.81 412 GLN A C 1
ATOM 3308 O O . GLN A 1 412 ? -13.974 -17.252 28.214 1.00 87.81 412 GLN A O 1
ATOM 3313 N N . ASN A 1 413 ? -12.007 -16.267 27.762 1.00 86.38 413 ASN A N 1
ATOM 3314 C CA . ASN A 1 413 ? -11.474 -16.293 29.126 1.00 86.38 413 ASN A CA 1
ATOM 3315 C C . ASN A 1 413 ? -11.809 -15.026 29.940 1.00 86.38 413 ASN A C 1
ATOM 3317 O O . ASN A 1 413 ? -11.302 -14.842 31.052 1.00 86.38 413 ASN A O 1
ATOM 3321 N N . CYS A 1 414 ? -12.632 -14.123 29.402 1.00 89.06 414 CYS A N 1
ATOM 3322 C CA . CYS A 1 414 ? -13.026 -12.873 30.045 1.00 89.06 414 CYS A CA 1
ATOM 3323 C C . CYS A 1 414 ? -14.461 -12.970 30.576 1.00 89.06 414 CYS A C 1
ATOM 3325 O O . CYS A 1 414 ? -15.421 -12.720 29.845 1.00 89.06 414 CYS A O 1
ATOM 3327 N N . ASP A 1 415 ? -14.588 -13.324 31.855 1.00 89.94 415 ASP A N 1
ATOM 3328 C CA . ASP A 1 415 ? -15.867 -13.345 32.570 1.00 89.94 415 ASP A CA 1
ATOM 3329 C C . ASP A 1 415 ? -16.490 -11.937 32.594 1.00 89.94 415 ASP A C 1
ATOM 3331 O O . ASP A 1 415 ? -15.856 -10.977 33.040 1.00 89.94 415 ASP A O 1
ATOM 3335 N N . GLU A 1 416 ? -17.713 -11.808 32.074 1.00 89.19 416 GLU A N 1
ATOM 3336 C CA . GLU A 1 416 ? -18.413 -10.528 31.926 1.00 89.19 416 GLU A CA 1
ATOM 3337 C C . GLU A 1 416 ? -18.868 -9.941 33.271 1.00 89.19 416 GLU A C 1
ATOM 3339 O O . GLU A 1 416 ? -18.939 -8.717 33.391 1.00 89.19 416 GLU A O 1
ATOM 3344 N N . ASP A 1 417 ? -19.099 -10.772 34.291 1.00 87.94 417 ASP A N 1
ATOM 3345 C CA . ASP A 1 417 ? -19.510 -10.311 35.621 1.00 87.94 417 ASP A CA 1
ATOM 3346 C C . ASP A 1 417 ? -18.316 -9.765 36.415 1.00 87.94 417 ASP A C 1
ATOM 3348 O O . ASP A 1 417 ? -18.437 -8.782 37.152 1.00 87.94 417 ASP A O 1
ATOM 3352 N N . VAL A 1 418 ? -17.138 -10.369 36.226 1.00 88.62 418 VAL A N 1
ATOM 3353 C CA . VAL A 1 418 ? -15.893 -9.949 36.889 1.00 88.62 418 VAL A CA 1
ATOM 3354 C C . VAL A 1 418 ? -15.225 -8.788 36.149 1.00 88.62 418 VAL A C 1
ATOM 3356 O O . VAL A 1 418 ? -14.760 -7.838 36.782 1.00 88.62 418 VAL A O 1
ATOM 3359 N N . PHE A 1 419 ? -15.185 -8.847 34.814 1.00 90.50 419 PHE A N 1
ATOM 3360 C CA . PHE A 1 419 ? -14.489 -7.889 33.953 1.00 90.50 419 PHE A CA 1
ATOM 3361 C C . PHE A 1 419 ? -15.420 -7.265 32.886 1.00 90.50 419 PHE A C 1
ATOM 3363 O O . PHE A 1 419 ? -15.187 -7.412 31.679 1.00 90.50 419 PHE A O 1
ATOM 3370 N N . PRO A 1 420 ? -16.478 -6.533 33.284 1.00 89.31 420 PRO A N 1
ATOM 3371 C CA . PRO A 1 420 ? -17.484 -6.012 32.356 1.00 89.31 420 PRO A CA 1
ATOM 3372 C C . PRO A 1 420 ? -16.951 -4.970 31.358 1.00 89.31 420 PRO A C 1
ATOM 3374 O O . PRO A 1 420 ? -17.448 -4.883 30.230 1.00 89.31 420 PRO A O 1
ATOM 3377 N N . LEU A 1 421 ? -15.975 -4.137 31.735 1.00 88.94 421 LEU A N 1
ATOM 3378 C CA . LEU A 1 421 ? -15.421 -3.104 30.853 1.00 88.94 421 LEU A CA 1
ATOM 3379 C C . LEU A 1 421 ? -14.370 -3.682 29.905 1.00 88.94 421 LEU A C 1
ATOM 3381 O O . LEU A 1 421 ? -14.376 -3.349 28.719 1.00 88.94 421 LEU A O 1
ATOM 3385 N N . ILE A 1 422 ? -13.512 -4.576 30.394 1.00 89.62 422 ILE A N 1
ATOM 3386 C CA . ILE A 1 422 ? -12.529 -5.288 29.572 1.00 89.62 422 ILE A CA 1
ATOM 3387 C C . ILE A 1 422 ? -13.258 -6.167 28.557 1.00 89.62 422 ILE A C 1
ATOM 3389 O O . ILE A 1 422 ? -12.920 -6.131 27.376 1.00 89.62 422 ILE A O 1
ATOM 3393 N N . ASN A 1 423 ? -14.310 -6.881 28.969 1.00 90.75 423 ASN A N 1
ATOM 3394 C CA . ASN A 1 423 ? -15.139 -7.684 28.071 1.00 90.75 423 ASN A CA 1
ATOM 3395 C C . ASN A 1 423 ? -15.729 -6.828 26.931 1.00 90.75 423 ASN A C 1
ATOM 3397 O O . ASN A 1 423 ? -15.613 -7.188 25.757 1.00 90.75 423 ASN A O 1
ATOM 3401 N N . LYS A 1 424 ? -16.261 -5.634 27.241 1.00 88.31 424 LYS A N 1
ATOM 3402 C CA . LYS A 1 424 ? -16.724 -4.673 26.222 1.00 88.31 424 LYS A CA 1
ATOM 3403 C C . LYS A 1 424 ? -15.604 -4.204 25.293 1.00 88.31 424 LYS A C 1
ATOM 3405 O O . LYS A 1 424 ? -15.825 -4.124 24.088 1.00 88.31 424 LYS A O 1
ATOM 3410 N N . ILE A 1 425 ? -14.416 -3.904 25.816 1.00 88.31 425 ILE A N 1
ATOM 3411 C CA . ILE A 1 425 ? -13.265 -3.474 25.005 1.00 88.31 425 ILE A CA 1
ATOM 3412 C C . ILE A 1 425 ? -12.779 -4.593 24.082 1.00 88.31 425 ILE A C 1
ATOM 3414 O O . ILE A 1 425 ? -12.491 -4.337 22.915 1.00 88.31 425 ILE A O 1
ATOM 3418 N N . LEU A 1 426 ? -12.741 -5.837 24.559 1.00 89.06 426 LEU A N 1
ATOM 3419 C CA . LEU A 1 426 ? -12.399 -6.996 23.736 1.00 89.06 426 LEU A CA 1
ATOM 3420 C C . LEU A 1 426 ? -13.452 -7.229 22.641 1.00 89.06 426 LEU A C 1
ATOM 3422 O O . LEU A 1 426 ? -13.091 -7.431 21.482 1.00 89.06 426 LEU A O 1
ATOM 3426 N N . LYS A 1 427 ? -14.750 -7.105 22.963 1.00 89.25 427 LYS A N 1
ATOM 3427 C CA . LYS A 1 427 ? -15.839 -7.120 21.966 1.00 89.25 427 LYS A CA 1
ATOM 3428 C C . LYS A 1 427 ? -15.660 -6.000 20.927 1.00 89.25 427 LYS A C 1
ATOM 3430 O O . LYS A 1 427 ? -15.816 -6.254 19.733 1.00 89.25 427 LYS A O 1
ATOM 3435 N N . LEU A 1 428 ? -15.279 -4.787 21.342 1.00 87.06 428 LEU A N 1
ATOM 3436 C CA . LEU A 1 428 ? -14.964 -3.675 20.431 1.00 87.06 428 LEU A CA 1
ATOM 3437 C C . LEU A 1 428 ? -13.774 -4.003 19.522 1.00 87.06 428 LEU A C 1
ATOM 3439 O O . LEU A 1 428 ? -13.869 -3.824 18.313 1.00 87.06 428 LEU A O 1
ATOM 3443 N N . LEU A 1 429 ? -12.684 -4.530 20.079 1.00 86.00 429 LEU A N 1
ATOM 3444 C CA . LEU A 1 429 ? -11.487 -4.915 19.330 1.00 86.00 429 LEU A CA 1
ATOM 3445 C C . LEU A 1 429 ? -11.793 -5.949 18.235 1.00 86.00 429 LEU A C 1
ATOM 3447 O O . LEU A 1 429 ? -11.278 -5.828 17.127 1.00 86.00 429 LEU A O 1
ATOM 3451 N N . ILE A 1 430 ? -12.635 -6.943 18.530 1.00 85.31 430 ILE A N 1
ATOM 3452 C CA . ILE A 1 430 ? -13.000 -8.011 17.582 1.00 85.31 430 ILE A CA 1
ATOM 3453 C C . ILE A 1 430 ? -13.954 -7.503 16.492 1.00 85.31 430 ILE A C 1
ATOM 3455 O O . ILE A 1 430 ? -13.911 -7.983 15.362 1.00 85.31 430 ILE A O 1
ATOM 3459 N N . THR A 1 431 ? -14.821 -6.542 16.817 1.00 85.56 431 THR A N 1
ATOM 3460 C CA . THR A 1 431 ? -15.846 -6.027 15.891 1.00 85.56 431 THR A CA 1
ATOM 3461 C C . THR A 1 431 ? -15.378 -4.837 15.053 1.00 85.56 431 THR A C 1
ATOM 3463 O O . THR A 1 431 ? -16.015 -4.510 14.050 1.00 85.56 431 THR A O 1
ATOM 3466 N N . LEU A 1 432 ? -14.271 -4.186 15.424 1.00 82.12 432 LEU A N 1
ATOM 3467 C CA . LEU A 1 432 ? -13.729 -3.048 14.687 1.00 82.12 432 LEU A CA 1
ATOM 3468 C C . LEU A 1 432 ? -13.047 -3.519 13.386 1.00 82.12 432 LEU A C 1
ATOM 3470 O O . LEU A 1 432 ? -12.136 -4.349 13.428 1.00 82.12 432 LEU A O 1
ATOM 3474 N N . PRO A 1 433 ? -13.431 -2.986 12.212 1.00 76.75 433 PRO A N 1
ATOM 3475 C CA . PRO A 1 433 ? -12.848 -3.396 10.940 1.00 76.75 433 PRO A CA 1
ATOM 3476 C C . PRO A 1 433 ? -11.425 -2.843 10.793 1.00 76.75 433 PRO A C 1
ATOM 3478 O O . PRO A 1 433 ? -11.209 -1.737 10.316 1.00 76.75 433 PRO A O 1
ATOM 3481 N N . ILE A 1 434 ? -10.434 -3.626 11.206 1.00 67.62 434 ILE A N 1
ATOM 3482 C CA . ILE A 1 434 ? -9.025 -3.218 11.264 1.00 67.62 434 ILE A CA 1
ATOM 3483 C C . ILE A 1 434 ? -8.347 -3.195 9.887 1.00 67.62 434 ILE A C 1
ATOM 3485 O O . ILE A 1 434 ? -7.504 -2.347 9.627 1.00 67.62 434 ILE A O 1
ATOM 3489 N N . SER A 1 435 ? -8.662 -4.117 8.980 1.00 63.84 435 SER A N 1
ATOM 3490 C CA . SER A 1 435 ? -8.136 -4.069 7.613 1.00 63.84 435 SER A CA 1
ATOM 3491 C C . SER A 1 435 ? -9.007 -4.907 6.690 1.00 63.84 435 SER A C 1
ATOM 3493 O O . SER A 1 435 ? -9.349 -6.035 7.033 1.00 63.84 435 SER A O 1
ATOM 3495 N N . ASN A 1 436 ? -9.341 -4.376 5.515 1.00 54.31 436 ASN A N 1
ATOM 3496 C CA . ASN A 1 436 ? -10.198 -5.065 4.546 1.00 54.31 436 ASN A CA 1
ATOM 3497 C C . ASN A 1 436 ? -9.401 -5.867 3.495 1.00 54.31 436 ASN A C 1
ATOM 3499 O O . ASN A 1 436 ? -9.951 -6.302 2.494 1.00 54.31 436 ASN A O 1
ATOM 3503 N N . SER A 1 437 ? -8.079 -6.009 3.654 1.00 52.97 437 SER A N 1
ATOM 3504 C CA . SER A 1 437 ? -7.199 -6.493 2.584 1.00 52.97 437 SER A CA 1
ATOM 3505 C C . SER A 1 437 ? -6.506 -7.807 2.917 1.00 52.97 437 SER A C 1
ATOM 3507 O O . SER A 1 437 ? -5.276 -7.885 2.904 1.00 52.97 437 SER A O 1
ATOM 3509 N N . SER A 1 438 ? -7.266 -8.882 3.134 1.00 48.97 438 SER A N 1
ATOM 3510 C CA . SER A 1 438 ? -6.694 -10.198 2.835 1.00 48.97 438 SER A CA 1
ATOM 3511 C C . SER A 1 438 ? -6.350 -10.197 1.345 1.00 48.97 438 SER A C 1
ATOM 3513 O O . SER A 1 438 ? -7.234 -9.914 0.541 1.00 48.97 438 SER A O 1
ATOM 3515 N N . SER A 1 439 ? -5.075 -10.405 0.989 1.00 44.12 439 SER A N 1
ATOM 3516 C CA . SER A 1 439 ? -4.552 -10.261 -0.381 1.00 44.12 439 SER A CA 1
ATOM 3517 C C . SER A 1 439 ? -5.530 -10.782 -1.445 1.00 44.12 439 SER A C 1
ATOM 3519 O O . SER A 1 439 ? -5.646 -11.983 -1.680 1.00 44.12 439 SER A O 1
ATOM 3521 N N . GLU A 1 440 ? -6.267 -9.867 -2.075 1.00 45.84 440 GLU A N 1
ATOM 3522 C CA . GLU A 1 440 ? -7.298 -10.178 -3.060 1.00 45.84 440 GLU A CA 1
ATOM 3523 C C . GLU A 1 440 ? -6.633 -10.604 -4.368 1.00 45.84 440 GLU A C 1
ATOM 3525 O O . GLU A 1 440 ? -6.759 -9.896 -5.358 1.00 45.84 440 GLU A O 1
ATOM 3530 N N . ARG A 1 441 ? -5.855 -11.697 -4.402 1.00 42.69 441 ARG A N 1
ATOM 3531 C CA . ARG A 1 441 ? -5.202 -12.233 -5.607 1.00 42.69 441 ARG A CA 1
ATOM 3532 C C . ARG A 1 441 ? -6.225 -12.500 -6.708 1.00 42.69 441 ARG A C 1
ATOM 3534 O O . ARG A 1 441 ? -6.591 -13.643 -6.881 1.00 42.69 441 ARG A O 1
ATOM 3541 N N . SER A 1 442 ? -6.694 -11.511 -7.473 1.00 35.84 442 SER A N 1
ATOM 3542 C CA . SER A 1 442 ? -7.462 -11.721 -8.719 1.00 35.84 442 SER A CA 1
ATOM 3543 C C . SER A 1 442 ? -8.534 -12.825 -8.605 1.00 35.84 442 SER A C 1
ATOM 3545 O O . SER A 1 442 ? -8.806 -13.557 -9.550 1.00 35.84 442 SER A O 1
ATOM 3547 N N . PHE A 1 443 ? -9.122 -12.944 -7.418 1.00 40.38 443 PHE A N 1
ATOM 3548 C CA . PHE A 1 443 ? -10.107 -13.940 -7.032 1.00 40.38 443 PHE A CA 1
ATOM 3549 C C . PHE A 1 443 ? -11.297 -13.182 -6.473 1.00 40.38 443 PHE A C 1
ATOM 3551 O O . PHE A 1 443 ? -11.893 -13.591 -5.481 1.00 40.38 443 PHE A O 1
ATOM 3558 N N . SER A 1 444 ? -11.705 -12.093 -7.132 1.00 50.62 444 SER A N 1
ATOM 3559 C CA . SER A 1 444 ? -13.125 -11.810 -7.044 1.00 50.62 444 SER A CA 1
ATOM 3560 C C . SER A 1 444 ? -13.788 -13.087 -7.567 1.00 50.62 444 SER A C 1
ATOM 3562 O O . SER A 1 444 ? -13.490 -13.561 -8.668 1.00 50.62 444 SER A O 1
ATOM 3564 N N . SER A 1 445 ? -14.596 -13.740 -6.735 1.00 55.75 445 SER A N 1
ATOM 3565 C CA . SER A 1 445 ? -15.472 -14.825 -7.182 1.00 55.75 445 SER A CA 1
ATOM 3566 C C . SER A 1 445 ? -16.152 -14.409 -8.490 1.00 55.75 445 SER A C 1
ATOM 3568 O O . SER A 1 445 ? -16.169 -15.166 -9.450 1.00 55.75 445 SER A O 1
ATOM 3570 N N . LEU A 1 446 ? -16.499 -13.123 -8.583 1.00 61.06 446 LEU A N 1
ATOM 3571 C CA . LEU A 1 446 ? -16.869 -12.385 -9.786 1.00 61.06 446 LEU A CA 1
ATOM 3572 C C . LEU A 1 446 ? -16.000 -12.623 -11.031 1.00 61.06 446 LEU A C 1
ATOM 3574 O O . LEU A 1 446 ? -16.583 -12.855 -12.072 1.00 61.06 446 LEU A O 1
ATOM 3578 N N . ARG A 1 447 ? -14.662 -12.616 -11.000 1.00 59.88 447 ARG A N 1
ATOM 3579 C CA . ARG A 1 447 ? -13.832 -12.879 -12.198 1.00 59.88 447 ARG A CA 1
ATOM 3580 C C . ARG A 1 447 ? -13.885 -14.344 -12.642 1.00 59.88 447 ARG A C 1
ATOM 3582 O O . ARG A 1 447 ? -13.786 -14.624 -13.831 1.00 59.88 447 ARG A O 1
ATOM 3589 N N . ARG A 1 448 ? -14.067 -15.279 -11.701 1.00 65.12 448 ARG A N 1
ATOM 3590 C CA . ARG A 1 448 ? -14.325 -16.699 -12.014 1.00 65.12 448 ARG A CA 1
ATOM 3591 C C . ARG A 1 448 ? -15.757 -16.931 -12.506 1.00 65.12 448 ARG A C 1
ATOM 3593 O O . ARG A 1 448 ? -15.995 -17.842 -13.290 1.00 65.12 448 ARG A O 1
ATOM 3600 N N . LEU A 1 449 ? -16.705 -16.109 -12.060 1.00 70.31 449 LEU A N 1
ATOM 3601 C CA . LEU A 1 449 ? -18.112 -16.167 -12.457 1.00 70.31 449 LEU A CA 1
ATOM 3602 C C . LEU A 1 449 ? -18.345 -15.492 -13.821 1.00 70.31 449 LEU A C 1
ATOM 3604 O O . LEU A 1 449 ? -18.920 -16.116 -14.715 1.00 70.31 449 LEU A O 1
ATOM 3608 N N . LYS A 1 450 ? -17.816 -14.277 -14.019 1.00 66.56 450 LYS A N 1
ATOM 3609 C CA . LYS A 1 450 ? -17.712 -13.539 -15.290 1.00 66.56 450 LYS A CA 1
ATOM 3610 C C . LYS A 1 450 ? -16.545 -14.066 -16.130 1.00 66.56 450 LYS A C 1
ATOM 3612 O O . LYS A 1 450 ? -15.568 -13.371 -16.402 1.00 66.56 450 LYS A O 1
ATOM 3617 N N . THR A 1 451 ? -16.642 -15.318 -16.558 1.00 66.25 451 THR A N 1
ATOM 3618 C CA . THR A 1 451 ? -15.807 -15.825 -17.654 1.00 66.25 451 THR A CA 1
ATOM 3619 C C . THR A 1 451 ? -16.184 -15.126 -18.957 1.00 66.25 451 THR A C 1
ATOM 3621 O O . THR A 1 451 ? -17.370 -14.891 -19.185 1.00 66.25 451 THR A O 1
ATOM 3624 N N . TRP A 1 452 ? -15.219 -14.892 -19.855 1.00 60.66 452 TRP A N 1
ATOM 3625 C CA . TRP A 1 452 ? -15.475 -14.257 -21.160 1.00 60.66 452 TRP A CA 1
ATOM 3626 C C . TRP A 1 452 ? -16.541 -14.987 -21.998 1.00 60.66 452 TRP A C 1
ATOM 3628 O O . TRP A 1 452 ? -17.151 -14.387 -22.871 1.00 60.66 452 TRP A O 1
ATOM 3638 N N . LEU A 1 453 ? -16.775 -16.282 -21.735 1.00 59.97 453 LEU A N 1
ATOM 3639 C CA . LEU A 1 453 ? -17.758 -17.115 -22.439 1.00 59.97 453 LEU A CA 1
ATOM 3640 C C . LEU A 1 453 ? -19.213 -16.804 -22.047 1.00 59.97 453 LEU A C 1
ATOM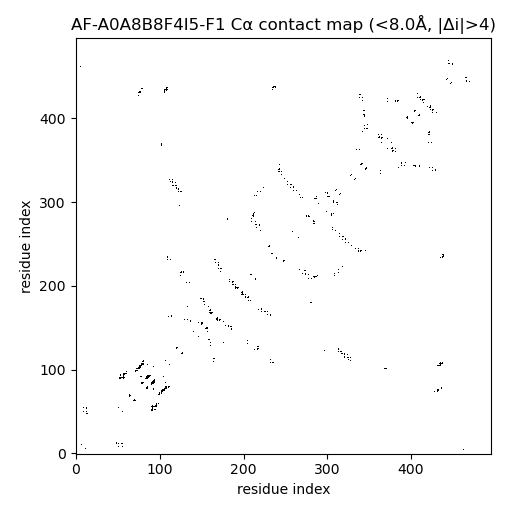 3642 O O . LEU A 1 453 ? -20.134 -17.333 -22.659 1.00 59.97 453 LEU A O 1
ATOM 3646 N N . ARG A 1 454 ? -19.447 -15.983 -21.015 1.00 66.62 454 ARG A N 1
ATOM 3647 C CA . ARG A 1 454 ? -20.788 -15.636 -20.519 1.00 66.62 454 ARG A CA 1
ATOM 3648 C C . ARG A 1 454 ? -21.163 -14.210 -20.925 1.00 66.62 454 ARG A C 1
ATOM 3650 O O . ARG A 1 454 ? -21.257 -13.329 -20.076 1.00 66.62 454 ARG A O 1
ATOM 3657 N N . SER A 1 455 ? -21.374 -13.996 -22.221 1.00 56.38 455 SER A N 1
ATOM 3658 C CA . SER A 1 455 ? -21.746 -12.695 -22.800 1.00 56.38 455 SER A CA 1
ATOM 3659 C C . SER A 1 455 ? -23.146 -12.203 -22.393 1.00 56.38 455 SER A C 1
ATOM 3661 O O . SER A 1 455 ? -23.379 -11.002 -22.391 1.00 56.38 455 SER A O 1
ATOM 3663 N N . THR A 1 456 ? -24.056 -13.093 -21.977 1.00 62.62 456 THR A N 1
ATOM 3664 C CA . THR A 1 456 ? -25.455 -12.774 -21.609 1.00 62.62 456 THR A CA 1
ATOM 3665 C C . THR A 1 456 ? -25.712 -12.821 -20.092 1.00 62.62 456 THR A C 1
ATOM 3667 O O . THR A 1 456 ? -26.683 -13.417 -19.618 1.00 62.62 456 THR A O 1
ATOM 3670 N N . MET A 1 457 ? -24.791 -12.288 -19.286 1.00 70.44 457 MET A N 1
ATOM 3671 C CA . MET A 1 457 ? -24.867 -12.352 -17.822 1.00 70.44 457 MET A CA 1
ATOM 3672 C C . MET A 1 457 ? -25.565 -11.117 -17.228 1.00 70.44 457 MET A C 1
ATOM 3674 O O . MET A 1 457 ? -24.928 -10.084 -17.052 1.00 70.44 457 MET A O 1
ATOM 3678 N N . CYS A 1 458 ? -26.851 -11.247 -16.885 1.00 72.19 458 CYS A N 1
ATOM 3679 C CA . CYS A 1 458 ? -27.619 -10.225 -16.156 1.00 72.19 458 CYS A CA 1
ATOM 3680 C C . CYS A 1 458 ? -27.254 -10.168 -14.656 1.00 72.19 458 CYS A C 1
ATOM 3682 O O . CYS A 1 458 ? -26.797 -11.170 -14.092 1.00 72.19 458 CYS A O 1
ATOM 3684 N N . GLU A 1 459 ? -27.526 -9.027 -14.008 1.00 65.38 459 GLU A N 1
ATOM 3685 C CA . GLU A 1 459 ? -27.277 -8.743 -12.579 1.00 65.38 459 GLU A CA 1
ATOM 3686 C C . GLU A 1 459 ? -27.808 -9.857 -11.663 1.00 65.38 459 GLU A C 1
ATOM 3688 O O . GLU A 1 459 ? -27.072 -10.447 -10.876 1.00 65.38 459 GLU A O 1
ATOM 3693 N N . THR A 1 460 ? -29.075 -10.238 -11.841 1.00 70.75 460 THR A N 1
ATOM 3694 C CA . THR A 1 460 ? -29.766 -11.249 -11.024 1.00 70.75 460 THR A CA 1
ATOM 3695 C C . THR A 1 460 ? -29.077 -12.611 -11.067 1.00 70.75 460 THR A C 1
ATOM 3697 O O . THR A 1 460 ? -28.881 -13.261 -10.037 1.00 70.75 460 THR A O 1
ATOM 3700 N N . ARG A 1 461 ? -28.647 -13.041 -12.259 1.00 72.81 461 ARG A N 1
ATOM 3701 C CA . ARG A 1 461 ? -27.925 -14.303 -12.452 1.00 72.81 461 ARG A CA 1
ATOM 3702 C C . ARG A 1 461 ? -26.520 -14.237 -11.863 1.00 72.81 461 ARG A C 1
ATOM 3704 O O . ARG A 1 461 ? -26.059 -15.225 -11.293 1.00 72.81 461 ARG A O 1
ATOM 3711 N N . LEU A 1 462 ? -25.840 -13.100 -12.003 1.00 74.56 462 LEU A N 1
ATOM 3712 C CA . LEU A 1 462 ? -24.518 -12.885 -11.422 1.00 74.56 462 LEU A CA 1
ATOM 3713 C C . LEU A 1 462 ? -24.574 -12.944 -9.894 1.00 74.56 462 LEU A C 1
ATOM 3715 O O . LEU A 1 462 ? -23.798 -13.686 -9.296 1.00 74.56 462 LEU A O 1
ATOM 3719 N N . THR A 1 463 ? -25.521 -12.230 -9.290 1.00 72.69 463 THR A N 1
ATOM 3720 C CA . THR A 1 463 ? -25.768 -12.212 -7.846 1.00 72.69 463 THR A CA 1
ATOM 3721 C C . THR A 1 463 ? -26.100 -13.603 -7.320 1.00 72.69 463 THR A C 1
ATOM 3723 O O . THR A 1 463 ? -25.471 -14.063 -6.370 1.00 72.69 463 THR A O 1
ATOM 3726 N N . GLY A 1 464 ? -27.012 -14.328 -7.979 1.00 75.06 464 GLY A N 1
ATOM 3727 C CA . GLY A 1 464 ? -27.356 -15.698 -7.589 1.00 75.06 464 GLY A CA 1
ATOM 3728 C C . GLY A 1 464 ? -26.150 -16.643 -7.618 1.00 75.06 464 GLY A C 1
ATOM 3729 O O . GLY A 1 464 ? -25.895 -17.359 -6.653 1.00 75.06 464 GLY A O 1
ATOM 3730 N N . LEU A 1 465 ? -25.351 -16.607 -8.689 1.00 76.25 465 LEU A N 1
ATOM 3731 C CA . LEU A 1 465 ? -24.135 -17.421 -8.790 1.00 76.25 465 LEU A CA 1
ATOM 3732 C C . LEU A 1 465 ? -23.048 -16.996 -7.791 1.00 76.25 465 LEU A C 1
ATOM 3734 O O . LEU A 1 465 ? -22.292 -17.841 -7.312 1.00 76.25 465 LEU A O 1
ATOM 3738 N N . ALA A 1 466 ? -22.957 -15.704 -7.473 1.00 75.50 466 ALA A N 1
ATOM 3739 C CA . ALA A 1 466 ? -22.033 -15.191 -6.472 1.00 75.50 466 ALA A CA 1
ATOM 3740 C C . ALA A 1 466 ? -22.399 -15.679 -5.072 1.00 75.50 466 ALA A C 1
ATOM 3742 O O . ALA A 1 466 ? -21.520 -16.188 -4.380 1.00 75.50 466 ALA A O 1
ATOM 3743 N N . LEU A 1 467 ? -23.679 -15.614 -4.699 1.00 75.62 467 LEU A N 1
ATOM 3744 C CA . LEU A 1 467 ? -24.184 -16.134 -3.428 1.00 75.62 467 LEU A CA 1
ATOM 3745 C C . LEU A 1 467 ? -23.924 -17.638 -3.293 1.00 75.62 467 LEU A C 1
ATOM 3747 O O . LEU A 1 467 ? -23.370 -18.056 -2.283 1.00 75.62 467 LEU A O 1
ATOM 3751 N N . LEU A 1 468 ? -24.208 -18.431 -4.334 1.00 76.31 468 LEU A N 1
ATOM 3752 C CA . LEU A 1 468 ? -23.913 -19.873 -4.354 1.00 76.31 468 LEU A CA 1
ATOM 3753 C C . LEU A 1 468 ? -22.419 -20.178 -4.187 1.00 76.31 468 LEU A C 1
ATOM 3755 O O . LEU A 1 468 ? -22.038 -21.143 -3.532 1.00 76.31 468 LEU A O 1
ATOM 3759 N N . ASN A 1 469 ? -21.554 -19.363 -4.794 1.00 76.88 469 ASN A N 1
ATOM 3760 C CA . ASN A 1 469 ? -20.112 -19.560 -4.706 1.00 76.88 469 ASN A CA 1
ATOM 3761 C C . ASN A 1 469 ? -19.508 -19.048 -3.384 1.00 76.88 469 ASN A C 1
ATOM 3763 O O . ASN A 1 469 ? -18.428 -19.500 -3.008 1.00 76.88 469 ASN A O 1
ATOM 3767 N N . ILE A 1 470 ? -20.149 -18.088 -2.710 1.00 71.50 470 ILE A N 1
ATOM 3768 C CA . ILE A 1 470 ? -19.734 -17.588 -1.390 1.00 71.50 470 ILE A CA 1
ATOM 3769 C C . ILE A 1 470 ? -20.198 -18.558 -0.300 1.00 71.50 470 ILE A C 1
ATOM 3771 O O . ILE A 1 470 ? -19.375 -19.003 0.492 1.00 71.50 470 ILE A O 1
ATOM 3775 N N . HIS A 1 471 ? -21.473 -18.944 -0.326 1.00 76.94 471 HIS A N 1
ATOM 3776 C CA . HIS A 1 471 ? -22.124 -19.801 0.666 1.00 76.94 471 HIS A CA 1
ATOM 3777 C C . HIS A 1 471 ? -22.190 -21.264 0.208 1.00 76.94 471 HIS A C 1
ATOM 3779 O O . HIS A 1 471 ? -23.257 -21.865 0.101 1.00 76.94 471 HIS A O 1
ATOM 3785 N N . ARG A 1 472 ? -21.026 -21.838 -0.102 1.00 76.38 472 ARG A N 1
ATOM 3786 C CA . ARG A 1 472 ? -20.882 -23.219 -0.620 1.00 76.38 472 ARG A CA 1
ATOM 3787 C C . ARG A 1 472 ? -21.279 -24.284 0.407 1.00 76.38 472 ARG A C 1
ATOM 3789 O O . ARG A 1 472 ? -21.533 -25.432 0.068 1.00 76.38 472 ARG A O 1
ATOM 3796 N N . ASP A 1 473 ? -21.223 -23.877 1.660 1.00 80.19 473 ASP A N 1
ATOM 3797 C CA . ASP A 1 473 ? -21.447 -24.595 2.902 1.00 80.19 473 ASP A CA 1
ATOM 3798 C C . ASP A 1 473 ? -22.930 -24.649 3.301 1.00 80.19 473 ASP A C 1
ATOM 3800 O O . ASP A 1 473 ? -23.309 -25.476 4.129 1.00 80.19 473 ASP A O 1
ATOM 3804 N N . ILE A 1 474 ? -23.789 -23.840 2.672 1.00 79.94 474 ILE A N 1
ATOM 3805 C CA . ILE A 1 474 ? -25.237 -23.906 2.879 1.00 79.94 474 ILE A CA 1
ATOM 3806 C C . ILE A 1 474 ? -25.822 -24.980 1.956 1.00 79.94 474 ILE A C 1
ATOM 3808 O O . ILE A 1 474 ? -25.854 -24.826 0.734 1.00 79.94 474 ILE A O 1
ATOM 3812 N N . ALA A 1 475 ? -26.311 -26.072 2.545 1.00 79.38 475 ALA A N 1
ATOM 3813 C CA . ALA A 1 475 ? -27.000 -27.122 1.805 1.00 79.38 475 ALA A CA 1
ATOM 3814 C C . ALA A 1 475 ? -28.319 -26.592 1.220 1.00 79.38 475 ALA A C 1
ATOM 3816 O O . ALA A 1 475 ? -29.162 -26.041 1.929 1.00 79.38 475 ALA A O 1
ATOM 3817 N N . ILE A 1 476 ? -28.501 -26.768 -0.087 1.00 80.56 476 ILE A N 1
ATOM 3818 C CA . ILE A 1 476 ? -29.715 -26.349 -0.785 1.00 80.56 476 ILE A CA 1
ATOM 3819 C C . ILE A 1 476 ? -30.685 -27.523 -0.806 1.00 80.56 476 ILE A C 1
ATOM 3821 O O . ILE A 1 476 ? -30.371 -28.590 -1.327 1.00 80.56 476 ILE A O 1
ATOM 3825 N N . ASP A 1 477 ? -31.883 -27.298 -0.279 1.00 85.62 477 ASP A N 1
ATOM 3826 C CA . ASP A 1 477 ? -32.996 -28.236 -0.368 1.00 85.62 477 ASP A CA 1
ATOM 3827 C C . ASP A 1 477 ? -33.509 -28.297 -1.819 1.00 85.62 477 ASP A C 1
ATOM 3829 O O . ASP A 1 477 ? -34.192 -27.391 -2.314 1.00 85.62 477 ASP A O 1
ATOM 3833 N N . ILE A 1 478 ? -33.115 -29.362 -2.520 1.00 84.81 478 ILE A N 1
ATOM 3834 C CA . ILE A 1 478 ? -33.412 -29.572 -3.940 1.00 84.81 478 ILE A CA 1
ATOM 3835 C C . ILE A 1 478 ? -34.924 -29.709 -4.161 1.00 84.81 478 ILE A C 1
ATOM 3837 O O . ILE A 1 478 ? -35.445 -29.178 -5.144 1.00 84.81 478 ILE A O 1
ATOM 3841 N N . GLU A 1 479 ? -35.649 -30.355 -3.248 1.00 86.12 479 GLU A N 1
ATOM 3842 C CA . GLU A 1 479 ? -37.089 -30.589 -3.386 1.00 86.12 479 GLU A CA 1
ATOM 3843 C C . GLU A 1 479 ? -37.876 -29.285 -3.288 1.00 86.12 479 GLU A C 1
ATOM 3845 O O . GLU A 1 479 ? -38.718 -29.004 -4.147 1.00 86.12 479 GLU A O 1
ATOM 3850 N N . LYS A 1 480 ? -37.542 -28.421 -2.321 1.00 85.25 480 LYS A N 1
ATOM 3851 C CA . LYS A 1 480 ? -38.132 -27.072 -2.247 1.00 85.25 480 LYS A CA 1
ATOM 3852 C C . LYS A 1 480 ? -37.833 -26.245 -3.489 1.00 85.25 480 LYS A C 1
ATOM 3854 O O . LYS A 1 480 ? -38.690 -25.478 -3.936 1.00 85.25 480 LYS A O 1
ATOM 3859 N N . LEU A 1 481 ? -36.638 -26.386 -4.059 1.00 81.75 481 LEU A N 1
ATOM 3860 C CA . LEU A 1 481 ? -36.249 -25.658 -5.263 1.00 81.75 481 LEU A CA 1
ATOM 3861 C C . LEU A 1 481 ? -37.047 -26.131 -6.484 1.00 81.75 481 LEU A C 1
ATOM 3863 O O . LEU A 1 481 ? -37.587 -25.296 -7.212 1.00 81.75 481 LEU A O 1
ATOM 3867 N N . ILE A 1 482 ? -37.206 -27.448 -6.657 1.00 83.25 482 ILE A N 1
ATOM 3868 C CA . ILE A 1 482 ? -38.063 -28.048 -7.692 1.00 83.25 482 ILE A CA 1
ATOM 3869 C C . ILE A 1 482 ? -39.508 -27.581 -7.513 1.00 83.25 482 ILE A C 1
ATOM 3871 O O . ILE A 1 482 ? -40.137 -27.129 -8.472 1.00 83.25 482 ILE A O 1
ATOM 3875 N N . GLN A 1 483 ? -40.031 -27.613 -6.287 1.00 86.12 483 GLN A N 1
ATOM 3876 C CA . GLN A 1 483 ? -41.398 -27.193 -6.000 1.00 86.12 483 GLN A CA 1
ATOM 3877 C C . GLN A 1 483 ? -41.605 -25.701 -6.298 1.00 86.12 483 GLN A C 1
ATOM 3879 O O . GLN A 1 483 ? -42.601 -25.326 -6.918 1.00 86.12 483 GLN A O 1
ATOM 3884 N N . ARG A 1 484 ? -40.652 -24.837 -5.932 1.00 82.88 484 ARG A N 1
ATOM 3885 C CA . ARG A 1 484 ? -40.683 -23.405 -6.265 1.00 82.88 484 ARG A CA 1
ATOM 3886 C C . ARG A 1 484 ? -40.624 -23.175 -7.773 1.00 82.88 484 ARG A C 1
ATOM 3888 O O . ARG A 1 484 ? -41.393 -22.369 -8.292 1.00 82.88 484 ARG A O 1
ATOM 3895 N N . PHE A 1 485 ? -39.752 -23.895 -8.478 1.00 78.38 485 PHE A N 1
ATOM 3896 C CA . PHE A 1 485 ? -39.625 -23.784 -9.928 1.00 78.38 485 PHE A CA 1
ATOM 3897 C C . PHE A 1 485 ? -40.900 -24.251 -10.640 1.00 78.38 485 PHE A C 1
ATOM 3899 O O . PHE A 1 485 ? -41.377 -23.569 -11.545 1.00 78.38 485 PHE A O 1
ATOM 3906 N N . SER A 1 486 ? -41.518 -25.340 -10.168 1.00 82.38 486 SER A N 1
ATOM 3907 C CA . SER A 1 486 ? -42.778 -25.876 -10.704 1.00 82.38 486 SER A CA 1
ATOM 3908 C C . SER A 1 486 ? -43.950 -24.889 -10.629 1.00 82.38 486 SER A C 1
ATOM 3910 O O . SER A 1 486 ? -44.836 -24.933 -11.479 1.00 82.38 486 SER A O 1
ATOM 3912 N N . LYS A 1 487 ? -43.924 -23.971 -9.652 1.00 82.94 487 LYS A N 1
ATOM 3913 C CA . LYS A 1 487 ? -44.936 -22.924 -9.442 1.00 82.94 487 LYS A CA 1
ATOM 3914 C C . LYS A 1 487 ? -44.705 -21.669 -10.297 1.00 82.94 487 LYS A C 1
ATOM 3916 O O . LYS A 1 487 ? -45.587 -20.817 -10.364 1.00 82.94 487 LYS A O 1
ATOM 3921 N N . SER A 1 488 ? -43.543 -21.525 -10.939 1.00 74.94 488 SER A N 1
ATOM 3922 C CA . SER A 1 488 ? -43.239 -20.373 -11.797 1.00 74.94 488 SER A CA 1
ATOM 3923 C C . SER A 1 488 ? -43.816 -20.532 -13.212 1.00 74.94 488 SER A C 1
ATOM 3925 O O . SER A 1 488 ? -43.816 -21.623 -13.786 1.00 74.94 488 SER A O 1
ATOM 3927 N N . LYS A 1 489 ? -44.322 -19.438 -13.805 1.00 71.50 489 LYS A N 1
ATOM 3928 C CA . LYS A 1 489 ? -44.809 -19.439 -15.196 1.00 71.50 489 LYS A CA 1
ATOM 3929 C C . LYS A 1 489 ? -43.637 -19.748 -16.139 1.00 71.50 489 LYS A C 1
ATOM 3931 O O . LYS A 1 489 ? -42.699 -18.969 -16.243 1.00 71.50 489 LYS A O 1
ATOM 3936 N N . ARG A 1 490 ? -43.726 -20.861 -16.875 1.00 59.09 490 ARG A N 1
ATOM 3937 C CA . ARG A 1 490 ? -42.688 -21.416 -17.775 1.00 59.09 490 ARG A CA 1
ATOM 3938 C C . ARG A 1 490 ? -42.326 -20.559 -19.004 1.00 59.09 490 ARG A C 1
ATOM 3940 O O . ARG A 1 490 ? -41.602 -21.032 -19.874 1.00 59.09 490 ARG A O 1
ATOM 3947 N N . LYS A 1 491 ? -42.843 -19.335 -19.133 1.00 55.50 491 LYS A N 1
ATOM 3948 C CA . LYS A 1 491 ? -42.589 -18.483 -20.302 1.00 55.50 491 LYS A CA 1
ATOM 3949 C C . LYS A 1 491 ? -41.397 -17.574 -20.022 1.00 55.50 491 LYS A C 1
ATOM 3951 O O . LYS A 1 491 ? -41.554 -16.503 -19.450 1.00 55.50 491 LYS A O 1
ATOM 3956 N N . ILE A 1 492 ? -40.214 -18.011 -20.441 1.00 49.56 492 ILE A N 1
ATOM 3957 C CA . ILE A 1 492 ? -39.098 -17.100 -20.704 1.00 49.56 492 ILE A CA 1
ATOM 3958 C C . ILE A 1 492 ? -39.445 -16.418 -22.036 1.00 49.56 492 ILE A C 1
ATOM 3960 O O . ILE A 1 492 ? -39.603 -17.136 -23.027 1.00 49.56 492 ILE A O 1
ATOM 3964 N N . PRO A 1 493 ? -39.640 -15.089 -22.098 1.00 41.97 493 PRO A N 1
ATOM 3965 C CA . PRO A 1 493 ? -39.757 -14.406 -23.375 1.00 41.97 493 PRO A CA 1
ATOM 3966 C C . PRO A 1 493 ? -38.400 -14.518 -24.073 1.00 41.97 493 PRO A C 1
ATOM 3968 O O . PRO A 1 493 ? -37.447 -13.825 -23.729 1.00 41.97 493 PRO A O 1
ATOM 3971 N N . PHE A 1 494 ? -38.290 -15.444 -25.023 1.00 36.47 494 PHE A N 1
ATOM 3972 C CA . PHE A 1 494 ? -37.225 -15.409 -26.014 1.00 36.47 494 PHE A CA 1
ATOM 3973 C C . PHE A 1 494 ? -37.545 -14.248 -26.957 1.00 36.47 494 PHE A C 1
ATOM 3975 O O . PHE A 1 494 ? -38.231 -14.428 -27.960 1.00 36.47 494 PHE A O 1
ATOM 3982 N N . ALA A 1 495 ? -37.122 -13.040 -26.585 1.00 34.78 495 ALA A N 1
ATOM 3983 C CA . ALA A 1 495 ? -36.934 -11.979 -27.559 1.00 34.78 495 ALA A CA 1
ATOM 3984 C C . ALA A 1 495 ? -35.712 -12.376 -28.401 1.00 34.78 495 ALA A C 1
ATOM 3986 O O . ALA A 1 495 ? -34.619 -12.539 -27.854 1.00 34.78 495 ALA A O 1
ATOM 3987 N N . ILE A 1 496 ? -35.959 -12.653 -29.684 1.00 33.03 496 ILE A N 1
ATOM 3988 C CA . ILE A 1 496 ? -34.933 -12.840 -30.719 1.00 33.03 496 ILE A CA 1
ATOM 3989 C C . ILE A 1 496 ? -34.270 -11.495 -30.997 1.00 33.03 496 ILE A C 1
ATOM 3991 O O . ILE A 1 496 ? -35.022 -10.494 -31.054 1.00 33.03 496 ILE A O 1
#

Solvent-accessible surface area (backbone atoms only — not comparable to full-atom values): 28962 Å² total; per-residue (Å²): 134,95,81,86,85,87,75,66,65,63,64,53,48,50,55,51,50,53,52,59,56,50,67,74,60,64,89,67,83,92,77,85,92,82,80,74,101,72,82,94,82,84,72,99,72,79,69,82,86,73,88,41,14,46,55,52,16,49,52,52,53,53,52,40,50,76,70,69,53,65,43,74,74,35,57,42,47,64,41,62,69,49,64,50,42,58,31,78,89,53,3,16,53,44,48,41,33,74,70,13,81,59,36,40,85,25,58,18,53,54,49,50,51,49,56,21,59,54,36,31,48,71,40,61,61,46,36,50,44,57,52,49,55,47,47,55,42,47,60,31,71,77,30,72,73,49,38,53,49,40,28,73,65,65,69,50,80,79,67,67,64,47,90,91,38,61,64,52,29,42,56,25,52,53,48,47,62,72,42,38,65,41,51,43,53,43,31,56,59,43,40,74,44,88,53,61,70,62,11,52,51,26,45,54,50,42,58,49,64,65,29,42,64,45,42,48,34,52,46,48,49,51,56,56,39,59,64,44,44,65,53,50,53,51,48,38,38,81,77,68,60,46,58,64,50,53,50,44,51,52,51,40,52,49,52,53,49,50,46,64,73,44,38,68,67,54,44,51,55,46,50,51,56,36,48,56,52,26,57,76,67,75,42,82,81,58,71,82,82,91,49,97,83,67,69,93,56,89,81,76,93,63,95,45,57,66,60,43,47,40,65,66,45,48,48,54,34,50,51,42,28,54,55,40,42,52,66,70,64,27,69,79,58,50,50,70,35,53,60,49,59,80,38,61,74,56,53,79,73,52,79,94,50,69,68,65,54,50,53,53,50,40,49,52,38,64,78,42,30,85,80,72,73,55,93,76,44,44,65,53,46,51,54,51,48,52,56,51,49,52,52,49,51,54,46,42,74,76,39,70,85,72,72,56,89,45,62,68,63,51,43,76,72,40,53,54,88,84,36,51,62,60,36,51,49,43,54,48,55,71,65,38,46,74,62,82,42,53,67,74,73,86,60,53,64,59,58,72,68,62,37,88,88,56,82,86,71,49,70,72,61,51,49,52,53,47,51,51,68,71,47,69,83,61,84,75,63,62,66,62,50,51,55,54,54,71,71,48,81,88,74,75,84,79,80,127

pLDDT: mean 79.16, std 16.0, range [25.28, 96.5]

InterPro domains:
  IPR008906 HAT, C-terminal dimerisation domain [PF05699] (414-473)
  IPR012337 Ribonuclease H-like superfamily [SSF53098] (50-470)
  IPR052958 Interferon-induced PKR regulator [PTHR46289] (47-493)

Foldseek 3Di:
DDDDDDDDLQVQLVVVVVVVVVVVVPPDDDDDPDDDPDDPPDDPPPDPRDLAQLSLLVSVVVVCVVVVHQLCPAQEDEDEPDCRQPPCPTHSVVNSCVRRVNYDYAYFVLNLLLVLLCLLVVQVLLVVLLVLLQVLLVLQVVDPVLVVLLCVQLVDRQQRQDSSACLSVLVNLVSCLVCVLSSLVSLVVQLPDPPCVRNVVSVVSNVQSLALSNLLSSLLSNVLSVLCNVLSVQSQDPDH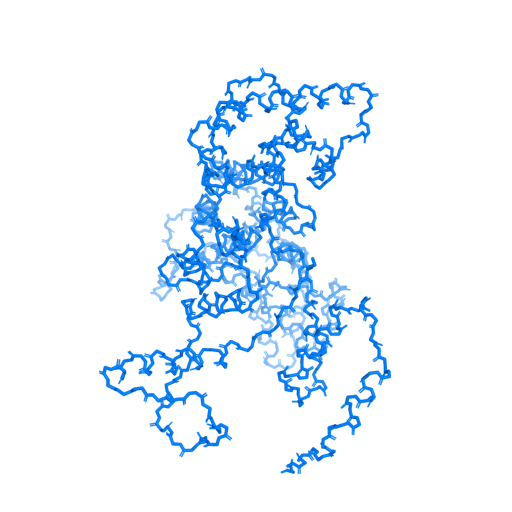QLVVNLVSLVVSLVVLVVCLVVVLVNLVVSVVVSVVVSVSNVHDRDDDDDDPPPPPADDDDDPDSSVVCSVSRNNSSSVSSSVSSCVSSDPVNSLLSLLLCLALVNVVPDDPDLVVSLVSLLSVCVSNVSVLDDDPCSVVSSVLSVVSNVVSVVVCVVPVVQRDSDLVSVLVVDDCVSRVNSNSSSVSNVSYCNHPRNPPPVPPVLPVLPDVVCPPDDPVNSSVSSCCVVPVVDDDDVVVVVVVVVPDDPDDPPPD